Protein AF-0000000075965150 (afdb_homodimer)

pLDDT: mean 77.1, std 26.47, range [16.66, 97.44]

Structure (mmCIF, N/CA/C/O backbone):
data_AF-0000000075965150-model_v1
#
loop_
_entity.id
_entity.type
_entity.pdbx_description
1 polymer 'Transmembrane protein 120 homolog'
#
loop_
_atom_site.group_PDB
_atom_site.id
_atom_site.type_symbol
_atom_site.label_atom_id
_atom_site.label_alt_id
_atom_site.label_comp_id
_atom_site.label_asym_id
_atom_site.label_entity_id
_atom_site.label_seq_id
_atom_site.pdbx_PDB_ins_code
_atom_site.Cartn_x
_atom_site.Cartn_y
_atom_site.Cartn_z
_atom_site.occupancy
_atom_site.B_iso_or_equiv
_atom_site.auth_seq_id
_atom_site.auth_comp_id
_atom_site.auth_asym_id
_atom_site.auth_atom_id
_atom_site.pdbx_PDB_model_num
ATOM 1 N N . MET A 1 1 ? 31.203 26.734 -6.555 1 50.69 1 MET A N 1
ATOM 2 C CA . MET A 1 1 ? 32.438 27.453 -6.23 1 50.69 1 MET A CA 1
ATOM 3 C C . MET A 1 1 ? 33.375 26.578 -5.406 1 50.69 1 MET A C 1
ATOM 5 O O . MET A 1 1 ? 33 26.125 -4.316 1 50.69 1 MET A O 1
ATOM 9 N N . GLU A 1 2 ? 34.031 25.797 -6.109 1 61.62 2 GLU A N 1
ATOM 10 C CA . GLU A 1 2 ? 35.062 24.969 -5.465 1 61.62 2 GLU A CA 1
ATOM 11 C C . GLU A 1 2 ? 36.094 25.812 -4.73 1 61.62 2 GLU A C 1
ATOM 13 O O . GLU A 1 2 ? 36.5 26.859 -5.227 1 61.62 2 GLU A O 1
ATOM 18 N N . TYR A 1 3 ? 36.031 25.656 -3.469 1 64.06 3 TYR A N 1
ATOM 19 C CA . TYR A 1 3 ? 36.906 26.5 -2.662 1 64.06 3 TYR A CA 1
ATOM 20 C C . TYR A 1 3 ? 38.281 25.891 -2.5 1 64.06 3 TYR A C 1
ATOM 22 O O . TYR A 1 3 ? 38.438 24.672 -2.555 1 64.06 3 TYR A O 1
ATOM 30 N N . SER A 1 4 ? 39.312 26.781 -2.635 1 69 4 SER A N 1
ATOM 31 C CA . SER A 1 4 ? 40.719 26.312 -2.623 1 69 4 SER A CA 1
ATOM 32 C C . SER A 1 4 ? 41.344 26.5 -1.246 1 69 4 SER A C 1
ATOM 34 O O . SER A 1 4 ? 42.5 26.156 -1.045 1 69 4 SER A O 1
ATOM 36 N N . ASP A 1 5 ? 40.625 26.953 -0.204 1 82.06 5 ASP A N 1
ATOM 37 C CA . ASP A 1 5 ? 41.25 27.141 1.098 1 82.06 5 ASP A CA 1
ATOM 38 C C . ASP A 1 5 ? 40.312 26.75 2.23 1 82.06 5 ASP A C 1
ATOM 40 O O . ASP A 1 5 ? 39.094 26.797 2.074 1 82.06 5 ASP A O 1
ATOM 44 N N . VAL A 1 6 ? 40.812 26.328 3.35 1 85.56 6 VAL A N 1
ATOM 45 C CA . VAL A 1 6 ? 40.094 25.828 4.508 1 85.56 6 VAL A CA 1
ATOM 46 C C . VAL A 1 6 ? 39.312 26.969 5.152 1 85.56 6 VAL A C 1
ATOM 48 O O . VAL A 1 6 ? 38.219 26.766 5.688 1 85.56 6 VAL A O 1
ATOM 51 N N . ASP A 1 7 ? 39.875 28.172 5.012 1 87.56 7 ASP A N 1
ATOM 52 C CA . ASP A 1 7 ? 39.219 29.344 5.598 1 87.56 7 ASP A CA 1
ATOM 53 C C . ASP A 1 7 ? 37.875 29.625 4.906 1 87.56 7 ASP A C 1
ATOM 55 O O . ASP A 1 7 ? 36.875 29.922 5.562 1 87.56 7 ASP A O 1
ATOM 59 N N . THR A 1 8 ? 37.844 29.484 3.664 1 88.69 8 THR A N 1
ATOM 60 C CA . THR A 1 8 ? 36.625 29.703 2.904 1 88.69 8 THR A CA 1
ATOM 61 C C . THR A 1 8 ? 35.594 28.609 3.223 1 88.69 8 THR A C 1
ATOM 63 O O . THR A 1 8 ? 34.406 28.906 3.32 1 88.69 8 THR A O 1
ATOM 66 N N . CYS A 1 9 ? 36.031 27.438 3.451 1 89.75 9 CYS A N 1
ATOM 67 C CA . CYS A 1 9 ? 35.156 26.344 3.801 1 89.75 9 CYS A CA 1
ATOM 68 C C . CYS A 1 9 ? 34.5 26.562 5.172 1 89.75 9 CYS A C 1
ATOM 70 O O . CYS A 1 9 ? 33.312 26.312 5.359 1 89.75 9 CYS A O 1
ATOM 72 N N . GLU A 1 10 ? 35.344 27.047 6.07 1 91.12 10 GLU A N 1
ATOM 73 C CA . GLU A 1 10 ? 34.844 27.312 7.418 1 91.12 10 GLU A CA 1
ATOM 74 C C . GLU A 1 10 ? 33.844 28.453 7.43 1 91.12 10 GLU A C 1
ATOM 76 O O . GLU A 1 10 ? 32.875 28.453 8.203 1 91.12 10 GLU A O 1
ATOM 81 N N . LYS A 1 11 ? 34.094 29.406 6.602 1 91.69 11 LYS A N 1
ATOM 82 C CA . LYS A 1 11 ? 33.156 30.516 6.492 1 91.69 11 LYS A CA 1
ATOM 83 C C . LYS A 1 11 ? 31.828 30.047 5.895 1 91.69 11 LYS A C 1
ATOM 85 O O . LYS A 1 11 ? 30.75 30.422 6.375 1 91.69 11 LYS A O 1
ATOM 90 N N . ASP A 1 12 ? 31.906 29.266 4.879 1 92.31 12 ASP A N 1
ATOM 91 C CA . ASP A 1 12 ? 30.703 28.719 4.273 1 92.31 12 ASP A CA 1
ATOM 92 C C . ASP A 1 12 ? 29.938 27.844 5.27 1 92.31 12 ASP A C 1
ATOM 94 O O . ASP A 1 12 ? 28.703 27.859 5.293 1 92.31 12 ASP A O 1
ATOM 98 N N . TRP A 1 13 ? 30.703 27.125 6.043 1 93.69 13 TRP A N 1
ATOM 99 C CA . TRP A 1 13 ? 30.094 26.297 7.082 1 93.69 13 TRP A CA 1
ATOM 100 C C . TRP A 1 13 ? 29.344 27.156 8.094 1 93.69 13 TRP A C 1
ATOM 102 O O . TRP A 1 13 ? 28.234 26.812 8.508 1 93.69 13 TRP A O 1
ATOM 112 N N . ALA A 1 14 ? 29.938 28.234 8.469 1 93.75 14 ALA A N 1
ATOM 113 C CA . ALA A 1 14 ? 29.297 29.141 9.43 1 93.75 14 ALA A CA 1
ATOM 114 C C . ALA A 1 14 ? 28.016 29.734 8.852 1 93.75 14 ALA A C 1
ATOM 116 O O . ALA A 1 14 ? 27.016 29.844 9.547 1 93.75 14 ALA A O 1
ATOM 117 N N . ASP A 1 15 ? 28.062 30.094 7.574 1 94.31 15 ASP A N 1
ATOM 118 C CA . ASP A 1 15 ? 26.875 30.625 6.91 1 94.31 15 ASP A CA 1
ATOM 119 C C . ASP A 1 15 ? 25.766 29.562 6.836 1 94.31 15 ASP A C 1
ATOM 121 O O . ASP A 1 15 ? 24.594 29.859 7.066 1 94.31 15 ASP A O 1
ATOM 125 N N . LEU A 1 16 ? 26.141 28.391 6.508 1 95.25 16 LEU A N 1
ATOM 126 C CA . LEU A 1 16 ? 25.203 27.281 6.438 1 95.25 16 LEU A CA 1
ATOM 127 C C . LEU A 1 16 ? 24.594 27 7.809 1 95.25 16 LEU A C 1
ATOM 129 O O . LEU A 1 16 ? 23.453 26.562 7.906 1 95.25 16 LEU A O 1
ATOM 133 N N . GLY A 1 17 ? 25.375 27.234 8.828 1 95.56 17 GLY A N 1
ATOM 134 C CA . GLY A 1 17 ? 24.891 27.062 10.188 1 95.56 17 GLY A CA 1
ATOM 135 C C . GLY A 1 17 ? 23.75 28 10.539 1 95.56 17 GLY A C 1
ATOM 136 O O . GLY A 1 17 ? 22.797 27.594 11.227 1 95.56 17 GLY A O 1
ATOM 137 N N . VAL A 1 18 ? 23.875 29.188 10.055 1 95.69 18 VAL A N 1
ATOM 138 C CA . VAL A 1 18 ? 22.812 30.156 10.289 1 95.69 18 VAL A CA 1
ATOM 139 C C . VAL A 1 18 ? 21.531 29.703 9.594 1 95.69 18 VAL A C 1
ATOM 141 O O . VAL A 1 18 ? 20.453 29.75 10.18 1 95.69 18 VAL A O 1
ATOM 144 N N . GLU A 1 19 ? 21.688 29.266 8.406 1 95.75 19 GLU A N 1
ATOM 145 C CA . GLU A 1 19 ? 20.531 28.75 7.652 1 95.75 19 GLU A CA 1
ATOM 146 C C . GLU A 1 19 ? 19.938 27.516 8.328 1 95.75 19 GLU A C 1
ATOM 148 O O . GLU A 1 19 ? 18.719 27.328 8.312 1 95.75 19 GLU A O 1
ATOM 153 N N . PHE A 1 20 ? 20.781 26.766 8.914 1 96.88 20 PHE A N 1
ATOM 154 C CA . PHE A 1 20 ? 20.328 25.547 9.586 1 96.88 20 PHE A CA 1
ATOM 155 C C . PHE A 1 20 ? 19.469 25.891 10.797 1 96.88 20 PHE A C 1
ATOM 157 O O . PHE A 1 20 ? 18.469 25.219 11.062 1 96.88 20 PHE A O 1
ATOM 164 N N . LYS A 1 21 ? 19.875 26.875 11.516 1 96.5 21 LYS A N 1
ATOM 165 C CA . LYS A 1 21 ? 19.078 27.297 12.672 1 96.5 21 LYS A CA 1
ATOM 166 C C . LYS A 1 21 ? 17.688 27.75 12.242 1 96.5 21 LYS A C 1
ATOM 168 O O . LYS A 1 21 ? 16.703 27.5 12.938 1 96.5 21 LYS A O 1
ATOM 173 N N . ALA A 1 22 ? 17.641 28.375 11.125 1 96.44 22 ALA A N 1
ATOM 174 C CA . ALA A 1 22 ? 16.359 28.781 10.578 1 96.44 22 ALA A CA 1
ATOM 175 C C . ALA A 1 22 ? 15.523 27.562 10.18 1 96.44 22 ALA A C 1
ATOM 177 O O . ALA A 1 22 ? 14.312 27.531 10.398 1 96.44 22 ALA A O 1
ATOM 178 N N . LEU A 1 23 ? 16.156 26.625 9.586 1 96.88 23 LEU A N 1
ATOM 179 C CA . LEU A 1 23 ? 15.492 25.375 9.211 1 96.88 23 LEU A CA 1
ATOM 180 C C . LEU A 1 23 ? 15 24.641 10.445 1 96.88 23 LEU A C 1
ATOM 182 O O . LEU A 1 23 ? 13.891 24.078 10.438 1 96.88 23 LEU A O 1
ATOM 186 N N . GLU A 1 24 ? 15.781 24.625 11.453 1 96.31 24 GLU A N 1
ATOM 187 C CA . GLU A 1 24 ? 15.383 23.984 12.695 1 96.31 24 GLU A CA 1
ATOM 188 C C . GLU A 1 24 ? 14.125 24.625 13.281 1 96.31 24 GLU A C 1
ATOM 190 O O . GLU A 1 24 ? 13.227 23.938 13.75 1 96.31 24 GLU A O 1
ATOM 195 N N . ALA A 1 25 ? 14.133 25.906 13.242 1 97 25 ALA A N 1
ATOM 196 C CA . ALA A 1 25 ? 12.977 26.641 13.742 1 97 25 ALA A CA 1
ATOM 197 C C . ALA A 1 25 ? 11.742 26.359 12.891 1 97 25 ALA A C 1
ATOM 199 O O . ALA A 1 25 ? 10.641 26.156 13.43 1 97 25 ALA A O 1
ATOM 200 N N . LEU A 1 26 ? 11.938 26.312 11.648 1 96.88 26 LEU A N 1
ATOM 201 C CA . LEU A 1 26 ? 10.852 25.984 10.727 1 96.88 26 LEU A CA 1
ATOM 202 C C . LEU A 1 26 ? 10.328 24.578 10.969 1 96.88 26 LEU A C 1
ATOM 204 O O . LEU A 1 26 ? 9.109 24.359 10.977 1 96.88 26 LEU A O 1
ATOM 208 N N . ASN A 1 27 ? 11.195 23.672 11.156 1 96 27 ASN A N 1
ATOM 209 C CA . ASN A 1 27 ? 10.82 22.297 11.406 1 96 27 ASN A CA 1
ATOM 210 C C . ASN A 1 27 ? 10.047 22.156 12.711 1 96 27 ASN A C 1
ATOM 212 O O . ASN A 1 27 ? 9.102 21.359 12.797 1 96 27 ASN A O 1
ATOM 216 N N . LYS A 1 28 ? 10.469 22.875 13.703 1 96.19 28 LYS A N 1
ATOM 217 C CA . LYS A 1 28 ? 9.75 22.859 14.969 1 96.19 28 LYS A CA 1
ATOM 218 C C . LYS A 1 28 ? 8.328 23.375 14.797 1 96.19 28 LYS A C 1
ATOM 220 O O . LYS A 1 28 ? 7.379 22.812 15.352 1 96.19 28 LYS A O 1
ATOM 225 N N . GLU A 1 29 ? 8.242 24.422 14.078 1 97 29 GLU A N 1
ATOM 226 C CA . GLU A 1 29 ? 6.922 24.953 13.781 1 97 29 GLU A CA 1
ATOM 227 C C . GLU A 1 29 ? 6.07 23.953 13.016 1 97 29 GLU A C 1
ATOM 229 O O . GLU A 1 29 ? 4.891 23.766 13.312 1 97 29 GLU A O 1
ATOM 234 N N . TYR A 1 30 ? 6.672 23.359 12.062 1 96.56 30 TYR A N 1
ATOM 235 C CA . TYR A 1 30 ? 6.004 22.328 11.258 1 96.56 30 TYR A CA 1
ATOM 236 C C . TYR A 1 30 ? 5.496 21.203 12.141 1 96.56 30 TYR A C 1
ATOM 238 O O . TYR A 1 30 ? 4.328 20.812 12.047 1 96.56 30 TYR A O 1
ATOM 246 N N . ILE A 1 31 ? 6.289 20.703 13.047 1 94.75 31 ILE A N 1
ATOM 247 C CA . ILE A 1 31 ? 5.93 19.594 13.922 1 94.75 31 ILE A CA 1
ATOM 248 C C . ILE A 1 31 ? 4.781 20 14.836 1 94.75 31 ILE A C 1
ATOM 250 O O . ILE A 1 31 ? 3.863 19.219 15.086 1 94.75 31 ILE A O 1
ATOM 254 N N . ALA A 1 32 ? 4.82 21.188 15.289 1 95.75 32 ALA A N 1
ATOM 255 C CA . ALA A 1 32 ? 3.76 21.703 16.156 1 95.75 32 ALA A CA 1
ATOM 256 C C . ALA A 1 32 ? 2.432 21.781 15.406 1 95.75 32 ALA A C 1
ATOM 258 O O . ALA A 1 32 ? 1.387 21.406 15.938 1 95.75 32 ALA A O 1
ATOM 259 N N . LYS A 1 33 ? 2.504 22.25 14.195 1 96 33 LYS A N 1
ATOM 260 C CA . LYS A 1 33 ? 1.292 22.359 13.391 1 96 33 LYS A CA 1
ATOM 261 C C . LYS A 1 33 ? 0.75 20.969 13.031 1 96 33 LYS A C 1
ATOM 263 O O . LYS A 1 33 ? -0.464 20.781 12.945 1 96 33 LYS A O 1
ATOM 268 N N . LEU A 1 34 ? 1.657 20.125 12.797 1 94.31 34 LEU A N 1
ATOM 269 C CA . LEU A 1 34 ? 1.263 18.75 12.508 1 94.31 34 LEU A CA 1
ATOM 270 C C . LEU A 1 34 ? 0.499 18.141 13.688 1 94.31 34 LEU A C 1
ATOM 272 O O . LEU A 1 34 ? -0.515 17.469 13.492 1 94.31 34 LEU A O 1
ATOM 276 N N . GLU A 1 35 ? 0.942 18.359 14.852 1 94.31 35 GLU A N 1
ATOM 277 C CA . GLU A 1 35 ? 0.263 17.891 16.062 1 94.31 35 GLU A CA 1
ATOM 278 C C . GLU A 1 35 ? -1.115 18.531 16.203 1 94.31 35 GLU A C 1
ATOM 280 O O . GLU A 1 35 ? -2.08 17.844 16.578 1 94.31 35 GLU A O 1
ATOM 285 N N . GLU A 1 36 ? -1.181 19.75 15.867 1 95.75 36 GLU A N 1
ATOM 286 C CA . GLU A 1 36 ? -2.459 20.453 15.922 1 95.75 36 GLU A CA 1
ATOM 287 C C . GLU A 1 36 ? -3.461 19.844 14.938 1 95.75 36 GLU A C 1
ATOM 289 O O . GLU A 1 36 ? -4.637 19.688 15.266 1 95.75 36 GLU A O 1
ATOM 294 N N . VAL A 1 37 ? -2.979 19.578 13.789 1 95.69 37 VAL A N 1
ATOM 295 C CA . VAL A 1 37 ? -3.84 18.969 12.773 1 95.69 37 VAL A CA 1
ATOM 296 C C . VAL A 1 37 ? -4.344 17.609 13.266 1 95.69 37 VAL A C 1
ATOM 298 O O . VAL A 1 37 ? -5.508 17.266 13.062 1 95.69 37 VAL A O 1
ATOM 301 N N . GLY A 1 38 ? -3.48 16.875 13.914 1 94.25 38 GLY A N 1
ATOM 302 C CA . GLY A 1 38 ? -3.887 15.594 14.477 1 94.25 38 GLY A CA 1
ATOM 303 C C . GLY A 1 38 ? -4.988 15.719 15.508 1 94.25 38 GLY A C 1
ATOM 304 O O . GLY A 1 38 ? -5.934 14.922 15.516 1 94.25 38 GLY A O 1
ATOM 305 N N . GLU A 1 39 ? -4.902 16.688 16.297 1 95.81 39 GLU A N 1
ATOM 306 C CA . GLU A 1 39 ? -5.914 16.922 17.328 1 95.81 39 GLU A CA 1
ATOM 307 C C . GLU A 1 39 ? -7.242 17.344 16.703 1 95.81 39 GLU A C 1
ATOM 309 O O . GLU A 1 39 ? -8.305 16.875 17.109 1 95.81 39 GLU A O 1
ATOM 314 N N . LEU A 1 40 ? -7.141 18.219 15.75 1 96.62 40 LEU A N 1
ATOM 315 C CA . LEU A 1 40 ? -8.344 18.672 15.062 1 96.62 40 LEU A CA 1
ATOM 316 C C . LEU A 1 40 ? -9.008 17.516 14.32 1 96.62 40 LEU A C 1
ATOM 318 O O . LEU A 1 40 ? -10.234 17.406 14.312 1 96.62 40 LEU A O 1
ATOM 322 N N . GLN A 1 41 ? -8.211 16.703 13.727 1 94.81 41 GLN A N 1
ATOM 323 C CA . GLN A 1 41 ? -8.719 15.523 13.023 1 94.81 41 GLN A CA 1
ATOM 324 C C . GLN A 1 41 ? -9.5 14.617 13.961 1 94.81 41 GLN A C 1
ATOM 326 O O . GLN A 1 41 ? -10.586 14.148 13.617 1 94.81 41 GLN A O 1
ATOM 331 N N . ALA A 1 42 ? -8.953 14.352 15.086 1 95.12 42 ALA A N 1
ATOM 332 C CA . ALA A 1 42 ? -9.602 13.492 16.078 1 95.12 42 ALA A CA 1
ATOM 333 C C . ALA A 1 42 ? -10.922 14.094 16.547 1 95.12 42 ALA A C 1
ATOM 335 O O . ALA A 1 42 ? -11.914 13.383 16.688 1 95.12 42 ALA A O 1
ATOM 336 N N . LYS A 1 43 ? -10.906 15.328 16.766 1 96.69 43 LYS A N 1
ATOM 337 C CA . LYS A 1 43 ? -12.117 16.016 17.203 1 96.69 43 LYS A CA 1
ATOM 338 C C . LYS A 1 43 ? -13.188 15.992 16.125 1 96.69 43 LYS A C 1
ATOM 340 O O . LYS A 1 43 ? -14.367 15.75 16.406 1 96.69 43 LYS A O 1
ATOM 345 N N . CYS A 1 44 ? -12.789 16.25 14.906 1 96.81 44 CYS A N 1
ATOM 346 C CA . CYS A 1 44 ? -13.719 16.219 13.781 1 96.81 44 CYS A CA 1
ATOM 347 C C . CYS A 1 44 ? -14.336 14.836 13.617 1 96.81 44 CYS A C 1
ATOM 349 O O . CYS A 1 44 ? -15.539 14.703 13.406 1 96.81 44 CYS A O 1
ATOM 351 N N . LEU A 1 45 ? -13.477 13.836 13.734 1 95.56 45 LEU A N 1
ATOM 352 C CA . LEU A 1 45 ? -13.953 12.461 13.586 1 95.56 45 LEU A CA 1
ATOM 353 C C . LEU A 1 45 ? -14.953 12.109 14.688 1 95.56 45 LEU A C 1
ATOM 355 O O . LEU A 1 45 ? -15.969 11.477 14.422 1 95.56 45 LEU A O 1
ATOM 359 N N . LYS A 1 46 ? -14.68 12.5 15.859 1 95.88 46 LYS A N 1
ATOM 360 C CA . LYS A 1 46 ? -15.57 12.25 16.984 1 95.88 46 LYS A CA 1
ATOM 361 C C . LYS A 1 46 ? -16.938 12.914 16.766 1 95.88 46 LYS A C 1
ATOM 363 O O . LYS A 1 46 ? -17.969 12.281 16.953 1 95.88 46 LYS A O 1
ATOM 368 N N . ASP A 1 47 ? -16.906 14.148 16.359 1 96.5 47 ASP A N 1
ATOM 369 C CA . ASP A 1 47 ? -18.141 14.898 16.141 1 96.5 47 ASP A CA 1
ATOM 370 C C . ASP A 1 47 ? -18.906 14.336 14.953 1 96.5 47 ASP A C 1
ATOM 372 O O . ASP A 1 47 ? -20.141 14.305 14.961 1 96.5 47 ASP A O 1
ATOM 376 N N . LEU A 1 48 ? -18.219 13.93 13.93 1 97 48 LEU A N 1
ATOM 377 C CA . LEU A 1 48 ? -18.844 13.344 12.758 1 97 48 LEU A CA 1
ATOM 378 C C . LEU A 1 48 ? -19.594 12.062 13.125 1 97 48 LEU A C 1
ATOM 380 O O . LEU A 1 48 ? -20.734 11.859 12.719 1 97 48 LEU A O 1
ATOM 384 N N . ASN A 1 49 ? -18.938 11.234 13.938 1 95.69 49 ASN A N 1
ATOM 385 C CA . ASN A 1 49 ? -19.562 9.992 14.391 1 95.69 49 ASN A CA 1
ATOM 386 C C . ASN A 1 49 ? -20.781 10.281 15.273 1 95.69 49 ASN A C 1
ATOM 388 O O . ASN A 1 49 ? -21.797 9.586 15.18 1 95.69 49 ASN A O 1
ATOM 392 N N . HIS A 1 50 ? -20.641 11.266 16.062 1 96.06 50 HIS A N 1
ATOM 393 C CA . HIS A 1 50 ? -21.75 11.688 16.891 1 96.06 50 HIS A CA 1
ATOM 394 C C . HIS A 1 50 ? -22.938 12.148 16.047 1 96.06 50 HIS A C 1
ATOM 396 O O . HIS A 1 50 ? -24.078 11.781 16.312 1 96.06 50 HIS A O 1
ATOM 402 N N . GLN A 1 51 ? -22.703 12.938 15.016 1 96.56 51 GLN A N 1
ATOM 403 C CA . GLN A 1 51 ? -23.734 13.391 14.086 1 96.56 51 GLN A CA 1
ATOM 404 C C . GLN A 1 51 ? -24.422 12.219 13.414 1 96.56 51 GLN A C 1
ATOM 406 O O . GLN A 1 51 ? -25.656 12.172 13.344 1 96.56 51 GLN A O 1
ATOM 411 N N . ARG A 1 52 ? -23.656 11.281 12.984 1 95.31 52 ARG A N 1
ATOM 412 C CA . ARG A 1 52 ? -24.203 10.117 12.305 1 95.31 52 ARG A CA 1
ATOM 413 C C . ARG A 1 52 ? -25.062 9.289 13.242 1 95.31 52 ARG A C 1
ATOM 415 O O . ARG A 1 52 ? -26.141 8.805 12.859 1 95.31 52 ARG A O 1
ATOM 422 N N . TYR A 1 53 ? -24.562 9.117 14.438 1 95.44 53 TYR A N 1
ATOM 423 C CA . TYR A 1 53 ? -25.312 8.367 15.445 1 95.44 53 TYR A CA 1
ATOM 424 C C . TYR A 1 53 ? -26.641 9.023 15.742 1 95.44 53 TYR A C 1
ATOM 426 O O . TYR A 1 53 ? -27.688 8.367 15.734 1 95.44 53 TYR A O 1
ATOM 434 N N . ARG A 1 54 ? -26.641 10.289 15.961 1 94.75 54 ARG A N 1
ATOM 435 C CA . ARG A 1 54 ? -27.859 11.031 16.281 1 94.75 54 ARG A CA 1
ATOM 436 C C . ARG A 1 54 ? -28.828 11.016 15.102 1 94.75 54 ARG A C 1
ATOM 438 O O . ARG A 1 54 ? -30.047 10.93 15.297 1 94.75 54 ARG A O 1
ATOM 445 N N . LEU A 1 55 ? -28.312 11.133 13.898 1 94.75 55 LEU A N 1
ATOM 446 C CA . LEU A 1 55 ? -29.156 11.055 12.711 1 94.75 55 LEU A CA 1
ATOM 447 C C . LEU A 1 55 ? -29.875 9.711 12.641 1 94.75 55 LEU A C 1
ATOM 449 O O . LEU A 1 55 ? -31.062 9.656 12.32 1 94.75 55 LEU A O 1
ATOM 453 N N . SER A 1 56 ? -29.156 8.641 12.969 1 93.81 56 SER A N 1
ATOM 454 C CA . SER A 1 56 ? -29.75 7.305 12.938 1 93.81 56 SER A CA 1
ATOM 455 C C . SER A 1 56 ? -30.828 7.164 13.992 1 93.81 56 SER A C 1
ATOM 457 O O . SER A 1 56 ? -31.859 6.523 13.758 1 93.81 56 SER A O 1
ATOM 459 N N . VAL A 1 57 ? -30.656 7.754 15.125 1 92.25 57 VAL A N 1
ATOM 460 C CA . VAL A 1 57 ? -31.641 7.711 16.203 1 92.25 57 VAL A CA 1
ATOM 461 C C . VAL A 1 57 ? -32.906 8.445 15.781 1 92.25 57 VAL A C 1
ATOM 463 O O . VAL A 1 57 ? -34.031 7.938 15.984 1 92.25 57 VAL A O 1
ATOM 466 N N . ILE A 1 58 ? -32.812 9.617 15.203 1 91.94 58 ILE A N 1
ATOM 467 C CA . ILE A 1 58 ? -33.938 10.406 14.781 1 91.94 58 ILE A CA 1
ATOM 468 C C . ILE A 1 58 ? -34.688 9.68 13.656 1 91.94 58 ILE A C 1
ATOM 470 O O . ILE A 1 58 ? -35.906 9.656 13.633 1 91.94 58 ILE A O 1
ATOM 474 N N . LYS A 1 59 ? -33.938 9.156 12.719 1 90.81 59 LYS A N 1
ATOM 475 C CA . LYS A 1 59 ? -34.531 8.43 11.609 1 90.81 59 LYS A CA 1
ATOM 476 C C . LYS A 1 59 ? -35.344 7.227 12.109 1 90.81 59 LYS A C 1
ATOM 478 O O . LYS A 1 59 ? -36.438 6.965 11.625 1 90.81 59 LYS A O 1
ATOM 483 N N . ARG A 1 60 ? -34.812 6.516 13.07 1 90.31 60 ARG A N 1
ATOM 484 C CA . ARG A 1 60 ? -35.5 5.371 13.664 1 90.31 60 ARG A CA 1
ATOM 485 C C . ARG A 1 60 ? -36.75 5.812 14.383 1 90.31 60 ARG A C 1
ATOM 487 O O . ARG A 1 60 ? -37.781 5.137 14.312 1 90.31 60 ARG A O 1
ATOM 494 N N . SER A 1 61 ? -36.688 6.91 15.07 1 88.62 61 SER A N 1
ATOM 495 C CA . SER A 1 61 ? -37.844 7.449 15.789 1 88.62 61 SER A CA 1
ATOM 496 C C . SER A 1 61 ? -38.938 7.898 14.82 1 88.62 61 SER A C 1
ATOM 498 O O . SER A 1 61 ? -40.125 7.707 15.078 1 88.62 61 SER A O 1
ATOM 500 N N . LEU A 1 62 ? -38.531 8.492 13.734 1 87.81 62 LEU A N 1
ATOM 501 C CA . LEU A 1 62 ? -39.5 8.977 12.734 1 87.81 62 LEU A CA 1
ATOM 502 C C . LEU A 1 62 ? -40.25 7.816 12.109 1 87.81 62 LEU A C 1
ATOM 504 O O . LEU A 1 62 ? -41.438 7.961 11.773 1 87.81 62 LEU A O 1
ATOM 508 N N . LYS A 1 63 ? -39.625 6.652 11.938 1 85.69 63 LYS A N 1
ATOM 509 C CA . LYS A 1 63 ? -40.281 5.477 11.367 1 85.69 63 LYS A CA 1
ATOM 510 C C . LYS A 1 63 ? -41.375 4.938 12.297 1 85.69 63 LYS A C 1
ATOM 512 O O . LYS A 1 63 ? -42.312 4.289 11.844 1 85.69 63 LYS A O 1
ATOM 517 N N . ARG A 1 64 ? -41.25 5.25 13.508 1 83.75 64 ARG A N 1
ATOM 518 C CA . ARG A 1 64 ? -42.188 4.734 14.492 1 83.75 64 ARG A CA 1
ATOM 519 C C . ARG A 1 64 ? -43.375 5.703 14.688 1 83.75 64 ARG A C 1
ATOM 521 O O . ARG A 1 64 ? -44.375 5.355 15.312 1 83.75 64 ARG A O 1
ATO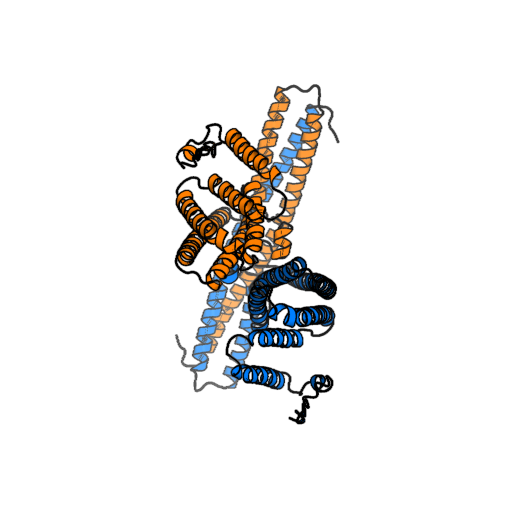M 528 N N . VAL A 1 65 ? -43.219 6.875 14.156 1 81.25 65 VAL A N 1
ATOM 529 C CA . VAL A 1 65 ? -44.281 7.867 14.32 1 81.25 65 VAL A CA 1
ATOM 530 C C . VAL A 1 65 ? -45.469 7.52 13.406 1 81.25 65 VAL A C 1
ATOM 532 O O . VAL A 1 65 ? -45.281 7.332 12.203 1 81.25 65 VAL A O 1
ATOM 535 N N . ARG A 1 66 ? -46.594 7.113 13.781 1 75.19 66 ARG A N 1
ATOM 536 C CA . ARG A 1 66 ? -47.75 6.629 13.031 1 75.19 66 ARG A CA 1
ATOM 537 C C . ARG A 1 66 ? -48.656 7.785 12.609 1 75.19 66 ARG A C 1
ATOM 539 O O . ARG A 1 66 ? -49.281 7.742 11.539 1 75.19 66 ARG A O 1
ATOM 546 N N . ASN A 1 67 ? -48.781 8.914 13.305 1 75.88 67 ASN A N 1
ATOM 547 C CA . ASN A 1 67 ? -49.781 9.938 13.016 1 75.88 67 ASN A CA 1
ATOM 548 C C . ASN A 1 67 ? -49.125 11.266 12.648 1 75.88 67 ASN A C 1
ATOM 550 O O . ASN A 1 67 ? -49.625 12.336 12.992 1 75.88 67 ASN A O 1
ATOM 554 N N . ALA A 1 68 ? -48.125 11.102 11.812 1 76.12 68 ALA A N 1
ATOM 555 C CA . ALA A 1 68 ? -47.438 12.344 11.477 1 76.12 68 ALA A CA 1
ATOM 556 C C . ALA A 1 68 ? -47.875 12.852 10.102 1 76.12 68 ALA A C 1
ATOM 558 O O . ALA A 1 68 ? -48.312 12.07 9.25 1 76.12 68 ALA A O 1
ATOM 559 N N . ASP A 1 69 ? -48.031 14.148 9.891 1 86 69 ASP A N 1
ATOM 560 C CA . ASP A 1 69 ? -48.25 14.781 8.602 1 86 69 ASP A CA 1
ATOM 561 C C . ASP A 1 69 ? -47.25 14.297 7.562 1 86 69 ASP A C 1
ATOM 563 O O . ASP A 1 69 ? -46.031 14.469 7.738 1 86 69 ASP A O 1
ATOM 567 N N . PRO A 1 70 ? -47.812 13.68 6.59 1 87.31 70 PRO A N 1
ATOM 568 C CA . PRO A 1 70 ? -46.906 13.125 5.578 1 87.31 70 PRO A CA 1
ATOM 569 C C . PRO A 1 70 ? -46 14.172 4.957 1 87.31 70 PRO A C 1
ATOM 571 O O . PRO A 1 70 ? -44.844 13.867 4.617 1 87.31 70 PRO A O 1
ATOM 574 N N . GLU A 1 71 ? -46.438 15.336 4.883 1 90.06 71 GLU A N 1
ATOM 575 C CA . GLU A 1 71 ? -45.656 16.406 4.285 1 90.06 71 GLU A CA 1
ATOM 576 C C . GLU A 1 71 ? -44.469 16.781 5.184 1 90.06 71 GLU A C 1
ATOM 578 O O . GLU A 1 71 ? -43.375 17.016 4.699 1 90.06 71 GLU A O 1
ATOM 583 N N . ARG A 1 72 ? -44.719 16.797 6.434 1 89.31 72 ARG A N 1
ATOM 584 C CA . ARG A 1 72 ? -43.688 17.125 7.395 1 89.31 72 ARG A CA 1
ATOM 585 C C . ARG A 1 72 ? -42.625 16.031 7.449 1 89.31 72 ARG A C 1
ATOM 587 O O . ARG A 1 72 ? -41.438 16.312 7.52 1 89.31 72 ARG A O 1
ATOM 594 N N . VAL A 1 73 ? -43.062 14.867 7.312 1 89.12 73 VAL A N 1
ATOM 595 C CA . VAL A 1 73 ? -42.156 13.727 7.336 1 89.12 73 VAL A CA 1
ATOM 596 C C . VAL A 1 73 ? -41.312 13.719 6.074 1 89.12 73 VAL A C 1
ATOM 598 O O . VAL A 1 73 ? -40.094 13.492 6.137 1 89.12 73 VAL A O 1
ATOM 601 N N . GLU A 1 74 ? -41.906 14.008 5.008 1 89.94 74 GLU A N 1
ATOM 602 C CA . GLU A 1 74 ? -41.188 14.039 3.734 1 89.94 74 GLU A CA 1
ATOM 603 C C . GLU A 1 74 ? -40.156 15.141 3.729 1 89.94 74 GLU A C 1
ATOM 605 O O . GLU A 1 74 ? -39.031 14.945 3.219 1 89.94 74 GLU A O 1
ATOM 610 N N . ASN A 1 75 ? -40.531 16.25 4.289 1 91.38 75 ASN A N 1
ATOM 611 C CA . ASN A 1 75 ? -39.562 17.344 4.359 1 91.38 75 ASN A CA 1
ATOM 612 C C . ASN A 1 75 ? -38.375 17 5.25 1 91.38 75 ASN A C 1
ATOM 614 O O . ASN A 1 75 ? -37.219 17.312 4.91 1 91.38 75 ASN A O 1
ATOM 618 N N . LEU A 1 76 ? -38.625 16.391 6.301 1 91.12 76 LEU A N 1
ATOM 619 C CA . LEU A 1 76 ? -37.562 15.977 7.211 1 91.12 76 LEU A CA 1
ATOM 620 C C . LEU A 1 76 ? -36.656 14.938 6.559 1 91.12 76 LEU A C 1
ATOM 622 O O . LEU A 1 76 ? -35.438 14.977 6.738 1 91.12 76 LEU A O 1
ATOM 626 N N . GLU A 1 77 ? -37.219 14.094 5.801 1 90.69 77 GLU A N 1
ATOM 627 C CA . GLU A 1 77 ? -36.438 13.078 5.094 1 90.69 77 GLU A CA 1
ATOM 628 C C . GLU A 1 77 ? -35.531 13.711 4.051 1 90.69 77 GLU A C 1
ATOM 630 O O . GLU A 1 77 ? -34.406 13.273 3.865 1 90.69 77 GLU A O 1
ATOM 635 N N . LYS A 1 78 ? -36 14.719 3.396 1 93.88 78 LYS A N 1
ATOM 636 C CA . LYS A 1 78 ? -35.156 15.445 2.436 1 93.88 78 LYS A CA 1
ATOM 637 C C . LYS A 1 78 ? -34 16.125 3.129 1 93.88 78 LYS A C 1
ATOM 639 O O . LYS A 1 78 ? -32.875 16.109 2.613 1 93.88 78 LYS A O 1
ATOM 644 N N . GLU A 1 79 ? -34.25 16.641 4.262 1 93.81 79 GLU A N 1
ATOM 645 C CA . GLU A 1 79 ? -33.188 17.281 5.027 1 93.81 79 GLU A CA 1
ATOM 646 C C . GLU A 1 79 ? -32.156 16.266 5.52 1 93.81 79 GLU A C 1
ATOM 648 O O . GLU A 1 79 ? -30.969 16.562 5.578 1 93.81 79 GLU A O 1
ATOM 653 N N . PHE A 1 80 ? -32.656 15.094 5.805 1 94.25 80 PHE A N 1
ATOM 654 C CA . PHE A 1 80 ? -31.766 14.016 6.211 1 94.25 80 PHE A CA 1
ATOM 655 C C . PHE A 1 80 ? -30.812 13.648 5.086 1 94.25 80 PHE A C 1
ATOM 657 O O . PHE A 1 80 ? -29.609 13.484 5.312 1 94.25 80 PHE A O 1
ATOM 664 N N . MET A 1 81 ? -31.359 13.641 3.945 1 94.69 81 MET A N 1
ATOM 665 C CA . MET A 1 81 ? -30.547 13.273 2.791 1 94.69 81 MET A CA 1
ATOM 666 C C . MET A 1 81 ? -29.5 14.344 2.506 1 94.69 81 MET A C 1
ATOM 668 O O . MET A 1 81 ? -28.344 14.016 2.182 1 94.69 81 MET A O 1
ATOM 672 N N . ARG A 1 82 ? -29.875 15.523 2.68 1 95.19 82 ARG A N 1
ATOM 673 C CA . ARG A 1 82 ? -28.938 16.625 2.48 1 95.19 82 ARG A CA 1
ATOM 674 C C . ARG A 1 82 ? -27.828 16.594 3.525 1 95.19 82 ARG A C 1
ATOM 676 O O . ARG A 1 82 ? -26.656 16.766 3.195 1 95.19 82 ARG A O 1
ATOM 683 N N . ARG A 1 83 ? -28.172 16.359 4.746 1 95.88 83 ARG A N 1
ATOM 684 C CA . ARG A 1 83 ? -27.203 16.297 5.832 1 95.88 83 ARG A CA 1
ATOM 685 C C . ARG A 1 83 ? -26.234 15.125 5.641 1 95.88 83 ARG A C 1
ATOM 687 O O . ARG A 1 83 ? -25.031 15.258 5.875 1 95.88 83 ARG A O 1
ATOM 694 N N . LYS A 1 84 ? -26.828 14.078 5.207 1 95.5 84 LYS A N 1
ATOM 695 C CA . LYS A 1 84 ? -26 12.906 4.949 1 95.5 84 LYS A CA 1
ATOM 696 C C . LYS A 1 84 ? -24.953 13.195 3.867 1 95.5 84 LYS A C 1
ATOM 698 O O . LYS A 1 84 ? -23.797 12.781 3.984 1 95.5 84 LYS A O 1
ATOM 703 N N . ALA A 1 85 ? -25.359 13.898 2.889 1 94.31 85 ALA A N 1
ATOM 704 C CA . ALA A 1 85 ? -24.453 14.266 1.807 1 94.31 85 ALA A CA 1
ATOM 705 C C . ALA A 1 85 ? -23.359 15.211 2.305 1 94.31 85 ALA A C 1
ATOM 707 O O . ALA A 1 85 ? -22.203 15.086 1.919 1 94.31 85 ALA A O 1
ATOM 708 N N . GLN A 1 86 ? -23.766 16.094 3.141 1 95.19 86 GLN A N 1
ATOM 709 C CA . GLN A 1 86 ? -22.812 17.047 3.697 1 95.19 86 GLN A CA 1
ATOM 710 C C . GLN A 1 86 ? -21.797 16.344 4.59 1 95.19 86 GLN A C 1
ATOM 712 O O . GLN A 1 86 ? -20.594 16.656 4.547 1 95.19 86 GLN A O 1
ATOM 717 N N . LEU A 1 87 ? -22.281 15.422 5.375 1 96 87 LEU A N 1
ATOM 718 C CA . LEU A 1 87 ? -21.406 14.656 6.246 1 96 87 LEU A CA 1
ATOM 719 C C . LEU A 1 87 ? -20.438 13.797 5.426 1 96 87 LEU A C 1
ATOM 721 O O . LEU A 1 87 ? -19.266 13.656 5.781 1 96 87 LEU A O 1
ATOM 725 N N . TYR A 1 88 ? -20.953 13.312 4.367 1 92.94 88 TYR A N 1
ATOM 726 C CA . TYR A 1 88 ? -20.125 12.508 3.479 1 92.94 88 TYR A CA 1
ATOM 727 C C . TYR A 1 88 ? -19 13.336 2.873 1 92.94 88 TYR A C 1
ATOM 729 O O . TYR A 1 88 ? -17.844 12.883 2.793 1 92.94 88 TYR A O 1
ATOM 737 N N . GLU A 1 89 ? -19.297 14.5 2.523 1 91 89 GLU A N 1
ATOM 738 C CA . GLU A 1 89 ? -18.281 15.398 1.957 1 91 89 GLU A CA 1
ATOM 739 C C . GLU A 1 89 ? -17.203 15.742 2.984 1 91 89 GLU A C 1
ATOM 741 O O . GLU A 1 89 ? -16.016 15.766 2.662 1 91 89 GLU A O 1
ATOM 746 N N . MET A 1 90 ? -17.609 15.945 4.188 1 93.19 90 MET A N 1
ATOM 747 C CA . MET A 1 90 ? -16.672 16.25 5.25 1 93.19 90 MET A CA 1
ATOM 748 C C . MET A 1 90 ? -15.766 15.055 5.539 1 93.19 90 MET A C 1
ATOM 750 O O . MET A 1 90 ? -14.578 15.219 5.824 1 93.19 90 MET A O 1
ATOM 754 N N . GLU A 1 91 ? -16.328 13.914 5.398 1 92.69 91 GLU A N 1
ATOM 755 C CA . GLU A 1 91 ? -15.602 12.68 5.676 1 92.69 91 GLU A CA 1
ATOM 756 C C . GLU A 1 91 ? -14.477 12.453 4.668 1 92.69 91 GLU A C 1
ATOM 758 O O . GLU A 1 91 ? -13.477 11.805 4.977 1 92.69 91 GLU A O 1
ATOM 763 N N . GLN A 1 92 ? -14.609 13.039 3.482 1 90.12 92 GLN A N 1
ATOM 764 C CA . GLN A 1 92 ? -13.625 12.844 2.426 1 90.12 92 GLN A CA 1
ATOM 765 C C . GLN A 1 92 ? -12.305 13.523 2.771 1 90.12 92 GLN A C 1
ATOM 767 O O . GLN A 1 92 ? -11.25 13.156 2.236 1 90.12 92 GLN A O 1
ATOM 772 N N . SER A 1 93 ? -12.367 14.492 3.664 1 91.12 93 SER A N 1
ATOM 773 C CA . SER A 1 93 ? -11.148 15.219 4.02 1 91.12 93 SER A CA 1
ATOM 774 C C . SER A 1 93 ? -10.5 14.641 5.273 1 91.12 93 SER A C 1
ATOM 776 O O . SER A 1 93 ? -9.508 15.172 5.77 1 91.12 93 SER A O 1
ATOM 778 N N . LEU A 1 94 ? -11.078 13.57 5.758 1 94.06 94 LEU A N 1
ATOM 779 C CA . LEU A 1 94 ? -10.555 12.93 6.957 1 94.06 94 LEU A CA 1
ATOM 780 C C . LEU A 1 94 ? -9.961 11.562 6.625 1 94.06 94 LEU A C 1
ATOM 782 O O . LEU A 1 94 ? -10.398 10.898 5.688 1 94.06 94 LEU A O 1
ATOM 786 N N . PRO A 1 95 ? -8.922 11.211 7.352 1 92.44 95 PRO A N 1
ATOM 787 C CA . PRO A 1 95 ? -8.328 9.898 7.113 1 92.44 95 PRO A CA 1
ATOM 788 C C . PRO A 1 95 ? -9.273 8.75 7.461 1 92.44 95 PRO A C 1
ATOM 790 O O . PRO A 1 95 ? -10.039 8.852 8.422 1 92.44 95 PRO A O 1
ATOM 793 N N . LYS A 1 96 ? -9.219 7.73 6.656 1 93 96 LYS A N 1
ATOM 794 C CA . LYS A 1 96 ? -10.016 6.523 6.867 1 93 96 LYS A CA 1
ATOM 795 C C . LYS A 1 96 ? -9.125 5.324 7.16 1 93 96 LYS A C 1
ATOM 797 O O . LYS A 1 96 ? -7.996 5.242 6.664 1 93 96 LYS A O 1
ATOM 802 N N . GLN A 1 97 ? -9.648 4.438 7.875 1 91.38 97 GLN A N 1
ATOM 803 C CA . GLN A 1 97 ? -8.891 3.229 8.203 1 91.38 97 GLN A CA 1
ATOM 804 C C . GLN A 1 97 ? -8.961 2.219 7.059 1 91.38 97 GLN A C 1
ATOM 806 O O . GLN A 1 97 ? -9.969 2.123 6.363 1 91.38 97 GLN A O 1
ATOM 811 N N . ASN A 1 98 ? -7.867 1.478 6.918 1 93.62 98 ASN A N 1
ATOM 812 C CA . ASN A 1 98 ? -7.816 0.427 5.906 1 93.62 98 ASN A CA 1
ATOM 813 C C . ASN A 1 98 ? -8.75 -0.731 6.254 1 93.62 98 ASN A C 1
ATOM 815 O O . ASN A 1 98 ? -8.953 -1.033 7.434 1 93.62 98 ASN A O 1
ATOM 819 N N . GLY A 1 99 ? -9.344 -1.362 5.234 1 93.06 99 GLY A N 1
ATOM 820 C CA . GLY A 1 99 ? -10.031 -2.625 5.453 1 93.06 99 GLY A CA 1
ATOM 821 C C . GLY A 1 99 ? -9.094 -3.764 5.801 1 93.06 99 GLY A C 1
ATOM 822 O O . GLY A 1 99 ? -7.871 -3.607 5.742 1 93.06 99 GLY A O 1
ATOM 823 N N . THR A 1 100 ? -9.68 -4.844 6.125 1 93.75 100 THR A N 1
ATOM 824 C CA . THR A 1 100 ? -8.906 -6.008 6.555 1 93.75 100 THR A CA 1
ATOM 825 C C . THR A 1 100 ? -7.953 -6.457 5.453 1 93.75 100 THR A C 1
ATOM 827 O O . THR A 1 100 ? -6.785 -6.754 5.715 1 93.75 100 THR A O 1
ATOM 830 N N . TYR A 1 101 ? -8.453 -6.52 4.219 1 95.69 101 TYR A N 1
ATOM 831 C CA . TYR A 1 101 ? -7.652 -6.953 3.082 1 95.69 101 TYR A CA 1
ATOM 832 C C . TYR A 1 101 ? -6.383 -6.117 2.953 1 95.69 101 TYR A C 1
ATOM 834 O O . TYR A 1 101 ? -5.277 -6.66 2.887 1 95.69 101 TYR A O 1
ATOM 842 N N . LEU A 1 102 ? -6.469 -4.793 3.027 1 96.19 102 LEU A N 1
ATOM 843 C CA . LEU A 1 102 ? -5.332 -3.889 2.895 1 96.19 102 LEU A CA 1
ATOM 844 C C . LEU A 1 102 ? -4.434 -3.955 4.125 1 96.19 102 LEU A C 1
ATOM 846 O O . LEU A 1 102 ? -3.211 -3.879 4.012 1 96.19 102 LEU A O 1
ATOM 850 N N . LYS A 1 103 ? -5.043 -4.164 5.246 1 96 103 LYS A N 1
ATOM 851 C CA . LYS A 1 103 ? -4.27 -4.234 6.48 1 96 103 LYS A CA 1
ATOM 852 C C . LYS A 1 103 ? -3.326 -5.438 6.473 1 96 103 LYS A C 1
ATOM 854 O O . LYS A 1 103 ? -2.203 -5.355 6.969 1 96 103 LYS A O 1
ATOM 859 N N . ILE A 1 104 ? -3.826 -6.422 5.934 1 94 104 ILE A N 1
ATOM 860 C CA . ILE A 1 104 ? -3.014 -7.633 5.887 1 94 104 ILE A CA 1
ATOM 861 C C . ILE A 1 104 ? -1.838 -7.426 4.934 1 94 104 ILE A C 1
ATOM 863 O O . ILE A 1 104 ? -0.71 -7.828 5.234 1 94 104 ILE A O 1
ATOM 867 N N . ILE A 1 105 ? -2.045 -6.789 3.855 1 95.88 105 ILE A N 1
ATOM 868 C CA . ILE A 1 105 ? -1.035 -6.664 2.811 1 95.88 105 ILE A CA 1
ATOM 869 C C . ILE A 1 105 ? -0.077 -5.527 3.148 1 95.88 105 ILE A C 1
ATOM 871 O O . ILE A 1 105 ? 1.138 -5.66 2.986 1 95.88 105 ILE A O 1
ATOM 875 N N . LEU A 1 106 ? -0.62 -4.395 3.715 1 96.62 106 LEU A N 1
ATOM 876 C CA . LEU A 1 106 ? 0.188 -3.188 3.867 1 96.62 106 LEU A CA 1
ATOM 877 C C . LEU A 1 106 ? 0.503 -2.926 5.336 1 96.62 106 LEU A C 1
ATOM 879 O O . LEU A 1 106 ? 1.365 -2.104 5.652 1 96.62 106 LEU A O 1
ATOM 883 N N . GLY A 1 107 ? -0.213 -3.574 6.215 1 94.25 107 GLY A N 1
ATOM 884 C CA . GLY A 1 107 ? -0.123 -3.184 7.613 1 94.25 107 GLY A CA 1
ATOM 885 C C . GLY A 1 107 ? -0.953 -1.957 7.941 1 94.25 107 GLY A C 1
ATOM 886 O O . GLY A 1 107 ? -1.854 -1.588 7.188 1 94.25 107 GLY A O 1
ATOM 887 N N . ASN A 1 108 ? -0.61 -1.375 9.086 1 91.62 108 ASN A N 1
ATOM 888 C CA . ASN A 1 108 ? -1.379 -0.229 9.562 1 91.62 108 ASN A CA 1
ATOM 889 C C . ASN A 1 108 ? -0.808 1.085 9.039 1 91.62 108 ASN A C 1
ATOM 891 O O . ASN A 1 108 ? -0.498 1.987 9.812 1 91.62 108 ASN A O 1
ATOM 895 N N . VAL A 1 109 ? -0.627 1.181 7.793 1 94.25 109 VAL A N 1
ATOM 896 C CA . VAL A 1 109 ? -0.21 2.43 7.164 1 94.25 109 VAL A CA 1
ATOM 897 C C . VAL A 1 109 ? -1.423 3.131 6.555 1 94.25 109 VAL A C 1
ATOM 899 O O . VAL A 1 109 ? -2.318 2.48 6.012 1 94.25 109 VAL A O 1
ATOM 902 N N . ASN A 1 110 ? -1.439 4.387 6.707 1 92.69 110 ASN A N 1
ATOM 903 C CA . ASN A 1 110 ? -2.568 5.156 6.195 1 92.69 110 ASN A CA 1
ATOM 904 C C . ASN A 1 110 ? -2.428 5.422 4.699 1 92.69 110 ASN A C 1
ATOM 906 O O . ASN A 1 110 ? -1.417 5.973 4.254 1 92.69 110 ASN A O 1
ATOM 910 N N . VAL A 1 111 ? -3.463 5.055 3.967 1 95.44 111 VAL A N 1
ATOM 911 C CA . VAL A 1 111 ? -3.4 5.246 2.521 1 95.44 111 VAL A CA 1
ATOM 912 C C . VAL A 1 111 ? -4.457 6.258 2.088 1 95.44 111 VAL A C 1
ATOM 914 O O . VAL A 1 111 ? -4.848 6.293 0.918 1 95.44 111 VAL A O 1
ATOM 917 N N . SER A 1 112 ? -4.918 7.105 3.014 1 95.06 112 SER A N 1
ATOM 918 C CA . SER A 1 112 ? -5.918 8.125 2.703 1 95.06 112 SER A CA 1
ATOM 919 C C . SER A 1 112 ? -5.305 9.273 1.907 1 95.06 112 SER A C 1
ATOM 921 O O . SER A 1 112 ? -4.199 9.727 2.213 1 95.06 112 SER A O 1
ATOM 923 N N . ILE A 1 113 ? -6.012 9.688 0.938 1 93.75 113 ILE A N 1
ATOM 924 C CA . ILE A 1 113 ? -5.676 10.859 0.143 1 93.75 113 ILE A CA 1
ATOM 925 C C . ILE A 1 113 ? -6.621 12.008 0.492 1 93.75 113 ILE A C 1
ATOM 927 O O . ILE A 1 113 ? -7.812 11.961 0.172 1 93.75 113 ILE A O 1
ATOM 931 N N . LEU A 1 114 ? -6.094 13.031 1.095 1 90.94 114 LEU A N 1
ATOM 932 C CA . LEU A 1 114 ? -6.938 14.039 1.722 1 90.94 114 LEU A CA 1
ATOM 933 C C . LEU A 1 114 ? -7.281 15.148 0.732 1 90.94 114 LEU A C 1
ATOM 935 O O . LEU A 1 114 ? -8.242 15.891 0.939 1 90.94 114 LEU A O 1
ATOM 939 N N . ASN A 1 115 ? -6.508 15.25 -0.317 1 88.62 115 ASN A N 1
ATOM 940 C CA . ASN A 1 115 ? -6.758 16.266 -1.336 1 88.62 115 ASN A CA 1
ATOM 941 C C . ASN A 1 115 ? -7.539 15.695 -2.516 1 88.62 115 ASN A C 1
ATOM 943 O O . ASN A 1 115 ? -7.191 14.633 -3.041 1 88.62 115 ASN A O 1
ATOM 947 N N . LYS A 1 116 ? -8.57 16.422 -2.9 1 87.5 116 LYS A N 1
ATOM 948 C CA . LYS A 1 116 ? -9.445 15.961 -3.979 1 87.5 116 LYS A CA 1
ATOM 949 C C . LYS A 1 116 ? -8.672 15.812 -5.285 1 87.5 116 LYS A C 1
ATOM 951 O O . LYS A 1 116 ? -8.875 14.852 -6.027 1 87.5 116 LYS A O 1
ATOM 956 N N . ASN A 1 117 ? -7.836 16.719 -5.582 1 89.75 117 ASN A N 1
ATOM 957 C CA . ASN A 1 117 ? -7.039 16.656 -6.805 1 89.75 117 ASN A CA 1
ATOM 958 C C . ASN A 1 117 ? -6.141 15.43 -6.824 1 89.75 117 ASN A C 1
ATOM 960 O O . ASN A 1 117 ? -5.973 14.797 -7.867 1 89.75 117 ASN A O 1
ATOM 964 N N . ASP A 1 118 ? -5.637 15.109 -5.691 1 92.75 118 ASP A N 1
ATOM 965 C CA . ASP A 1 118 ? -4.77 13.938 -5.609 1 92.75 118 ASP A CA 1
ATOM 966 C C . ASP A 1 118 ? -5.57 12.648 -5.762 1 92.75 118 ASP A C 1
ATOM 968 O O . ASP A 1 118 ? -5.059 11.648 -6.273 1 92.75 118 ASP A O 1
ATOM 972 N N . LYS A 1 119 ? -6.777 12.656 -5.332 1 93.56 119 LYS A N 1
ATOM 973 C CA . LYS A 1 119 ? -7.652 11.5 -5.539 1 93.56 119 LYS A CA 1
ATOM 974 C C . LYS A 1 119 ? -7.895 11.25 -7.023 1 93.56 119 LYS A C 1
ATOM 976 O O . LYS A 1 119 ? -7.836 10.109 -7.484 1 93.56 119 LYS A O 1
ATOM 981 N N . PHE A 1 120 ? -8.125 12.328 -7.75 1 92.56 120 PHE A N 1
ATOM 982 C CA . PHE A 1 120 ? -8.352 12.219 -9.188 1 92.56 120 PHE A CA 1
ATOM 983 C C . PHE A 1 120 ? -7.09 11.75 -9.898 1 92.56 120 PHE A C 1
ATOM 985 O O . PHE A 1 120 ? -7.156 10.93 -10.82 1 92.56 120 PHE A O 1
ATOM 992 N N . LYS A 1 121 ? -6 12.273 -9.469 1 94.81 121 LYS A N 1
ATOM 993 C CA . LYS A 1 121 ? -4.73 11.859 -10.055 1 94.81 121 LYS A CA 1
ATOM 994 C C . LYS A 1 121 ? -4.48 10.367 -9.82 1 94.81 121 LYS A C 1
ATOM 996 O O . LYS A 1 121 ? -3.99 9.664 -10.703 1 94.81 121 LYS A O 1
ATOM 1001 N N . TYR A 1 122 ? -4.805 9.93 -8.625 1 96.19 122 TYR A N 1
ATOM 1002 C CA . TYR A 1 122 ? -4.633 8.523 -8.305 1 96.19 122 TYR A CA 1
ATOM 1003 C C . TYR A 1 122 ? -5.504 7.645 -9.195 1 96.19 122 TYR A C 1
ATOM 1005 O O . TYR A 1 122 ? -5.055 6.602 -9.68 1 96.19 122 TYR A O 1
ATOM 1013 N N . LYS A 1 123 ? -6.746 8.016 -9.391 1 94.12 123 LYS A N 1
ATOM 1014 C CA . LYS A 1 123 ? -7.656 7.277 -10.266 1 94.12 123 LYS A CA 1
ATOM 1015 C C . LYS A 1 123 ? -7.137 7.25 -11.703 1 94.12 123 LYS A C 1
ATOM 1017 O O . LYS A 1 123 ? -7.211 6.219 -12.375 1 94.12 123 LYS A O 1
ATOM 1022 N N . ASP A 1 124 ? -6.594 8.344 -12.133 1 94.19 124 ASP A N 1
ATOM 1023 C CA . ASP A 1 124 ? -6.02 8.422 -13.477 1 94.19 124 ASP A CA 1
ATOM 1024 C C . ASP A 1 12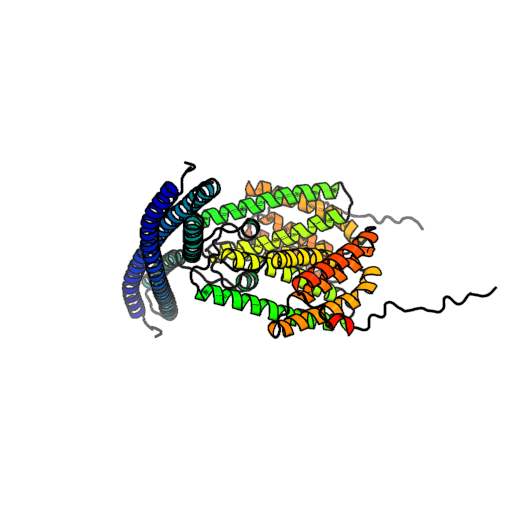4 ? -4.832 7.477 -13.617 1 94.19 124 ASP A C 1
ATOM 1026 O O . ASP A 1 124 ? -4.688 6.805 -14.641 1 94.19 124 ASP A O 1
ATOM 1030 N N . GLU A 1 125 ? -4.023 7.438 -12.648 1 95 125 GLU A N 1
ATOM 1031 C CA . GLU A 1 125 ? -2.883 6.523 -12.656 1 95 125 GLU A CA 1
ATOM 1032 C C . GLU A 1 125 ? -3.342 5.066 -12.695 1 95 125 GLU A C 1
ATOM 1034 O O . GLU A 1 125 ? -2.717 4.234 -13.359 1 95 125 GLU A O 1
ATOM 1039 N N . TYR A 1 126 ? -4.359 4.805 -11.969 1 95.12 126 TYR A N 1
ATOM 1040 C CA . TYR A 1 126 ? -4.953 3.473 -11.961 1 95.12 126 TYR A CA 1
ATOM 1041 C C . TYR A 1 126 ? -5.402 3.064 -13.359 1 95.12 126 TYR A C 1
ATOM 1043 O O . TYR A 1 126 ? -5.133 1.947 -13.805 1 95.12 126 TYR A O 1
ATOM 1051 N N . GLU A 1 127 ? -6.035 3.955 -14.078 1 92.31 127 GLU A N 1
ATOM 1052 C CA . GLU A 1 127 ? -6.5 3.668 -15.43 1 92.31 127 GLU A CA 1
ATOM 1053 C C . GLU A 1 127 ? -5.328 3.512 -16.391 1 92.31 127 GLU A C 1
ATOM 1055 O O . GLU A 1 127 ? -5.363 2.664 -17.297 1 92.31 127 GLU A O 1
ATOM 1060 N N . LYS A 1 128 ? -4.352 4.297 -16.219 1 92.19 128 LYS A N 1
ATOM 1061 C CA . LYS A 1 128 ? -3.156 4.172 -17.047 1 92.19 128 LYS A CA 1
ATOM 1062 C C . LYS A 1 128 ? -2.459 2.836 -16.797 1 92.19 128 LYS A C 1
ATOM 1064 O O . LYS A 1 128 ? -1.97 2.209 -17.75 1 92.19 128 LYS A O 1
ATOM 1069 N N . PHE A 1 129 ? -2.393 2.455 -15.594 1 94.31 129 PHE A N 1
ATOM 1070 C CA . PHE A 1 129 ? -1.826 1.163 -15.219 1 94.31 129 PHE A CA 1
ATOM 1071 C C . PHE A 1 129 ? -2.561 0.03 -15.93 1 94.31 129 PHE A C 1
ATOM 1073 O O . PHE A 1 129 ? -1.931 -0.862 -16.5 1 94.31 129 PHE A O 1
ATOM 1080 N N . LYS A 1 130 ? -3.865 0.082 -15.883 1 92.88 130 LYS A N 1
ATOM 1081 C CA . LYS A 1 130 ? -4.684 -0.924 -16.562 1 92.88 130 LYS A CA 1
ATOM 1082 C C . LYS A 1 130 ? -4.379 -0.967 -18.047 1 92.88 130 LYS A C 1
ATOM 1084 O O . LYS A 1 130 ? -4.262 -2.047 -18.641 1 92.88 130 LYS A O 1
ATOM 1089 N N . LEU A 1 131 ? -4.234 0.172 -18.656 1 90.88 131 LEU A N 1
ATOM 1090 C CA . LEU A 1 131 ? -3.98 0.265 -20.078 1 90.88 131 LEU A CA 1
ATOM 1091 C C . LEU A 1 131 ? -2.621 -0.334 -20.438 1 90.88 131 LEU A C 1
ATOM 1093 O O . LEU A 1 131 ? -2.514 -1.142 -21.359 1 90.88 131 LEU A O 1
ATOM 1097 N N . ILE A 1 132 ? -1.646 0.046 -19.734 1 94 132 ILE A N 1
ATOM 1098 C CA . ILE A 1 132 ? -0.292 -0.432 -19.984 1 94 132 ILE A CA 1
ATOM 1099 C C . ILE A 1 132 ? -0.256 -1.956 -19.891 1 94 132 ILE A C 1
ATOM 1101 O O . ILE A 1 132 ? 0.316 -2.627 -20.75 1 94 132 ILE A O 1
ATOM 1105 N N . LEU A 1 133 ? -0.857 -2.467 -18.859 1 93.88 133 LEU A N 1
ATOM 1106 C CA . LEU A 1 133 ? -0.819 -3.91 -18.656 1 93.88 133 LEU A CA 1
ATOM 1107 C C . LEU A 1 133 ? -1.67 -4.629 -19.703 1 93.88 133 LEU A C 1
ATOM 1109 O O . LEU A 1 133 ? -1.37 -5.762 -20.078 1 93.88 133 LEU A O 1
ATOM 1113 N N . SER A 1 134 ? -2.762 -3.938 -20.172 1 90.56 134 SER A N 1
ATOM 1114 C CA . SER A 1 134 ? -3.549 -4.504 -21.25 1 90.56 134 SER A CA 1
ATOM 1115 C C . SER A 1 134 ? -2.719 -4.637 -22.531 1 90.56 134 SER A C 1
ATOM 1117 O O . SER A 1 134 ? -2.797 -5.652 -23.219 1 90.56 134 SER A O 1
ATOM 1119 N N . VAL A 1 135 ? -1.901 -3.693 -22.812 1 93.12 135 VAL A N 1
ATOM 1120 C CA . VAL A 1 135 ? -1.048 -3.725 -23.984 1 93.12 135 VAL A CA 1
ATOM 1121 C C . VAL A 1 135 ? 0.005 -4.82 -23.844 1 93.12 135 VAL A C 1
ATOM 1123 O O . VAL A 1 135 ? 0.23 -5.605 -24.766 1 93.12 135 VAL A O 1
ATOM 1126 N N . ILE A 1 136 ? 0.603 -4.906 -22.688 1 95.31 136 ILE A N 1
ATOM 1127 C CA . ILE A 1 136 ? 1.602 -5.938 -22.438 1 95.31 136 ILE A CA 1
ATOM 1128 C C . ILE A 1 136 ? 0.958 -7.316 -22.547 1 95.31 136 ILE A C 1
ATOM 1130 O O . ILE A 1 136 ? 1.523 -8.227 -23.172 1 95.31 136 ILE A O 1
ATOM 1134 N N . GLY A 1 137 ? -0.21 -7.422 -21.922 1 94.19 137 GLY A N 1
ATOM 1135 C CA . GLY A 1 137 ? -0.937 -8.68 -22.016 1 94.19 137 GLY A CA 1
ATOM 1136 C C . GLY A 1 137 ? -1.284 -9.047 -23.453 1 94.19 137 GLY A C 1
ATOM 1137 O O . GLY A 1 137 ? -1.184 -10.211 -23.844 1 94.19 137 GLY A O 1
ATOM 1138 N N . PHE A 1 138 ? -1.65 -8.086 -24.234 1 92.81 138 PHE A N 1
ATOM 1139 C CA . PHE A 1 138 ? -1.965 -8.289 -25.656 1 92.81 138 PHE A CA 1
ATOM 1140 C C . PHE A 1 138 ? -0.755 -8.836 -26.406 1 92.81 138 PHE A C 1
ATOM 1142 O O . PHE A 1 138 ? -0.855 -9.844 -27.109 1 92.81 138 PHE A O 1
ATOM 1149 N N . VAL A 1 139 ? 0.353 -8.258 -26.234 1 95.88 139 VAL A N 1
ATOM 1150 C CA . VAL A 1 139 ? 1.574 -8.648 -26.922 1 95.88 139 VAL A CA 1
ATOM 1151 C C . VAL A 1 139 ? 1.978 -10.062 -26.531 1 95.88 139 VAL A C 1
ATOM 1153 O O . VAL A 1 139 ? 2.287 -10.891 -27.375 1 95.88 139 VAL A O 1
ATOM 1156 N N . LEU A 1 140 ? 1.874 -10.32 -25.266 1 96.25 140 LEU A N 1
ATOM 1157 C CA . LEU A 1 140 ? 2.271 -11.641 -24.781 1 96.25 140 LEU A CA 1
ATOM 1158 C C . LEU A 1 140 ? 1.304 -12.711 -25.266 1 96.25 140 LEU A C 1
ATOM 1160 O O . LEU A 1 140 ? 1.719 -13.828 -25.594 1 96.25 140 LEU A O 1
ATOM 1164 N N . ALA A 1 141 ? 0.052 -12.391 -25.297 1 94.56 141 ALA A N 1
ATOM 1165 C CA . ALA A 1 141 ? -0.936 -13.336 -25.812 1 94.56 141 ALA A CA 1
ATOM 1166 C C . ALA A 1 141 ? -0.693 -13.641 -27.281 1 94.56 141 ALA A C 1
ATOM 1168 O O . ALA A 1 141 ? -0.772 -14.789 -27.719 1 94.56 141 ALA A O 1
ATOM 1169 N N . VAL A 1 142 ? -0.343 -12.672 -28.062 1 94.94 142 VAL A N 1
ATOM 1170 C CA . VAL A 1 142 ? -0.068 -12.836 -29.484 1 94.94 142 VAL A CA 1
ATOM 1171 C C . VAL A 1 142 ? 1.194 -13.68 -29.672 1 94.94 142 VAL A C 1
ATOM 1173 O O . VAL A 1 142 ? 1.224 -14.586 -30.5 1 94.94 142 VAL A O 1
ATOM 1176 N N . ILE A 1 143 ? 2.234 -13.375 -28.906 1 96.81 143 ILE A N 1
ATOM 1177 C CA . ILE A 1 143 ? 3.469 -14.156 -28.984 1 96.81 143 ILE A CA 1
ATOM 1178 C C . ILE A 1 143 ? 3.174 -15.617 -28.672 1 96.81 143 ILE A C 1
ATOM 1180 O O . ILE A 1 143 ? 3.684 -16.516 -29.359 1 96.81 143 ILE A O 1
ATOM 1184 N N . ASN A 1 144 ? 2.285 -15.805 -27.703 1 96.25 144 ASN A N 1
ATOM 1185 C CA . ASN A 1 144 ? 1.955 -17.172 -27.297 1 96.25 144 ASN A CA 1
ATOM 1186 C C . ASN A 1 144 ? 1.123 -17.875 -28.375 1 96.25 144 ASN A C 1
ATOM 1188 O O . ASN A 1 144 ? 1.058 -19.109 -28.391 1 96.25 144 ASN A O 1
ATOM 1192 N N . LEU A 1 145 ? 0.444 -17.172 -29.25 1 94.25 145 LEU A N 1
ATOM 1193 C CA . LEU A 1 145 ? -0.305 -17.766 -30.344 1 94.25 145 LEU A CA 1
ATOM 1194 C C . LEU A 1 145 ? 0.634 -18.219 -31.469 1 94.25 145 LEU A C 1
ATOM 1196 O O . LEU A 1 145 ? 0.334 -19.172 -32.188 1 94.25 145 LEU A O 1
ATOM 1200 N N . VAL A 1 146 ? 1.798 -17.625 -31.469 1 95 146 VAL A N 1
ATOM 1201 C CA . VAL A 1 146 ? 2.744 -17.922 -32.562 1 95 146 VAL A CA 1
ATOM 1202 C C . VAL A 1 146 ? 3.791 -18.922 -32.062 1 95 146 VAL A C 1
ATOM 1204 O O . VAL A 1 146 ? 4.27 -19.75 -32.844 1 95 146 VAL A O 1
ATOM 1207 N N . VAL A 1 147 ? 4.188 -18.688 -30.828 1 92.19 147 VAL A N 1
ATOM 1208 C CA . VAL A 1 147 ? 5.242 -19.516 -30.266 1 92.19 147 VAL A CA 1
ATOM 1209 C C . VAL A 1 147 ? 4.648 -20.469 -29.234 1 92.19 147 VAL A C 1
ATOM 1211 O O . VAL A 1 147 ? 3.768 -20.094 -28.453 1 92.19 147 VAL A O 1
ATOM 1214 N N . ASN A 1 148 ? 5.078 -21.781 -29.359 1 89.88 148 ASN A N 1
ATOM 1215 C CA . ASN A 1 148 ? 4.609 -22.797 -28.406 1 89.88 148 ASN A CA 1
ATOM 1216 C C . ASN A 1 148 ? 5.707 -23.203 -27.422 1 89.88 148 ASN A C 1
ATOM 1218 O O . ASN A 1 148 ? 6.258 -24.297 -27.531 1 89.88 148 ASN A O 1
ATOM 1222 N N . VAL A 1 149 ? 5.996 -22.281 -26.547 1 92.25 149 VAL A N 1
ATOM 1223 C CA . VAL A 1 149 ? 6.973 -22.516 -25.484 1 92.25 149 VAL A CA 1
ATOM 1224 C C . VAL A 1 149 ? 6.297 -22.375 -24.125 1 92.25 149 VAL A C 1
ATOM 1226 O O . VAL A 1 149 ? 5.695 -21.328 -23.812 1 92.25 149 VAL A O 1
ATOM 1229 N N . ARG A 1 150 ? 6.434 -23.406 -23.359 1 91.38 150 ARG A N 1
ATOM 1230 C CA . ARG A 1 150 ? 5.727 -23.469 -22.094 1 91.38 150 ARG A CA 1
ATOM 1231 C C . ARG A 1 150 ? 6.16 -22.328 -21.172 1 91.38 150 ARG A C 1
ATOM 1233 O O . ARG A 1 150 ? 5.34 -21.75 -20.453 1 91.38 150 ARG A O 1
ATOM 1240 N N . ALA A 1 151 ? 7.387 -22.016 -21.188 1 91 151 ALA A N 1
ATOM 1241 C CA . ALA A 1 151 ? 7.898 -20.953 -20.328 1 91 151 ALA A CA 1
ATOM 1242 C C . ALA A 1 151 ? 7.227 -19.625 -20.625 1 91 151 ALA A C 1
ATOM 1244 O O . ALA A 1 151 ? 6.949 -18.844 -19.719 1 91 151 ALA A O 1
ATOM 1245 N N . LEU A 1 152 ? 7 -19.375 -21.828 1 94.31 152 LEU A N 1
ATOM 1246 C CA . LEU A 1 152 ? 6.34 -18.125 -22.219 1 94.31 152 LEU A CA 1
ATOM 1247 C C . LEU A 1 152 ? 4.883 -18.125 -21.766 1 94.31 152 LEU A C 1
ATOM 1249 O O . LEU A 1 152 ? 4.367 -17.078 -21.359 1 94.31 152 LEU A O 1
ATOM 1253 N N . GLU A 1 153 ? 4.242 -19.234 -21.844 1 94.44 153 GLU A N 1
ATOM 1254 C CA . GLU A 1 153 ? 2.869 -19.359 -21.359 1 94.44 153 GLU A CA 1
ATOM 1255 C C . GLU A 1 153 ? 2.781 -19.094 -19.859 1 94.44 153 GLU A C 1
ATOM 1257 O O . GLU A 1 153 ? 1.898 -18.359 -19.406 1 94.44 153 GLU A O 1
ATOM 1262 N N . LEU A 1 154 ? 3.725 -19.688 -19.203 1 94.75 154 LEU A N 1
ATOM 1263 C CA . LEU A 1 154 ? 3.742 -19.547 -17.75 1 94.75 154 LEU A CA 1
ATOM 1264 C C . LEU A 1 154 ? 4.039 -18.094 -17.359 1 94.75 154 LEU A C 1
ATOM 1266 O O . LEU A 1 154 ? 3.465 -17.578 -16.391 1 94.75 154 LEU A O 1
ATOM 1270 N N . ALA A 1 155 ? 4.887 -17.469 -18.109 1 94.62 155 ALA A N 1
ATOM 1271 C CA . ALA A 1 155 ? 5.184 -16.047 -17.859 1 94.62 155 ALA A CA 1
ATOM 1272 C C . ALA A 1 155 ? 3.932 -15.195 -18.016 1 94.62 155 ALA A C 1
ATOM 1274 O O . ALA A 1 155 ? 3.695 -14.281 -17.219 1 94.62 155 ALA A O 1
ATOM 1275 N N . PHE A 1 156 ? 3.207 -15.516 -19.016 1 95.88 156 PHE A N 1
ATOM 1276 C CA . PHE A 1 156 ? 1.97 -14.789 -19.25 1 95.88 156 PHE A CA 1
ATOM 1277 C C . PHE A 1 156 ? 0.976 -15.023 -18.109 1 95.88 156 PHE A C 1
ATOM 1279 O O . PHE A 1 156 ? 0.365 -14.078 -17.609 1 95.88 156 PHE A O 1
ATOM 1286 N N . MET A 1 157 ? 0.804 -16.234 -17.703 1 94.94 157 MET A N 1
ATOM 1287 C CA . MET A 1 157 ? -0.137 -16.547 -16.641 1 94.94 157 MET A CA 1
ATOM 1288 C C . MET A 1 157 ? 0.313 -15.93 -15.32 1 94.94 157 MET A C 1
ATOM 1290 O O . MET A 1 157 ? -0.514 -15.484 -14.523 1 94.94 157 MET A O 1
ATOM 1294 N N . PHE A 1 158 ? 1.611 -15.961 -15.117 1 95.25 158 PHE A N 1
ATOM 1295 C CA . PHE A 1 158 ? 2.135 -15.305 -13.93 1 95.25 158 PHE A CA 1
ATOM 1296 C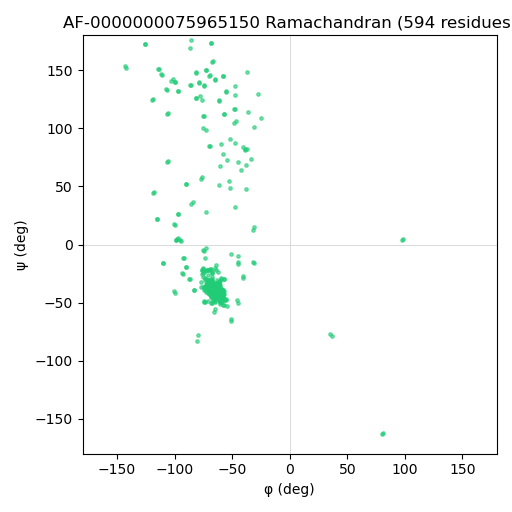 C . PHE A 1 158 ? 1.83 -13.812 -13.961 1 95.25 158 PHE A C 1
ATOM 1298 O O . PHE A 1 158 ? 1.473 -13.227 -12.938 1 95.25 158 PHE A O 1
ATOM 1305 N N . LEU A 1 159 ? 2.014 -13.203 -15.078 1 95.62 159 LEU A N 1
ATOM 1306 C CA . LEU A 1 159 ? 1.682 -11.797 -15.242 1 95.62 159 LEU A CA 1
ATOM 1307 C C . LEU A 1 159 ? 0.209 -11.547 -14.93 1 95.62 159 LEU A C 1
ATOM 1309 O O . LEU A 1 159 ? -0.136 -10.539 -14.305 1 95.62 159 LEU A O 1
ATOM 1313 N N . LEU A 1 160 ? -0.647 -12.43 -15.359 1 95.38 160 LEU A N 1
ATOM 1314 C CA . LEU A 1 160 ? -2.076 -12.281 -15.109 1 95.38 160 LEU A CA 1
ATOM 1315 C C . LEU A 1 160 ? -2.371 -12.32 -13.609 1 95.38 160 LEU A C 1
ATOM 1317 O O . LEU A 1 160 ? -3.148 -11.508 -13.102 1 95.38 160 LEU A O 1
ATOM 1321 N N . VAL A 1 161 ? -1.745 -13.242 -12.922 1 95.81 161 VAL A N 1
ATOM 1322 C CA . VAL A 1 161 ? -1.932 -13.32 -11.484 1 95.81 161 VAL A CA 1
ATOM 1323 C C . VAL A 1 161 ? -1.47 -12.016 -10.828 1 95.81 161 VAL A C 1
ATOM 1325 O O . VAL A 1 161 ? -2.189 -11.438 -10.016 1 95.81 161 VAL A O 1
ATOM 1328 N N . TRP A 1 162 ? -0.278 -11.609 -11.203 1 96 162 TRP A N 1
ATOM 1329 C CA . TRP A 1 162 ? 0.289 -10.398 -10.625 1 96 162 TRP A CA 1
ATOM 1330 C C . TRP A 1 162 ? -0.589 -9.188 -10.93 1 96 162 TRP A C 1
ATOM 1332 O O . TRP A 1 162 ? -0.798 -8.328 -10.07 1 96 162 TRP A O 1
ATOM 1342 N N . TYR A 1 163 ? -1.062 -9.133 -12.148 1 96.06 163 TYR A N 1
ATOM 1343 C CA . TYR A 1 163 ? -1.904 -8.023 -12.594 1 96.06 163 TYR A CA 1
ATOM 1344 C C . TYR A 1 163 ? -3.168 -7.93 -11.742 1 96.06 163 TYR A C 1
ATOM 1346 O O . TYR A 1 163 ? -3.482 -6.867 -11.211 1 96.06 163 TYR A O 1
ATOM 1354 N N . TYR A 1 164 ? -3.848 -8.984 -11.555 1 95.75 164 TYR A N 1
ATOM 1355 C CA . TYR A 1 164 ? -5.117 -8.945 -10.836 1 95.75 164 TYR A CA 1
ATOM 1356 C C . TYR A 1 164 ? -4.895 -8.711 -9.344 1 95.75 164 TYR A C 1
ATOM 1358 O O . TYR A 1 164 ? -5.707 -8.062 -8.688 1 95.75 164 TYR A O 1
ATOM 1366 N N . CYS A 1 165 ? -3.811 -9.242 -8.828 1 96.06 165 CYS A N 1
ATOM 1367 C CA . CYS A 1 165 ? -3.482 -8.922 -7.441 1 96.06 165 CYS A CA 1
ATOM 1368 C C . CYS A 1 165 ? -3.268 -7.426 -7.266 1 96.06 165 CYS A C 1
ATOM 1370 O O . CYS A 1 165 ? -3.809 -6.824 -6.336 1 96.06 165 CYS A O 1
ATOM 1372 N N . THR A 1 166 ? -2.51 -6.836 -8.156 1 96.88 166 THR A N 1
ATOM 1373 C CA . THR A 1 166 ? -2.232 -5.406 -8.078 1 96.88 166 THR A CA 1
ATOM 1374 C C . THR A 1 166 ? -3.51 -4.598 -8.281 1 96.88 166 THR A C 1
ATOM 1376 O O . THR A 1 166 ? -3.738 -3.602 -7.59 1 96.88 166 THR A O 1
ATOM 1379 N N . LEU A 1 167 ? -4.328 -5.086 -9.156 1 96.38 167 LEU A N 1
ATOM 1380 C CA . LEU A 1 167 ? -5.594 -4.41 -9.422 1 96.38 167 LEU A CA 1
ATOM 1381 C C . LEU A 1 167 ? -6.469 -4.391 -8.172 1 96.38 167 LEU A C 1
ATOM 1383 O O . LEU A 1 167 ? -7.016 -3.346 -7.809 1 96.38 167 LEU A O 1
ATOM 1387 N N . THR A 1 168 ? -6.598 -5.465 -7.508 1 96.69 168 THR A N 1
ATOM 1388 C CA . THR A 1 168 ? -7.465 -5.547 -6.336 1 96.69 168 THR A CA 1
ATOM 1389 C C . THR A 1 168 ? -6.914 -4.695 -5.195 1 96.69 168 THR A C 1
ATOM 1391 O O . THR A 1 168 ? -7.68 -4.121 -4.418 1 96.69 168 THR A O 1
ATOM 1394 N N . ILE A 1 169 ? -5.598 -4.562 -5.117 1 97.44 169 ILE A N 1
ATOM 1395 C CA . ILE A 1 169 ? -4.988 -3.703 -4.109 1 97.44 169 ILE A CA 1
ATOM 1396 C C . ILE A 1 169 ? -5.32 -2.242 -4.406 1 97.44 169 ILE A C 1
ATOM 1398 O O . ILE A 1 169 ? -5.812 -1.521 -3.535 1 97.44 169 ILE A O 1
ATOM 1402 N N . ARG A 1 170 ? -5.094 -1.825 -5.633 1 97.12 170 ARG A N 1
ATOM 1403 C CA . ARG A 1 170 ? -5.336 -0.436 -6.008 1 97.12 170 ARG A CA 1
ATOM 1404 C C . ARG A 1 170 ? -6.82 -0.096 -5.914 1 97.12 170 ARG A C 1
ATOM 1406 O O . ARG A 1 170 ? -7.184 1.019 -5.535 1 97.12 170 ARG A O 1
ATOM 1413 N N . GLU A 1 171 ? -7.66 -1.082 -6.227 1 96.81 171 GLU A N 1
ATOM 1414 C CA . GLU A 1 171 ? -9.102 -0.872 -6.098 1 96.81 171 GLU A CA 1
ATOM 1415 C C . GLU A 1 171 ? -9.508 -0.706 -4.637 1 96.81 171 GLU A C 1
ATOM 1417 O O . GLU A 1 171 ? -10.414 0.068 -4.324 1 96.81 171 GLU A O 1
ATOM 1422 N N . SER A 1 172 ? -8.859 -1.445 -3.799 1 97.12 172 SER A N 1
ATOM 1423 C CA . SER A 1 172 ? -9.148 -1.315 -2.375 1 97.12 172 SER A CA 1
ATOM 1424 C C . SER A 1 172 ? -8.719 0.047 -1.845 1 97.12 172 SER A C 1
ATOM 1426 O O . SER A 1 172 ? -9.383 0.623 -0.98 1 97.12 172 SER A O 1
ATOM 1428 N N . ILE A 1 173 ? -7.633 0.592 -2.387 1 97.38 173 ILE A N 1
ATOM 1429 C CA . ILE A 1 173 ? -7.191 1.932 -2.016 1 97.38 173 ILE A CA 1
ATOM 1430 C C . ILE A 1 173 ? -8.188 2.967 -2.537 1 97.38 173 ILE A C 1
ATOM 1432 O O . ILE A 1 173 ? -8.531 3.916 -1.831 1 97.38 173 ILE A O 1
ATOM 1436 N N . LEU A 1 174 ? -8.633 2.756 -3.758 1 96.5 174 LEU A N 1
ATOM 1437 C CA . LEU A 1 174 ? -9.625 3.654 -4.328 1 96.5 174 LEU A CA 1
ATOM 1438 C C . LEU A 1 174 ? -10.891 3.674 -3.477 1 96.5 174 LEU A C 1
ATOM 1440 O O . LEU A 1 174 ? -11.445 4.742 -3.205 1 96.5 174 LEU A O 1
ATOM 1444 N N . LYS A 1 175 ? -11.227 2.523 -2.984 1 95.44 175 LYS A N 1
ATOM 1445 C CA . LYS A 1 175 ? -12.438 2.416 -2.174 1 95.44 175 LYS A CA 1
ATOM 1446 C C . LYS A 1 175 ? -12.281 3.154 -0.848 1 95.44 175 LYS A C 1
ATOM 1448 O O . LYS A 1 175 ? -13.188 3.861 -0.412 1 95.44 175 LYS A O 1
ATOM 1453 N N . VAL A 1 176 ? -11.156 3.004 -0.239 1 94.62 176 VAL A N 1
ATOM 1454 C CA . VAL A 1 176 ? -10.867 3.707 1.007 1 94.62 176 VAL A CA 1
ATOM 1455 C C . VAL A 1 176 ? -10.938 5.215 0.779 1 94.62 176 VAL A C 1
ATOM 1457 O O . VAL A 1 176 ? -11.336 5.965 1.673 1 94.62 176 VAL A O 1
ATOM 1460 N N . ASN A 1 177 ? -10.648 5.672 -0.411 1 94.69 177 ASN A N 1
ATOM 1461 C CA . ASN A 1 177 ? -10.586 7.102 -0.709 1 94.69 177 ASN A CA 1
ATOM 1462 C C . ASN A 1 177 ? -11.859 7.586 -1.396 1 94.69 177 ASN A C 1
ATOM 1464 O O . ASN A 1 177 ? -11.844 8.602 -2.096 1 94.69 177 ASN A O 1
ATOM 1468 N N . GLY A 1 178 ? -12.977 6.789 -1.301 1 90.62 178 GLY A N 1
ATOM 1469 C CA . GLY A 1 178 ? -14.297 7.289 -1.619 1 90.62 178 GLY A CA 1
ATOM 1470 C C . GLY A 1 178 ? -14.75 6.938 -3.025 1 90.62 178 GLY A C 1
ATOM 1471 O O . GLY A 1 178 ? -15.781 7.43 -3.494 1 90.62 178 GLY A O 1
ATOM 1472 N N . SER A 1 179 ? -13.93 6.176 -3.691 1 92.06 179 SER A N 1
ATOM 1473 C CA . SER A 1 179 ? -14.352 5.762 -5.023 1 92.06 179 SER A CA 1
ATOM 1474 C C . SER A 1 179 ? -15.68 5.012 -4.977 1 92.06 179 SER A C 1
ATOM 1476 O O . SER A 1 179 ? -15.938 4.254 -4.039 1 92.06 179 SER A O 1
ATOM 1478 N N . ARG A 1 180 ? -16.438 5.211 -5.969 1 90 180 ARG A N 1
ATOM 1479 C CA . ARG A 1 180 ? -17.75 4.57 -6.035 1 90 180 ARG A CA 1
ATOM 1480 C C . ARG A 1 180 ? -17.688 3.299 -6.879 1 90 180 ARG A C 1
ATOM 1482 O O . ARG A 1 180 ? -18.688 2.906 -7.484 1 90 180 ARG A O 1
ATOM 1489 N N . ILE A 1 181 ? -16.562 2.678 -6.965 1 90.69 181 ILE A N 1
ATOM 1490 C CA . ILE A 1 181 ? -16.406 1.418 -7.684 1 90.69 181 ILE A CA 1
ATOM 1491 C C . ILE A 1 181 ? -17.391 0.39 -7.141 1 90.69 181 ILE A C 1
ATOM 1493 O O . ILE A 1 181 ? -17.516 0.216 -5.926 1 90.69 181 ILE A O 1
ATOM 1497 N N . LYS A 1 182 ? -18.078 -0.252 -7.977 1 88.38 182 LYS A N 1
ATOM 1498 C CA . LYS A 1 182 ? -19.141 -1.176 -7.582 1 88.38 182 LYS A CA 1
ATOM 1499 C C . LYS A 1 182 ? -18.562 -2.457 -6.988 1 88.38 182 LYS A C 1
ATOM 1501 O O . LYS A 1 182 ? -17.5 -2.916 -7.406 1 88.38 182 LYS A O 1
ATOM 1506 N N . GLY A 1 183 ? -19.297 -3.041 -6.102 1 88.56 183 GLY A N 1
ATOM 1507 C CA . GLY A 1 183 ? -18.859 -4.25 -5.422 1 88.56 183 GLY A CA 1
ATOM 1508 C C . GLY A 1 183 ? -18.656 -5.422 -6.363 1 88.56 183 GLY A C 1
ATOM 1509 O O . GLY A 1 183 ? -17.703 -6.191 -6.211 1 88.56 183 GLY A O 1
ATOM 1510 N N . TRP A 1 184 ? -19.547 -5.516 -7.332 1 88.38 184 TRP A N 1
ATOM 1511 C CA . TRP A 1 184 ? -19.438 -6.637 -8.258 1 88.38 184 TRP A CA 1
ATOM 1512 C C . TRP A 1 184 ? -18.172 -6.531 -9.102 1 88.38 184 TRP A C 1
ATOM 1514 O O . TRP A 1 184 ? -17.578 -7.547 -9.461 1 88.38 184 TRP A O 1
ATOM 1524 N N . TRP A 1 185 ? -17.766 -5.348 -9.422 1 90.88 185 TRP A N 1
ATOM 1525 C CA . TRP A 1 185 ? -16.547 -5.125 -10.195 1 90.88 185 TRP A CA 1
ATOM 1526 C C . TRP A 1 185 ? -15.32 -5.574 -9.414 1 90.88 185 TRP A C 1
ATOM 1528 O O . TRP A 1 185 ? -14.469 -6.285 -9.945 1 90.88 185 TRP A O 1
ATOM 1538 N N . ARG A 1 186 ? -15.289 -5.23 -8.195 1 93.25 186 ARG A N 1
ATOM 1539 C CA . ARG A 1 186 ? -14.188 -5.637 -7.328 1 93.25 186 ARG A CA 1
ATOM 1540 C C . ARG A 1 186 ? -14.18 -7.148 -7.129 1 93.25 186 ARG A C 1
ATOM 1542 O O . ARG A 1 186 ? -13.125 -7.781 -7.18 1 93.25 186 ARG A O 1
ATOM 1549 N N . LEU A 1 187 ? -15.305 -7.68 -6.918 1 92.5 187 LEU A N 1
ATOM 1550 C CA . LEU A 1 187 ? -15.422 -9.125 -6.727 1 92.5 187 LEU A CA 1
ATOM 1551 C C . LEU A 1 187 ? -14.93 -9.875 -7.957 1 92.5 187 LEU A C 1
ATOM 1553 O O . LEU A 1 187 ? -14.234 -10.891 -7.832 1 92.5 187 LEU A O 1
ATOM 1557 N N . HIS A 1 188 ? -15.312 -9.32 -9.086 1 89.81 188 HIS A N 1
ATOM 1558 C CA . HIS A 1 188 ? -14.867 -9.93 -10.328 1 89.81 188 HIS A CA 1
ATOM 1559 C C . HIS A 1 188 ? -13.344 -10.008 -10.398 1 89.81 188 HIS A C 1
ATOM 1561 O O . HIS A 1 188 ? -12.789 -11.016 -10.828 1 89.81 188 HIS A O 1
ATOM 1567 N N . HIS A 1 189 ? -12.719 -9.016 -10.016 1 94 189 HIS A N 1
ATOM 1568 C CA . HIS A 1 189 ? -11.258 -8.992 -10.078 1 94 189 HIS A CA 1
ATOM 1569 C C . HIS A 1 189 ? -10.656 -9.93 -9.031 1 94 189 HIS A C 1
ATOM 1571 O O . HIS A 1 189 ? -9.617 -10.547 -9.273 1 94 189 HIS A O 1
ATOM 1577 N N . PHE A 1 190 ? -11.32 -10.102 -7.93 1 94.25 190 PHE A N 1
ATOM 1578 C CA . PHE A 1 190 ? -10.867 -11.078 -6.945 1 94.25 190 PHE A CA 1
ATOM 1579 C C . PHE A 1 190 ? -11 -12.492 -7.488 1 94.25 190 PHE A C 1
ATOM 1581 O O . PHE A 1 190 ? -10.086 -13.312 -7.34 1 94.25 190 PHE A O 1
ATOM 1588 N N . ILE A 1 191 ? -12.062 -12.734 -8.117 1 92.88 191 ILE A N 1
ATOM 1589 C CA . ILE A 1 191 ? -12.289 -14.047 -8.711 1 92.88 191 ILE A CA 1
ATOM 1590 C C . ILE A 1 191 ? -11.289 -14.297 -9.828 1 92.88 191 ILE A C 1
ATOM 1592 O O . ILE A 1 191 ? -10.734 -15.391 -9.945 1 92.88 191 ILE A O 1
ATOM 1596 N N . SER A 1 192 ? -11.062 -13.234 -10.625 1 92.12 192 SER A N 1
ATOM 1597 C CA . SER A 1 192 ? -10.094 -13.344 -11.711 1 92.12 192 SER A CA 1
ATOM 1598 C C . SER A 1 192 ? -8.703 -13.656 -11.18 1 92.12 192 SER A C 1
ATOM 1600 O O . SER A 1 192 ? -7.934 -14.367 -11.82 1 92.12 192 SER A O 1
ATOM 1602 N N . THR A 1 193 ? -8.375 -13.133 -10.023 1 94.06 193 THR A N 1
ATOM 1603 C CA . THR A 1 193 ? -7.098 -13.438 -9.398 1 94.06 193 THR A CA 1
ATOM 1604 C C . THR A 1 193 ? -6.977 -14.93 -9.102 1 94.06 193 THR A C 1
ATOM 1606 O O . THR A 1 193 ? -5.98 -15.562 -9.461 1 94.06 193 THR A O 1
ATOM 1609 N N . VAL A 1 194 ? -7.996 -15.523 -8.547 1 91.62 194 VAL A N 1
ATOM 1610 C CA . VAL A 1 194 ? -8.008 -16.938 -8.188 1 91.62 194 VAL A CA 1
ATOM 1611 C C . VAL A 1 194 ? -7.93 -17.781 -9.453 1 91.62 194 VAL A C 1
ATOM 1613 O O . VAL A 1 194 ? -7.145 -18.734 -9.523 1 91.62 194 VAL A O 1
ATOM 1616 N N . LEU A 1 195 ? -8.703 -17.391 -10.438 1 91.75 195 LEU A N 1
ATOM 1617 C CA . LEU A 1 195 ? -8.727 -18.141 -11.695 1 91.75 195 LEU A CA 1
ATOM 1618 C C . LEU A 1 195 ? -7.367 -18.094 -12.383 1 91.75 195 LEU A C 1
ATOM 1620 O O . LEU A 1 195 ? -6.914 -19.094 -12.938 1 91.75 195 LEU A O 1
ATOM 1624 N N . ALA A 1 196 ? -6.793 -16.938 -12.344 1 94.12 196 ALA A N 1
ATOM 1625 C CA . ALA A 1 196 ? -5.453 -16.828 -12.906 1 94.12 196 ALA A CA 1
ATOM 1626 C C . ALA A 1 196 ? -4.473 -17.75 -12.188 1 94.12 196 ALA A C 1
ATOM 1628 O O . ALA A 1 196 ? -3.611 -18.359 -12.82 1 94.12 196 ALA A O 1
ATOM 1629 N N . GLY A 1 197 ? -4.621 -17.812 -10.875 1 93 197 GLY A N 1
ATOM 1630 C CA . GLY A 1 197 ? -3.801 -18.734 -10.102 1 93 197 GLY A CA 1
ATOM 1631 C C . GLY A 1 197 ? -4.008 -20.188 -10.492 1 93 197 GLY A C 1
ATOM 1632 O O . GLY A 1 197 ? -3.045 -20.938 -10.633 1 93 197 GLY A O 1
ATOM 1633 N N . VAL A 1 198 ? -5.207 -20.547 -10.719 1 91.25 198 VAL A N 1
ATOM 1634 C CA . VAL A 1 198 ? -5.543 -21.906 -11.117 1 91.25 198 VAL A CA 1
ATOM 1635 C C . VAL A 1 198 ? -4.957 -22.203 -12.5 1 91.25 198 VAL A C 1
ATOM 1637 O O . VAL A 1 198 ? -4.406 -23.281 -12.727 1 91.25 198 VAL A O 1
ATOM 1640 N N . LEU A 1 199 ? -5.078 -21.219 -13.375 1 91.38 199 LEU A N 1
ATOM 1641 C CA . LEU A 1 199 ? -4.508 -21.375 -14.703 1 91.38 199 LEU A CA 1
ATOM 1642 C C . LEU A 1 199 ? -2.992 -21.547 -14.633 1 91.38 199 LEU A C 1
ATOM 1644 O O . LEU A 1 199 ? -2.41 -22.328 -15.391 1 91.38 199 LEU A O 1
ATOM 1648 N N . LEU A 1 200 ? -2.414 -20.828 -13.742 1 93.75 200 LEU A N 1
ATOM 1649 C CA . LEU A 1 200 ? -0.961 -20.844 -13.594 1 93.75 200 LEU A CA 1
ATOM 1650 C C . LEU A 1 200 ? -0.479 -22.234 -13.18 1 93.75 200 LEU A C 1
ATOM 1652 O O . LEU A 1 200 ? 0.552 -22.703 -13.664 1 93.75 200 LEU A O 1
ATOM 1656 N N . ILE A 1 201 ? -1.226 -22.906 -12.383 1 91.81 201 ILE A N 1
ATOM 1657 C CA . ILE A 1 201 ? -0.751 -24.172 -11.859 1 91.81 201 ILE A CA 1
ATOM 1658 C C . ILE A 1 201 ? -1.323 -25.328 -12.688 1 91.81 201 ILE A C 1
ATOM 1660 O O . ILE A 1 201 ? -1.132 -26.5 -12.359 1 91.81 201 ILE A O 1
ATOM 1664 N N . TRP A 1 202 ? -2.045 -25.062 -13.758 1 89.44 202 TRP A N 1
ATOM 1665 C CA . TRP A 1 202 ? -2.561 -26.078 -14.664 1 89.44 202 TRP A CA 1
ATOM 1666 C C . TRP A 1 202 ? -1.422 -26.859 -15.297 1 89.44 202 TRP A C 1
ATOM 1668 O O . TRP A 1 202 ? -0.515 -26.281 -15.898 1 89.44 202 TRP A O 1
ATOM 1678 N N . PRO A 1 203 ? -1.437 -28.172 -15.148 1 86.19 203 PRO A N 1
ATOM 1679 C CA . PRO A 1 203 ? -0.334 -28.984 -15.664 1 86.19 203 PRO A CA 1
ATOM 1680 C C . PRO A 1 203 ? -0.275 -28.984 -17.188 1 86.19 203 PRO A C 1
ATOM 1682 O O . PRO A 1 203 ? -1.253 -28.625 -17.859 1 86.19 203 PRO A O 1
ATOM 1685 N N . ASN A 1 204 ? 1.005 -29.297 -17.625 1 85.06 204 ASN A N 1
ATOM 1686 C CA . ASN A 1 204 ? 1.201 -29.484 -19.062 1 85.06 204 ASN A CA 1
ATOM 1687 C C . ASN A 1 204 ? 0.521 -30.75 -19.562 1 85.06 204 ASN A C 1
ATOM 1689 O O . ASN A 1 204 ? 1.158 -31.797 -19.672 1 85.06 204 ASN A O 1
ATOM 1693 N N . SER A 1 205 ? -0.671 -30.688 -19.859 1 84.31 205 SER A N 1
ATOM 1694 C CA . SER A 1 205 ? -1.483 -31.844 -20.25 1 84.31 205 SER A CA 1
ATOM 1695 C C . SER A 1 205 ? -2.172 -31.609 -21.594 1 84.31 205 SER A C 1
ATOM 1697 O O . SER A 1 205 ? -2.072 -30.516 -22.172 1 84.31 205 SER A O 1
ATOM 1699 N N . GLU A 1 206 ? -2.754 -32.688 -21.984 1 83.31 206 GLU A N 1
ATOM 1700 C CA . GLU A 1 206 ? -3.5 -32.594 -23.234 1 83.31 206 GLU A CA 1
ATOM 1701 C C . GLU A 1 206 ? -4.676 -31.641 -23.109 1 83.31 206 GLU A C 1
ATOM 1703 O O . GLU A 1 206 ? -4.98 -30.891 -24.031 1 83.31 206 GLU A O 1
ATOM 1708 N N . ALA A 1 207 ? -5.25 -31.625 -21.984 1 82.75 207 ALA A N 1
ATOM 1709 C CA . ALA A 1 207 ? -6.379 -30.734 -21.734 1 82.75 207 ALA A CA 1
ATOM 1710 C C . ALA A 1 207 ? -5.969 -29.266 -21.875 1 82.75 207 ALA A C 1
ATOM 1712 O O . ALA A 1 207 ? -6.703 -28.469 -22.453 1 82.75 207 ALA A O 1
ATOM 1713 N N . TRP A 1 208 ? -4.824 -28.922 -21.406 1 87.38 208 TRP A N 1
ATOM 1714 C CA . TRP A 1 208 ? -4.324 -27.562 -21.516 1 87.38 208 TRP A CA 1
ATOM 1715 C C . TRP A 1 208 ? -4.152 -27.156 -22.969 1 87.38 208 TRP A C 1
ATOM 1717 O O . TRP A 1 208 ? -4.582 -26.062 -23.375 1 87.38 208 TRP A O 1
ATOM 1727 N N . TYR A 1 209 ? -3.617 -28.016 -23.719 1 85.81 209 TYR A N 1
ATOM 1728 C CA . TYR A 1 209 ? -3.289 -27.625 -25.078 1 85.81 209 TYR A CA 1
ATOM 1729 C C . TYR A 1 209 ? -4.543 -27.562 -25.953 1 85.81 209 TYR A C 1
ATOM 1731 O O . TYR A 1 209 ? -4.562 -26.891 -26.984 1 85.81 209 TYR A O 1
ATOM 1739 N N . GLU A 1 210 ? -5.574 -28.25 -25.469 1 85.06 210 GLU A N 1
ATOM 1740 C CA . GLU A 1 210 ? -6.859 -28.078 -26.125 1 85.06 210 GLU A CA 1
ATOM 1741 C C . GLU A 1 210 ? -7.465 -26.719 -25.797 1 85.06 210 GLU A C 1
ATOM 1743 O O . GLU A 1 210 ? -8.141 -26.109 -26.625 1 85.06 210 GLU A O 1
ATOM 1748 N N . PHE A 1 211 ? -7.168 -26.234 -24.672 1 87.75 211 PHE A N 1
ATOM 1749 C CA . PHE A 1 211 ? -7.742 -25 -24.141 1 87.75 211 PHE A CA 1
ATOM 1750 C C . PHE A 1 211 ? -6.863 -23.797 -24.484 1 87.75 211 PHE A C 1
ATOM 1752 O O . PHE A 1 211 ? -7.363 -22.688 -24.672 1 87.75 211 PHE A O 1
ATOM 1759 N N . ARG A 1 212 ? -5.676 -23.969 -24.688 1 89.62 212 ARG A N 1
ATOM 1760 C CA . ARG A 1 212 ? -4.621 -22.969 -24.766 1 89.62 212 ARG A CA 1
ATOM 1761 C C . ARG A 1 212 ? -4.918 -21.938 -25.844 1 89.62 212 ARG A C 1
ATOM 1763 O O . ARG A 1 212 ? -4.852 -20.734 -25.609 1 89.62 212 ARG A O 1
ATOM 1770 N N . THR A 1 213 ? -5.188 -22.438 -27 1 88.38 213 THR A N 1
ATOM 1771 C CA . THR A 1 213 ? -5.387 -21.531 -28.141 1 88.38 213 THR A CA 1
ATOM 1772 C C . THR A 1 213 ? -6.594 -20.641 -27.906 1 88.38 213 THR A C 1
ATOM 1774 O O . THR A 1 213 ? -6.527 -19.422 -28.156 1 88.38 213 THR A O 1
ATOM 1777 N N . GLN A 1 214 ? -7.641 -21.25 -27.406 1 85.88 214 GLN A N 1
ATOM 1778 C CA . GLN A 1 214 ? -8.836 -20.469 -27.109 1 85.88 214 GLN A CA 1
ATOM 1779 C C . GLN A 1 214 ? -8.547 -19.422 -26.031 1 85.88 214 GLN A C 1
ATOM 1781 O O . GLN A 1 214 ? -9.008 -18.281 -26.125 1 85.88 214 GLN A O 1
ATOM 1786 N N . PHE A 1 215 ? -7.852 -19.797 -25.062 1 90.44 215 PHE A N 1
ATOM 1787 C CA . PHE A 1 215 ? -7.508 -18.906 -23.953 1 90.44 215 PHE A CA 1
ATOM 1788 C C . PHE A 1 215 ? -6.688 -17.719 -24.438 1 90.44 215 PHE A C 1
ATOM 1790 O O . PHE A 1 215 ? -6.949 -16.578 -24.062 1 90.44 215 PHE A O 1
ATOM 1797 N N . MET A 1 216 ? -5.746 -17.953 -25.344 1 90.38 216 MET A N 1
ATOM 1798 C CA . MET A 1 216 ? -4.906 -16.875 -25.859 1 90.38 216 MET A CA 1
ATOM 1799 C C . MET A 1 216 ? -5.719 -15.906 -26.703 1 90.38 216 MET A C 1
ATOM 1801 O O . MET A 1 216 ? -5.57 -14.688 -26.594 1 90.38 216 MET A O 1
ATOM 1805 N N . TRP A 1 217 ? -6.574 -16.484 -27.516 1 87.44 217 TRP A N 1
ATOM 1806 C CA . TRP A 1 217 ? -7.422 -15.625 -28.344 1 87.44 217 TRP A CA 1
ATOM 1807 C C . TRP A 1 217 ? -8.352 -14.781 -27.469 1 87.44 217 TRP A C 1
ATOM 1809 O O . TRP A 1 217 ? -8.633 -13.625 -27.797 1 87.44 217 TRP A O 1
ATOM 1819 N N . PHE A 1 218 ? -8.836 -15.406 -26.453 1 86.94 218 PHE A N 1
ATOM 1820 C CA . PHE A 1 218 ? -9.68 -14.695 -25.516 1 86.94 218 PHE A CA 1
ATOM 1821 C C . PHE A 1 218 ? -8.945 -13.5 -24.922 1 86.94 218 PHE A C 1
ATOM 1823 O O . PHE A 1 218 ? -9.5 -12.406 -24.812 1 86.94 218 PHE A O 1
ATOM 1830 N N . ASN A 1 219 ? -7.742 -13.672 -24.531 1 90.25 219 ASN A N 1
ATOM 1831 C CA . ASN A 1 219 ? -6.961 -12.602 -23.922 1 90.25 219 ASN A CA 1
ATOM 1832 C C . ASN A 1 219 ? -6.621 -11.516 -24.938 1 90.25 219 ASN A C 1
ATOM 1834 O O . ASN A 1 219 ? -6.555 -10.336 -24.578 1 90.25 219 ASN A O 1
ATOM 1838 N N . VAL A 1 220 ? -6.43 -11.898 -26.156 1 88.38 220 VAL A N 1
ATOM 1839 C CA . VAL A 1 220 ? -6.238 -10.906 -27.203 1 88.38 220 VAL A CA 1
ATOM 1840 C C . VAL A 1 220 ? -7.496 -10.055 -27.344 1 88.38 220 VAL A C 1
ATOM 1842 O O . VAL A 1 220 ? -7.418 -8.828 -27.422 1 88.38 220 VAL A O 1
ATOM 1845 N N . TYR A 1 221 ? -8.578 -10.727 -27.266 1 82.44 221 TYR A N 1
ATOM 1846 C CA . TYR A 1 221 ? -9.859 -10.047 -27.422 1 82.44 221 TYR A CA 1
ATOM 1847 C C . TYR A 1 221 ? -10.102 -9.078 -26.266 1 82.44 221 TYR A C 1
ATOM 1849 O O . TYR A 1 221 ? -10.453 -7.918 -26.484 1 82.44 221 TYR A O 1
ATOM 1857 N N . ILE A 1 222 ? -9.922 -9.508 -25.031 1 84 222 ILE A N 1
ATOM 1858 C CA . ILE A 1 222 ? -10.195 -8.703 -23.844 1 84 222 ILE A CA 1
ATOM 1859 C C . ILE A 1 222 ? -9.25 -7.504 -23.797 1 84 222 ILE A C 1
ATOM 1861 O O . ILE A 1 222 ? -9.648 -6.402 -23.422 1 84 222 ILE A O 1
ATOM 1865 N N . SER A 1 223 ? -8.023 -7.703 -24.172 1 83.94 223 SER A N 1
ATOM 1866 C CA . SER A 1 223 ? -7.062 -6.605 -24.203 1 83.94 223 SER A CA 1
ATOM 1867 C C . SER A 1 223 ? -7.484 -5.527 -25.188 1 83.94 223 SER A C 1
ATOM 1869 O O . SER A 1 223 ? -7.305 -4.336 -24.938 1 83.94 223 SER A O 1
ATOM 1871 N N . ASN A 1 224 ? -8.031 -5.898 -26.219 1 77.44 224 ASN A N 1
ATOM 1872 C CA . ASN A 1 224 ? -8.477 -4.953 -27.234 1 77.44 224 ASN A CA 1
ATOM 1873 C C . ASN A 1 224 ? -9.727 -4.191 -26.781 1 77.44 224 ASN A C 1
ATOM 1875 O O . ASN A 1 224 ? -9.859 -2.998 -27.062 1 77.44 224 ASN A O 1
ATOM 1879 N N . THR A 1 225 ? -10.57 -4.953 -26.094 1 69.81 225 THR A N 1
ATOM 1880 C CA . THR A 1 225 ? -11.773 -4.297 -25.594 1 69.81 225 THR A CA 1
ATOM 1881 C C . THR A 1 225 ? -11.43 -3.252 -24.547 1 69.81 225 THR A C 1
ATOM 1883 O O . THR A 1 225 ? -12.039 -2.18 -24.5 1 69.81 225 THR A O 1
ATOM 1886 N N . LYS A 1 226 ? -10.5 -3.562 -23.734 1 67.88 226 LYS A N 1
ATOM 1887 C CA . LYS A 1 226 ? -10.047 -2.6 -22.734 1 67.88 226 LYS A CA 1
ATOM 1888 C C . LYS A 1 226 ? -9.422 -1.375 -23.391 1 67.88 226 LYS A C 1
ATOM 1890 O O . LYS A 1 226 ? -9.609 -0.248 -22.922 1 67.88 226 LYS A O 1
ATOM 1895 N N . LEU A 1 227 ? -8.766 -1.672 -24.438 1 60.28 227 LEU A N 1
ATOM 1896 C CA . LEU A 1 227 ? -8.148 -0.59 -25.188 1 60.28 227 LEU A CA 1
ATOM 1897 C C . LEU A 1 227 ? -9.211 0.292 -25.844 1 60.28 227 LEU A C 1
ATOM 1899 O O . LEU A 1 227 ? -9.062 1.516 -25.891 1 60.28 227 LEU A O 1
ATOM 1903 N N . GLN A 1 228 ? -10.219 -0.494 -26.297 1 48.97 228 GLN A N 1
ATOM 1904 C CA . GLN A 1 228 ? -11.312 0.249 -26.922 1 48.97 228 GLN A CA 1
ATOM 1905 C C . GLN A 1 228 ? -12.164 0.956 -25.875 1 48.97 228 GLN A C 1
ATOM 1907 O O . GLN A 1 228 ? -12.609 2.086 -26.078 1 48.97 228 GLN A O 1
ATOM 1912 N N . LEU A 1 229 ? -12.484 0.042 -24.859 1 44.66 229 LEU A N 1
ATOM 1913 C CA . LEU A 1 229 ? -13.289 0.633 -23.797 1 44.66 229 LEU A CA 1
ATOM 1914 C C . LEU A 1 229 ? -12.586 1.843 -23.188 1 44.66 229 LEU A C 1
ATOM 1916 O O . LEU A 1 229 ? -13.242 2.775 -22.719 1 44.66 229 LEU A O 1
ATOM 1920 N N . PHE A 1 230 ? -11.289 1.613 -22.781 1 45.03 230 PHE A N 1
ATOM 1921 C CA . PHE A 1 230 ? -10.664 2.895 -22.469 1 45.03 230 PHE A CA 1
ATOM 1922 C C . PHE A 1 230 ? -11.07 3.953 -23.5 1 45.03 230 PHE A C 1
ATOM 1924 O O . PHE A 1 230 ? -11.125 5.141 -23.172 1 45.03 230 PHE A O 1
ATOM 1931 N N . LEU A 1 231 ? -11.375 3.459 -24.703 1 35.78 231 LEU A N 1
ATOM 1932 C CA . LEU A 1 231 ? -12.148 4.355 -25.547 1 35.78 231 LEU A CA 1
ATOM 1933 C C . LEU A 1 231 ? -13.625 4.312 -25.172 1 35.78 231 LEU A C 1
ATOM 1935 O O . LEU A 1 231 ? -14.25 5.355 -24.969 1 35.78 231 LEU A O 1
ATOM 1939 N N . ILE A 1 232 ? -14.602 3.24 -25.688 1 31.53 232 ILE A N 1
ATOM 1940 C CA . ILE A 1 232 ? -16.016 3.17 -25.375 1 31.53 232 ILE A CA 1
ATOM 1941 C C . ILE A 1 232 ? -16.219 2.416 -24.062 1 31.53 232 ILE A C 1
ATOM 1943 O O . ILE A 1 232 ? -15.344 1.672 -23.625 1 31.53 232 ILE A O 1
ATOM 1947 N N . PHE A 1 233 ? -17.547 2.219 -23.391 1 32 233 PHE A N 1
ATOM 1948 C CA . PHE A 1 233 ? -18.078 1.634 -22.156 1 32 233 PHE A CA 1
ATOM 1949 C C . PHE A 1 233 ? -17.75 0.149 -22.078 1 32 233 PHE A C 1
ATOM 1951 O O . PHE A 1 233 ? -18.312 -0.661 -22.812 1 32 233 PHE A O 1
ATOM 1958 N N . SER A 1 234 ? -16.594 -0.429 -21.938 1 32.09 234 SER A N 1
ATOM 1959 C CA . SER A 1 234 ? -15.844 -1.683 -22.016 1 32.09 234 SER A CA 1
ATOM 1960 C C . SER A 1 234 ? -16.344 -2.693 -21 1 32.09 234 SER A C 1
ATOM 1962 O O . SER A 1 234 ? -15.836 -3.814 -20.922 1 32.09 234 SER A O 1
ATOM 1964 N N . LEU A 1 235 ? -17.078 -2.447 -19.938 1 35.09 235 LEU A N 1
ATOM 1965 C CA . LEU A 1 235 ? -17.141 -3.207 -18.688 1 35.09 235 LEU A CA 1
ATOM 1966 C C . LEU A 1 235 ? -17.844 -4.543 -18.906 1 35.09 235 LEU A C 1
ATOM 1968 O O . LEU A 1 235 ? -17.391 -5.574 -18.406 1 35.09 235 LEU A O 1
ATOM 1972 N N . PHE A 1 236 ? -19.016 -4.594 -19.547 1 34.72 236 PHE A N 1
ATOM 1973 C CA . PHE A 1 236 ? -19.922 -5.723 -19.438 1 34.72 236 PHE A CA 1
ATOM 1974 C C . PHE A 1 236 ? -19.391 -6.926 -20.203 1 34.72 236 PHE A C 1
ATOM 1976 O O . PHE A 1 236 ? -19.547 -8.07 -19.75 1 34.72 236 PHE A O 1
ATOM 1983 N N . THR A 1 237 ? -18.766 -6.719 -21.297 1 33.84 237 THR A N 1
ATOM 1984 C CA . THR A 1 237 ? -18.438 -7.836 -22.172 1 33.84 237 THR A CA 1
ATOM 1985 C C . THR A 1 237 ? -17.266 -8.641 -21.609 1 33.84 237 THR A C 1
ATOM 1987 O O . THR A 1 237 ? -17.219 -9.867 -21.766 1 33.84 237 THR A O 1
ATOM 1990 N N . ALA A 1 238 ? -16.484 -8.039 -20.922 1 37.38 238 ALA A N 1
ATOM 1991 C CA . ALA A 1 238 ? -15.289 -8.734 -20.453 1 37.38 238 ALA A CA 1
ATOM 1992 C C . ALA A 1 238 ? -15.641 -9.781 -19.406 1 37.38 238 ALA A C 1
ATOM 1994 O O . ALA A 1 238 ? -15.055 -10.867 -19.375 1 37.38 238 ALA A O 1
ATOM 1995 N N . VAL A 1 239 ? -16.672 -9.492 -18.625 1 38.72 239 VAL A N 1
ATOM 1996 C CA . VAL A 1 239 ? -17.016 -10.367 -17.516 1 38.72 239 VAL A CA 1
ATOM 1997 C C . VAL A 1 239 ? -17.625 -11.664 -18.031 1 38.72 239 VAL A C 1
ATOM 1999 O O . VAL A 1 239 ? -17.281 -12.75 -17.562 1 38.72 239 VAL A O 1
ATOM 2002 N N . THR A 1 240 ? -18.406 -11.555 -19.016 1 37.78 240 THR A N 1
ATOM 2003 C CA . THR A 1 240 ? -19.125 -12.734 -19.5 1 37.78 240 THR A CA 1
ATOM 2004 C C . THR A 1 240 ? -18.172 -13.703 -20.188 1 37.78 240 THR A C 1
ATOM 2006 O O . THR A 1 240 ? -18.312 -14.922 -20.047 1 37.78 240 THR A O 1
ATOM 2009 N N . VAL A 1 241 ? -17.297 -13.117 -20.828 1 39.03 241 VAL A N 1
ATOM 2010 C CA . VAL A 1 241 ? -16.422 -13.984 -21.609 1 39.03 241 VAL A CA 1
ATOM 2011 C C . VAL A 1 241 ? -15.438 -14.688 -20.672 1 39.03 241 VAL A C 1
ATOM 2013 O O . VAL A 1 241 ? -15.172 -15.883 -20.844 1 39.03 241 VAL A O 1
ATOM 2016 N N . GLN A 1 242 ? -15.023 -14.023 -19.719 1 36.97 242 GLN A N 1
ATOM 2017 C CA . GLN A 1 242 ? -14.062 -14.633 -18.812 1 36.97 242 GLN A CA 1
ATOM 2018 C C . GLN A 1 242 ? -14.695 -15.797 -18.047 1 36.97 242 GLN A C 1
ATOM 2020 O O . GLN A 1 242 ? -14.078 -16.859 -17.906 1 36.97 242 GLN A O 1
ATOM 2025 N N . PHE A 1 243 ? -15.852 -15.594 -17.625 1 39.62 243 PHE A N 1
ATOM 2026 C CA . PHE A 1 243 ? -16.531 -16.656 -16.891 1 39.62 243 PHE A CA 1
ATOM 2027 C C . PHE A 1 243 ? -16.844 -17.828 -17.797 1 39.62 243 PHE A C 1
ATOM 2029 O O . PHE A 1 243 ? -16.781 -18.984 -17.375 1 39.62 243 PHE A O 1
ATOM 2036 N N . SER A 1 244 ? -17.172 -17.516 -18.984 1 35.88 244 SER A N 1
ATOM 2037 C CA . SER A 1 244 ? -17.5 -18.609 -19.906 1 35.88 244 SER A CA 1
ATOM 2038 C C . SER A 1 244 ? -16.281 -19.469 -20.188 1 35.88 244 SER A C 1
ATOM 2040 O O . SER A 1 244 ? -16.406 -20.688 -20.328 1 35.88 244 SER A O 1
ATOM 2042 N N . VAL A 1 245 ? -15.266 -18.828 -20.312 1 37.5 245 VAL A N 1
ATOM 2043 C CA . VAL A 1 245 ? -14.047 -19.578 -20.594 1 37.5 245 VAL A CA 1
ATOM 2044 C C . VAL A 1 245 ? -13.648 -20.391 -19.359 1 37.5 245 VAL A C 1
ATOM 2046 O O . VAL A 1 245 ? -13.25 -21.562 -19.484 1 37.5 245 VAL A O 1
ATOM 2049 N N . ILE A 1 246 ? -13.812 -19.75 -18.281 1 36.75 246 ILE A N 1
ATOM 2050 C CA . ILE A 1 246 ? -13.492 -20.484 -17.062 1 36.75 246 ILE A CA 1
ATOM 2051 C C . ILE A 1 246 ? -14.438 -21.672 -16.906 1 36.75 246 ILE A C 1
ATOM 2053 O O . ILE A 1 246 ? -14.023 -22.766 -16.516 1 36.75 246 ILE A O 1
ATOM 2057 N N . LEU A 1 247 ? -15.625 -21.469 -17.25 1 35.22 247 LEU A N 1
ATOM 2058 C CA . LEU A 1 247 ? -16.609 -22.531 -17.125 1 35.22 247 LEU A CA 1
ATOM 2059 C C . LEU A 1 247 ? -16.297 -23.688 -18.078 1 35.22 247 LEU A C 1
ATOM 2061 O O . LEU A 1 247 ? -16.609 -24.844 -17.797 1 35.22 247 LEU A O 1
ATOM 2065 N N . LYS A 1 248 ? -15.805 -23.391 -19.203 1 35.03 248 LYS A N 1
ATOM 2066 C CA . LYS A 1 248 ? -15.469 -24.5 -20.109 1 35.03 248 LYS A CA 1
ATOM 2067 C C . LYS A 1 248 ? -14.305 -25.328 -19.562 1 35.03 248 LYS A C 1
ATOM 2069 O O . LYS A 1 248 ? -14.164 -26.5 -19.906 1 35.03 248 LYS A O 1
ATOM 2074 N N . VAL A 1 249 ? -13.5 -24.641 -18.922 1 32.47 249 VAL A N 1
ATOM 2075 C CA . VAL A 1 249 ? -12.375 -25.406 -18.391 1 32.47 249 VAL A CA 1
ATOM 2076 C C . VAL A 1 249 ? -12.836 -26.234 -17.203 1 32.47 249 VAL A C 1
ATOM 2078 O O . VAL A 1 249 ? -12.172 -27.203 -16.812 1 32.47 249 VAL A O 1
ATOM 2081 N N . ILE A 1 250 ? -13.914 -25.781 -16.578 1 31.5 250 ILE A N 1
ATOM 2082 C CA . ILE A 1 250 ? -14.383 -26.562 -15.438 1 31.5 250 ILE A CA 1
ATOM 2083 C C . ILE A 1 250 ? -15.023 -27.859 -15.922 1 31.5 250 ILE A C 1
ATOM 2085 O O . ILE A 1 250 ? -15.609 -28.609 -15.133 1 31.5 250 ILE A O 1
ATOM 2089 N N . PRO A 1 251 ? -15.164 -28.156 -17.234 1 28.88 251 PRO A N 1
ATOM 2090 C CA . PRO A 1 251 ? -15.836 -29.438 -17.438 1 28.88 251 PRO A CA 1
ATOM 2091 C C . PRO A 1 251 ? -15.305 -30.531 -16.516 1 28.88 251 PRO A C 1
ATOM 2093 O O . PRO A 1 251 ? -16.031 -31.469 -16.188 1 28.88 251 PRO A O 1
ATOM 2096 N N . CYS A 1 252 ? -13.969 -30.734 -16.453 1 30.2 252 CYS A N 1
ATOM 2097 C CA . CYS A 1 252 ? -13.531 -32.031 -15.969 1 30.2 252 CYS A CA 1
ATOM 2098 C C . CYS A 1 252 ? -13.938 -32.25 -14.516 1 30.2 252 CYS A C 1
ATOM 2100 O O . CYS A 1 252 ? -13.648 -33.281 -13.93 1 30.2 252 CYS A O 1
ATOM 2102 N N . ILE A 1 253 ? -14.234 -31.188 -13.633 1 28.48 253 ILE A N 1
ATOM 2103 C CA . ILE A 1 253 ? -14.883 -31.734 -12.445 1 28.48 253 ILE A CA 1
ATOM 2104 C C . ILE A 1 253 ? -16.344 -32.031 -12.75 1 28.48 253 ILE A C 1
ATOM 2106 O O . ILE A 1 253 ? -16.938 -31.453 -13.656 1 28.48 253 ILE A O 1
ATOM 2110 N N . GLY A 1 254 ? -17.125 -33.125 -12.375 1 25.95 254 GLY A N 1
ATOM 2111 C CA . GLY A 1 254 ? -18.484 -33.656 -12.477 1 25.95 254 GLY A CA 1
ATOM 2112 C C . GLY A 1 254 ? -19.547 -32.562 -12.516 1 25.95 254 GLY A C 1
ATOM 2113 O O . GLY A 1 254 ? -20.734 -32.844 -12.477 1 25.95 254 GLY A O 1
ATOM 2114 N N . PHE A 1 255 ? -19.406 -31.266 -12.195 1 28.38 255 PHE A N 1
ATOM 2115 C CA . PHE A 1 255 ? -20.547 -30.359 -12.062 1 28.38 255 PHE A CA 1
ATOM 2116 C C . PHE A 1 255 ? -21.062 -29.953 -13.43 1 28.38 255 PHE A C 1
ATOM 2118 O O . PHE A 1 255 ? -20.594 -28.984 -14.023 1 28.38 255 PHE A O 1
ATOM 2125 N N . CYS A 1 256 ? -21.469 -30.781 -14.398 1 27.84 256 CYS A N 1
ATOM 2126 C CA . CYS A 1 256 ? -22.062 -30.609 -15.719 1 27.84 256 CYS A CA 1
ATOM 2127 C C . CYS A 1 256 ? -23.281 -29.688 -15.656 1 27.84 256 CYS A C 1
ATOM 2129 O O . CYS A 1 256 ? -23.438 -28.812 -16.5 1 27.84 256 CYS A O 1
ATOM 2131 N N . GLU A 1 257 ? -24.469 -30.078 -14.898 1 30.73 257 GLU A N 1
ATOM 2132 C CA . GLU A 1 257 ? -25.828 -29.562 -15.078 1 30.73 257 GLU A CA 1
ATOM 2133 C C . GLU A 1 257 ? -25.938 -28.109 -14.672 1 30.73 257 GLU A C 1
ATOM 2135 O O . GLU A 1 257 ? -26.766 -27.375 -15.188 1 30.73 257 GLU A O 1
ATOM 2140 N N . SER A 1 258 ? -25.266 -27.672 -13.656 1 29.09 258 SER A N 1
ATOM 2141 C CA . SER A 1 258 ? -25.562 -26.391 -13.047 1 29.09 258 SER A CA 1
ATOM 2142 C C . SER A 1 258 ? -25.078 -25.234 -13.914 1 29.09 258 SER A C 1
ATOM 2144 O O . SER A 1 258 ? -25.312 -24.062 -13.594 1 29.09 258 SER A O 1
ATOM 2146 N N . PHE A 1 259 ? -24.406 -25.5 -14.969 1 32.12 259 PHE A N 1
ATOM 2147 C CA . PHE A 1 259 ? -23.828 -24.438 -15.773 1 32.12 259 PHE A CA 1
ATOM 2148 C C . PHE A 1 259 ? -24.906 -23.766 -16.625 1 32.12 259 PHE A C 1
ATOM 2150 O O . PHE A 1 259 ? -24.859 -22.547 -16.844 1 32.12 259 PHE A O 1
ATOM 2157 N N . THR A 1 260 ? -25.828 -24.516 -17.094 1 32.38 260 THR A N 1
ATOM 2158 C CA . THR A 1 260 ? -26.875 -23.906 -17.906 1 32.38 260 THR A CA 1
ATOM 2159 C C . THR A 1 260 ? -27.641 -22.859 -17.094 1 32.38 260 THR A C 1
ATOM 2161 O O . THR A 1 260 ? -28.047 -21.828 -17.641 1 32.38 260 THR A O 1
ATOM 2164 N N . TYR A 1 261 ? -27.703 -23.141 -15.836 1 32.03 261 TYR A N 1
ATOM 2165 C CA . TYR A 1 261 ? -28.5 -22.234 -15.016 1 32.03 261 TYR A CA 1
ATOM 2166 C C . TYR A 1 261 ? -27.75 -20.906 -14.797 1 32.03 261 TYR A C 1
ATOM 2168 O O . TYR A 1 261 ? -28.359 -19.844 -14.898 1 32.03 261 TYR A O 1
ATOM 2176 N N . ILE A 1 262 ? -26.531 -21.062 -14.672 1 34.25 262 ILE A N 1
ATOM 2177 C CA . ILE A 1 262 ? -25.797 -19.828 -14.398 1 34.25 262 ILE A CA 1
ATOM 2178 C C . ILE A 1 262 ? -25.75 -18.969 -15.656 1 34.25 262 ILE A C 1
ATOM 2180 O O . ILE A 1 262 ? -25.922 -17.75 -15.586 1 34.25 262 ILE A O 1
ATOM 2184 N N . GLN A 1 263 ? -25.656 -19.578 -16.828 1 32.72 263 GLN A N 1
ATOM 2185 C CA . GLN A 1 263 ? -25.75 -18.844 -18.078 1 32.72 263 GLN A CA 1
ATOM 2186 C C . GLN A 1 263 ? -27.094 -18.125 -18.203 1 32.72 263 GLN A C 1
ATOM 2188 O O . GLN A 1 263 ? -27.156 -16.953 -18.594 1 32.72 263 GLN A O 1
ATOM 2193 N N . ASP A 1 264 ? -28.078 -18.875 -17.828 1 38.5 264 ASP A N 1
ATOM 2194 C CA . ASP A 1 264 ? -29.422 -18.281 -17.922 1 38.5 264 ASP A CA 1
ATOM 2195 C C . ASP A 1 264 ? -29.578 -17.141 -16.938 1 38.5 264 ASP A C 1
ATOM 2197 O O . ASP A 1 264 ? -30.188 -16.109 -17.25 1 38.5 264 ASP A O 1
ATOM 2201 N N . CYS A 1 265 ? -28.922 -17.312 -15.859 1 34.94 265 CYS A N 1
ATOM 2202 C CA . CYS A 1 265 ? -29.078 -16.266 -14.852 1 34.94 265 CYS A CA 1
ATOM 2203 C C . CYS A 1 265 ? -28.344 -15 -15.273 1 34.94 265 CYS A C 1
ATOM 2205 O O . CYS A 1 265 ? -28.859 -13.891 -15.117 1 34.94 265 CYS A O 1
ATOM 2207 N N . ILE A 1 266 ? -27.234 -15.203 -15.789 1 38.59 266 ILE A N 1
ATOM 2208 C CA . ILE A 1 266 ? -26.469 -14.031 -16.203 1 38.59 266 ILE A CA 1
ATOM 2209 C C . ILE A 1 266 ? -27.156 -13.352 -17.375 1 38.59 266 ILE A C 1
ATOM 2211 O O . ILE A 1 266 ? -27.297 -12.125 -17.406 1 38.59 266 ILE A O 1
ATOM 2215 N N . ILE A 1 267 ? -27.594 -14.195 -18.297 1 38.62 267 ILE A N 1
ATOM 2216 C CA . ILE A 1 267 ? -28.328 -13.648 -19.438 1 38.62 267 ILE A CA 1
ATOM 2217 C C . ILE A 1 267 ? -29.594 -12.953 -18.938 1 38.62 267 ILE A C 1
ATOM 2219 O O . ILE A 1 267 ? -29.922 -11.859 -19.391 1 38.62 267 ILE A O 1
ATOM 2223 N N . ASN A 1 268 ? -30.234 -13.695 -18.031 1 38.78 268 ASN A N 1
ATOM 2224 C CA . ASN A 1 268 ? -31.469 -13.102 -17.516 1 38.78 268 ASN A CA 1
ATOM 2225 C C . ASN A 1 268 ? -31.188 -11.812 -16.75 1 38.78 268 ASN A C 1
ATOM 2227 O O . ASN A 1 268 ? -31.938 -10.836 -16.875 1 38.78 268 ASN A O 1
ATOM 2231 N N . TYR A 1 269 ? -30.188 -11.93 -15.961 1 34.62 269 TYR A N 1
ATOM 2232 C CA . TYR A 1 269 ? -29.906 -10.742 -15.164 1 34.62 269 TYR A CA 1
ATOM 2233 C C . TYR A 1 269 ? -29.453 -9.594 -16.047 1 34.62 269 TYR A C 1
ATOM 2235 O O . TYR A 1 269 ? -29.859 -8.445 -15.859 1 34.62 269 TYR A O 1
ATOM 2243 N N . THR A 1 270 ? -28.609 -9.891 -16.969 1 36.66 270 THR A N 1
ATOM 2244 C CA . THR A 1 270 ? -28.188 -8.852 -17.906 1 36.66 270 THR A CA 1
ATOM 2245 C C . THR A 1 270 ? -29.359 -8.359 -18.734 1 36.66 270 THR A C 1
ATOM 2247 O O . THR A 1 270 ? -29.438 -7.168 -19.062 1 36.66 270 THR A O 1
ATOM 2250 N N . SER A 1 271 ? -30.172 -9.258 -19.156 1 36.47 271 SER A N 1
ATOM 2251 C CA . SER A 1 271 ? -31.359 -8.844 -19.891 1 36.47 271 SER A CA 1
ATOM 2252 C C . SER A 1 271 ? -32.25 -7.957 -19.031 1 36.47 271 SER A C 1
ATOM 2254 O O . SER A 1 271 ? -32.875 -7.016 -19.531 1 36.47 271 SER A O 1
ATOM 2256 N N . LYS A 1 272 ? -32.469 -8.367 -17.844 1 40.09 272 LYS A N 1
ATOM 2257 C CA . LYS A 1 272 ? -33.312 -7.535 -16.984 1 40.09 272 LYS A CA 1
ATOM 2258 C C . LYS A 1 272 ? -32.688 -6.156 -16.781 1 40.09 272 LYS A C 1
ATOM 2260 O O . LYS A 1 272 ? -33.406 -5.156 -16.688 1 40.09 272 LYS A O 1
ATOM 2265 N N . MET A 1 273 ? -31.438 -6.227 -16.469 1 32.53 273 MET A N 1
ATOM 2266 C CA . MET A 1 273 ? -30.781 -4.945 -16.219 1 32.53 273 MET A CA 1
ATOM 2267 C C . MET A 1 273 ? -30.734 -4.102 -17.484 1 32.53 273 MET A C 1
ATOM 2269 O O . MET A 1 273 ? -30.891 -2.879 -17.422 1 32.53 273 MET A O 1
ATOM 2273 N N . PHE A 1 274 ? -30.172 -4.641 -18.562 1 39.28 274 PHE A N 1
ATOM 2274 C CA . PHE A 1 274 ? -30.031 -3.801 -19.75 1 39.28 274 PHE A CA 1
ATOM 2275 C C . PHE A 1 274 ? -31.297 -3.844 -20.594 1 39.28 274 PHE A C 1
ATOM 2277 O O . PHE A 1 274 ? -31.344 -3.234 -21.672 1 39.28 274 PHE A O 1
ATOM 2284 N N . GLY A 1 275 ? -32.5 -3.938 -20.062 1 34.03 275 GLY A N 1
ATOM 2285 C CA . GLY A 1 275 ? -33.781 -3.951 -20.719 1 34.03 275 GLY A CA 1
ATOM 2286 C C . GLY A 1 275 ? -33.781 -4.699 -22.047 1 34.03 275 GLY A C 1
ATOM 2287 O O . GLY A 1 275 ? -34.75 -5.398 -22.375 1 34.03 275 GLY A O 1
ATOM 2288 N N . LYS A 1 276 ? -33.188 -3.975 -23.312 1 34.16 276 LYS A N 1
ATOM 2289 C CA . LYS A 1 276 ? -33.375 -4.508 -24.656 1 34.16 276 LYS A CA 1
ATOM 2290 C C . LYS A 1 276 ? -32.406 -5.676 -24.906 1 34.16 276 LYS A C 1
ATOM 2292 O O . LYS A 1 276 ? -31.328 -5.738 -24.328 1 34.16 276 LYS A O 1
ATOM 2297 N N . LYS A 1 277 ? -32.844 -6.863 -25.359 1 33.5 277 LYS A N 1
ATOM 2298 C CA . LYS A 1 277 ? -32.094 -8.039 -25.812 1 33.5 277 LYS A CA 1
ATOM 2299 C C . LYS A 1 277 ? -30.891 -7.637 -26.656 1 33.5 277 LYS A C 1
ATOM 2301 O O . LYS A 1 277 ? -31.031 -6.977 -27.688 1 33.5 277 LYS A O 1
ATOM 2306 N N . PRO A 1 278 ? -29.672 -7.27 -26.156 1 30.06 278 PRO A N 1
ATOM 2307 C CA . PRO A 1 278 ? -28.656 -6.797 -27.094 1 30.06 278 PRO A CA 1
ATOM 2308 C C . PRO A 1 278 ? -28.484 -7.715 -28.312 1 30.06 278 PRO A C 1
ATOM 2310 O O . PRO A 1 278 ? -28.469 -8.938 -28.156 1 30.06 278 PRO A O 1
ATOM 2313 N N . LEU A 1 279 ? -28.953 -7.445 -29.547 1 29.53 279 LEU A N 1
ATOM 2314 C CA . LEU A 1 279 ? -29 -8.047 -30.875 1 29.53 279 LEU A CA 1
ATOM 2315 C C . LEU A 1 279 ? -27.641 -8.625 -31.25 1 29.53 279 LEU A C 1
ATOM 2317 O O . LEU A 1 279 ? -27.5 -9.273 -32.281 1 29.53 279 LEU A O 1
ATOM 2321 N N . PHE A 1 280 ? -26.547 -8.258 -30.516 1 28.06 280 PHE A N 1
ATOM 2322 C CA . PHE A 1 280 ? -25.266 -8.633 -31.125 1 28.06 280 PHE A CA 1
ATOM 2323 C C . PHE A 1 280 ? -25.047 -10.133 -31.062 1 28.06 280 PHE A C 1
ATOM 2325 O O . PHE A 1 280 ? -24.188 -10.68 -31.75 1 28.06 280 PHE A O 1
ATOM 2332 N N . MET A 1 281 ? -25.656 -10.859 -30.203 1 27.73 281 MET A N 1
ATOM 2333 C CA . MET A 1 281 ? -25.375 -12.297 -30.219 1 27.73 281 MET A CA 1
ATOM 2334 C C . MET A 1 281 ? -25.906 -12.945 -31.484 1 27.73 281 MET A C 1
ATOM 2336 O O . MET A 1 281 ? -25.531 -14.07 -31.812 1 27.73 281 MET A O 1
ATOM 2340 N N . SER A 1 282 ? -26.938 -12.398 -32.062 1 28.2 282 SER A N 1
ATOM 2341 C CA . SER A 1 282 ? -27.484 -13.078 -33.219 1 28.2 282 SER A CA 1
ATOM 2342 C C . SER A 1 282 ? -26.469 -13.102 -34.375 1 28.2 282 SER A C 1
ATOM 2344 O O . SER A 1 282 ? -26.516 -13.992 -35.219 1 28.2 282 SER A O 1
ATOM 2346 N N . GLU A 1 283 ? -25.656 -12.102 -34.531 1 29.75 283 GLU A N 1
ATOM 2347 C CA . GLU A 1 283 ? -24.875 -12.156 -35.781 1 29.75 283 GLU A CA 1
ATOM 2348 C C . GLU A 1 283 ? -23.75 -13.188 -35.656 1 29.75 283 GLU A C 1
ATOM 2350 O O . GLU A 1 283 ? -23.109 -13.508 -36.688 1 29.75 283 GLU A O 1
ATOM 2355 N N . LEU A 1 284 ? -23.234 -13.516 -34.406 1 25.78 284 LEU A N 1
ATOM 2356 C CA . LEU A 1 284 ? -22.281 -14.609 -34.5 1 25.78 284 LEU A CA 1
ATOM 2357 C C . LEU A 1 284 ? -23 -15.938 -34.781 1 25.78 284 LEU A C 1
ATOM 2359 O O . LEU A 1 284 ? -24.062 -16.188 -34.219 1 25.78 284 LEU A O 1
ATOM 2363 N N . GLY A 1 285 ? -23.109 -16.484 -36.031 1 25.44 285 GLY A N 1
ATOM 2364 C CA . GLY A 1 285 ? -23.609 -17.656 -36.719 1 25.44 285 GLY A CA 1
ATOM 2365 C C . GLY A 1 285 ? -23.531 -18.922 -35.875 1 25.44 285 GLY A C 1
ATOM 2366 O O . GLY A 1 285 ? -23.516 -20.031 -36.406 1 25.44 285 GLY A O 1
ATOM 2367 N N . TYR A 1 286 ? -23.281 -18.797 -34.625 1 25.05 286 TYR A N 1
ATOM 2368 C CA . TYR A 1 286 ? -23.203 -20.125 -34.031 1 25.05 286 TYR A CA 1
ATOM 2369 C C . TYR A 1 286 ? -24.5 -20.891 -34.25 1 25.05 286 TYR A C 1
ATOM 2371 O O . TYR A 1 286 ? -25.578 -20.453 -33.812 1 25.05 286 TYR A O 1
ATOM 2379 N N . ASN A 1 287 ? -24.641 -21.438 -35.594 1 24.11 287 ASN A N 1
ATOM 2380 C CA . ASN A 1 287 ? -25.641 -22.453 -35.938 1 24.11 287 ASN A CA 1
ATOM 2381 C C . ASN A 1 287 ? -25.656 -23.609 -34.938 1 24.11 287 ASN A C 1
ATOM 2383 O O . ASN A 1 287 ? -24.609 -24.219 -34.688 1 24.11 287 ASN A O 1
ATOM 2387 N N . THR A 1 288 ? -26.297 -23.578 -33.969 1 24.58 288 THR A N 1
ATOM 2388 C CA . THR A 1 288 ? -26.594 -24.688 -33.094 1 24.58 288 THR A CA 1
ATOM 2389 C C . THR A 1 288 ? -27 -25.922 -33.875 1 24.58 288 THR A C 1
ATOM 2391 O O . THR A 1 288 ? -27.359 -26.953 -33.312 1 24.58 288 THR A O 1
ATOM 2394 N N . ASP A 1 289 ? -27.25 -25.797 -35.281 1 24.92 289 ASP A N 1
ATOM 2395 C CA . ASP A 1 289 ? -27.797 -26.984 -35.938 1 24.92 289 ASP A CA 1
ATOM 2396 C C . ASP A 1 289 ? -26.719 -28.062 -36.062 1 24.92 289 ASP A C 1
ATOM 2398 O O . ASP A 1 289 ? -26.156 -28.25 -37.125 1 24.92 289 ASP A O 1
ATOM 2402 N N . CYS A 1 290 ? -25.703 -28.203 -35.25 1 22.2 290 CYS A N 1
ATOM 2403 C CA . CYS A 1 290 ? -24.922 -29.406 -35.531 1 22.2 290 CYS A CA 1
ATOM 2404 C C . CYS A 1 290 ? -25.797 -30.641 -35.562 1 22.2 290 CYS A C 1
ATOM 2406 O O . CYS A 1 290 ? -26.172 -31.188 -34.531 1 22.2 290 CYS A O 1
ATOM 2408 N N . ASN A 1 291 ? -26.844 -30.641 -36.375 1 22.22 291 ASN A N 1
ATOM 2409 C CA . ASN A 1 291 ? -27.422 -31.938 -36.75 1 22.22 291 ASN A CA 1
ATOM 2410 C C . ASN A 1 291 ? -26.359 -32.875 -37.281 1 22.22 291 ASN A C 1
ATOM 2412 O O . ASN A 1 291 ? -25.875 -32.719 -38.406 1 22.22 291 ASN A O 1
ATOM 2416 N N . TYR A 1 292 ? -25.156 -33.094 -36.625 1 21.19 292 TYR A N 1
ATOM 2417 C CA . TYR A 1 292 ? -24.453 -34.312 -37.031 1 21.19 292 TYR A CA 1
ATOM 2418 C C . TYR A 1 292 ? -25.406 -35.438 -37.312 1 21.19 292 TYR A C 1
ATOM 2420 O O . TYR A 1 292 ? -26.219 -35.812 -36.438 1 21.19 292 TYR A O 1
ATOM 2428 N N . SER A 1 293 ? -25.984 -35.469 -38.5 1 22.14 293 SER A N 1
ATOM 2429 C CA . SER A 1 293 ? -26.531 -36.688 -39.062 1 22.14 293 SER A CA 1
ATOM 2430 C C . SER A 1 293 ? -25.562 -37.844 -38.875 1 22.14 293 SER A C 1
ATOM 2432 O O . SER A 1 293 ? -24.438 -37.812 -39.375 1 22.14 293 SER A O 1
ATOM 2434 N N . ILE A 1 294 ? -25.312 -38.406 -37.719 1 20.33 294 ILE A N 1
ATOM 2435 C CA . ILE A 1 294 ? -24.844 -39.75 -37.5 1 20.33 294 ILE A CA 1
ATOM 2436 C C . ILE A 1 294 ? -25.516 -40.688 -38.5 1 20.33 294 ILE A C 1
ATOM 2438 O O . ILE A 1 294 ? -26.688 -41.031 -38.344 1 20.33 294 ILE A O 1
ATOM 2442 N N . LYS A 1 295 ? -25.516 -40.281 -39.812 1 23.27 295 LYS A N 1
ATOM 2443 C CA . LYS A 1 295 ? -25.734 -41.281 -40.844 1 23.27 295 LYS A CA 1
ATOM 2444 C C . LYS A 1 295 ? -24.859 -42.5 -40.594 1 23.27 295 LYS A C 1
ATOM 2446 O O . LYS A 1 295 ? -23.719 -42.375 -40.125 1 23.27 295 LYS A O 1
ATOM 2451 N N . SER A 1 296 ? -25.5 -43.719 -40.594 1 19.61 296 SER A N 1
ATOM 2452 C CA . SER A 1 296 ? -25.203 -45.125 -40.469 1 19.61 296 SER A CA 1
ATOM 2453 C C . SER A 1 296 ? -23.953 -45.531 -41.25 1 19.61 296 SER A C 1
ATOM 2455 O O . SER A 1 296 ? -23.875 -45.281 -42.469 1 19.61 296 SER A O 1
ATOM 2457 N N . MET A 1 297 ? -22.672 -45.031 -40.938 1 19.11 297 MET A N 1
ATOM 2458 C CA . MET A 1 297 ? -21.766 -45.938 -41.656 1 19.11 297 MET A CA 1
ATOM 2459 C C . MET A 1 297 ? -22.297 -47.375 -41.656 1 19.11 297 MET A C 1
ATOM 2461 O O . MET A 1 297 ? -22.859 -47.812 -40.656 1 19.11 297 MET A O 1
ATOM 2465 N N . PRO A 1 298 ? -22.672 -47.938 -42.875 1 23.05 298 PRO A N 1
ATOM 2466 C CA . PRO A 1 298 ? -23.031 -49.344 -42.938 1 23.05 298 PRO A CA 1
ATOM 2467 C C . PRO A 1 298 ? -22.188 -50.219 -42.031 1 23.05 298 PRO A C 1
ATOM 2469 O O . PRO A 1 298 ? -21.078 -49.844 -41.656 1 23.05 298 PRO A O 1
ATOM 2472 N N . LEU A 1 299 ? -22.766 -51.375 -41.469 1 19.47 299 LEU A N 1
ATOM 2473 C CA . LEU A 1 299 ? -22.016 -52.531 -41.062 1 19.47 299 LEU A CA 1
ATOM 2474 C C . LEU A 1 299 ? -20.953 -52.906 -42.094 1 19.47 299 LEU A C 1
ATOM 2476 O O . LEU A 1 299 ? -21.234 -52.938 -43.312 1 19.47 299 LEU A O 1
ATOM 2480 N N . MET B 1 1 ? -33.594 7.398 23.062 1 51.06 1 MET B N 1
ATOM 2481 C CA . MET B 1 1 ? -34.906 7.953 23.344 1 51.06 1 MET B CA 1
ATOM 2482 C C . MET B 1 1 ? -35.781 7.938 22.094 1 51.06 1 MET B C 1
ATOM 2484 O O . MET B 1 1 ? -35.438 8.547 21.094 1 51.06 1 MET B O 1
ATOM 2488 N N . GLU B 1 2 ? -36.312 6.828 21.891 1 61.72 2 GLU B N 1
ATOM 2489 C CA . GLU B 1 2 ? -37.281 6.695 20.797 1 61.72 2 GLU B CA 1
ATOM 2490 C C . GLU B 1 2 ? -38.438 7.672 20.953 1 61.72 2 GLU B C 1
ATOM 2492 O O . GLU B 1 2 ? -38.906 7.898 22.062 1 61.72 2 GLU B O 1
ATOM 2497 N N . TYR B 1 3 ? -38.438 8.555 20.047 1 64.12 3 TYR B N 1
ATOM 2498 C CA . TYR B 1 3 ? -39.438 9.602 20.156 1 64.12 3 TYR B CA 1
ATOM 2499 C C . TYR B 1 3 ? -40.75 9.172 19.5 1 64.12 3 TYR B C 1
ATOM 2501 O O . TYR B 1 3 ? -40.75 8.352 18.578 1 64.12 3 TYR B O 1
ATOM 2509 N N . SER B 1 4 ? -41.875 9.492 20.219 1 68.94 4 SER B N 1
ATOM 2510 C CA . SER B 1 4 ? -43.188 9.039 19.781 1 68.94 4 SER B CA 1
ATOM 2511 C C . SER B 1 4 ? -43.938 10.133 19.016 1 68.94 4 SER B C 1
ATOM 2513 O O . SER B 1 4 ? -45.062 9.93 18.547 1 68.94 4 SER B O 1
ATOM 2515 N N . ASP B 1 5 ? -43.344 11.328 18.75 1 81.94 5 ASP B N 1
ATOM 2516 C CA . ASP B 1 5 ? -44.094 12.359 18.016 1 81.94 5 ASP B CA 1
ATOM 2517 C C . ASP B 1 5 ? -43.156 13.125 17.078 1 81.94 5 ASP B C 1
ATOM 2519 O O . ASP B 1 5 ? -41.938 13.195 17.297 1 81.94 5 ASP B O 1
ATOM 2523 N N . VAL B 1 6 ? -43.688 13.672 16.016 1 85.69 6 VAL B N 1
ATOM 2524 C CA . VAL B 1 6 ? -42.969 14.367 14.953 1 85.69 6 VAL B CA 1
ATOM 2525 C C . VAL B 1 6 ? -42.375 15.664 15.484 1 85.69 6 VAL B C 1
ATOM 2527 O O . VAL B 1 6 ? -41.281 16.094 15.055 1 85.69 6 VAL B O 1
ATOM 2530 N N . ASP B 1 7 ? -43.062 16.234 16.484 1 87.56 7 ASP B N 1
ATOM 2531 C CA . ASP B 1 7 ? -42.594 17.484 17.062 1 87.56 7 ASP B CA 1
ATOM 2532 C C . ASP B 1 7 ? -41.281 17.281 17.797 1 87.56 7 ASP B C 1
ATOM 2534 O O . ASP B 1 7 ? -40.344 18.109 17.672 1 87.56 7 ASP B O 1
ATOM 2538 N N . THR B 1 8 ? -41.156 16.234 18.469 1 88.81 8 THR B N 1
ATOM 2539 C CA . THR B 1 8 ? -39.938 15.922 19.188 1 88.81 8 THR B CA 1
ATOM 2540 C C . THR B 1 8 ? -38.781 15.633 18.219 1 88.81 8 THR B C 1
ATOM 2542 O O . THR B 1 8 ? -37.656 16.031 18.453 1 88.81 8 THR B O 1
ATOM 2545 N N . CYS B 1 9 ? -39.094 15.031 17.125 1 89.81 9 CYS B N 1
ATOM 2546 C CA . CYS B 1 9 ? -38.094 14.742 16.094 1 89.81 9 CYS B CA 1
ATOM 2547 C C . CYS B 1 9 ? -37.594 16.016 15.445 1 89.81 9 CYS B C 1
ATOM 2549 O O . CYS B 1 9 ? -36.375 16.156 15.203 1 89.81 9 CYS B O 1
ATOM 2551 N N . GLU B 1 10 ? -38.5 16.922 15.211 1 91.12 10 GLU B N 1
ATOM 2552 C CA . GLU B 1 10 ? -38.125 18.188 14.602 1 91.12 10 GLU B CA 1
ATO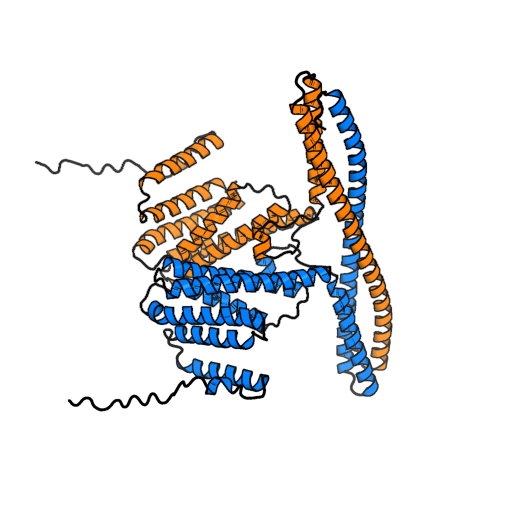M 2553 C C . GLU B 1 10 ? -37.281 19.031 15.547 1 91.12 10 GLU B C 1
ATOM 2555 O O . GLU B 1 10 ? -36.375 19.75 15.109 1 91.12 10 GLU B O 1
ATOM 2560 N N . LYS B 1 11 ? -37.625 18.938 16.797 1 91.81 11 LYS B N 1
ATOM 2561 C CA . LYS B 1 11 ? -36.812 19.656 17.781 1 91.81 11 LYS B CA 1
ATOM 2562 C C . LYS B 1 11 ? -35.406 19.062 17.875 1 91.81 11 LYS B C 1
ATOM 2564 O O . LYS B 1 11 ? -34.406 19.797 17.938 1 91.81 11 LYS B O 1
ATOM 2569 N N . ASP B 1 12 ? -35.344 17.781 17.891 1 92.38 12 ASP B N 1
ATOM 2570 C CA . ASP B 1 12 ? -34.031 17.125 17.922 1 92.38 12 ASP B CA 1
ATOM 2571 C C . ASP B 1 12 ? -33.219 17.453 16.672 1 92.38 12 ASP B C 1
ATOM 2573 O O . ASP B 1 12 ? -32 17.641 16.734 1 92.38 12 ASP B O 1
ATOM 2577 N N . TRP B 1 13 ? -33.906 17.531 15.578 1 93.75 13 TRP B N 1
ATOM 2578 C CA . TRP B 1 13 ? -33.281 17.891 14.32 1 93.75 13 TRP B CA 1
ATOM 2579 C C . TRP B 1 13 ? -32.719 19.312 14.398 1 93.75 13 TRP B C 1
ATOM 2581 O O . TRP B 1 13 ? -31.578 19.562 13.945 1 93.75 13 TRP B O 1
ATOM 2591 N N . ALA B 1 14 ? -33.438 20.188 14.969 1 93.81 14 ALA B N 1
ATOM 2592 C CA . ALA B 1 14 ? -33 21.562 15.109 1 93.81 14 ALA B CA 1
ATOM 2593 C C . ALA B 1 14 ? -31.766 21.641 16.016 1 93.81 14 ALA B C 1
ATOM 2595 O O . ALA B 1 14 ? -30.812 22.375 15.719 1 93.81 14 ALA B O 1
ATOM 2596 N N . ASP B 1 15 ? -31.781 20.875 17.094 1 94.38 15 ASP B N 1
ATOM 2597 C CA . ASP B 1 15 ? -30.625 20.828 17.984 1 94.38 15 ASP B CA 1
ATOM 2598 C C . ASP B 1 15 ? -29.406 20.266 17.266 1 94.38 15 ASP B C 1
ATOM 2600 O O . ASP B 1 15 ? -28.281 20.781 17.422 1 94.38 15 ASP B O 1
ATOM 2604 N N . LEU B 1 16 ? -29.609 19.234 16.547 1 95.31 16 LEU B N 1
ATOM 2605 C CA . LEU B 1 16 ? -28.531 18.625 15.773 1 95.31 16 LEU B CA 1
ATOM 2606 C C . LEU B 1 16 ? -27.984 19.594 14.734 1 95.31 16 LEU B C 1
ATOM 2608 O O . LEU B 1 16 ? -26.797 19.547 14.406 1 95.31 16 LEU B O 1
ATOM 2612 N N . GLY B 1 17 ? -28.828 20.422 14.227 1 95.69 17 GLY B N 1
ATOM 2613 C CA . GLY B 1 17 ? -28.406 21.438 13.273 1 95.69 17 GLY B CA 1
ATOM 2614 C C . GLY B 1 17 ? -27.422 22.438 13.852 1 95.69 17 GLY B C 1
ATOM 2615 O O . GLY B 1 17 ? -26.484 22.844 13.172 1 95.69 17 GLY B O 1
ATOM 2616 N N . VAL B 1 18 ? -27.672 22.781 15.078 1 95.81 18 VAL B N 1
ATOM 2617 C CA . VAL B 1 18 ? -26.75 23.688 15.75 1 95.81 18 VAL B CA 1
ATOM 2618 C C . VAL B 1 18 ? -25.391 23.031 15.914 1 95.81 18 VAL B C 1
ATOM 2620 O O . VAL B 1 18 ? -24.359 23.656 15.648 1 95.81 18 VAL B O 1
ATOM 2623 N N . GLU B 1 19 ? -25.406 21.812 16.297 1 95.94 19 GLU B N 1
ATOM 2624 C CA . GLU B 1 19 ? -24.156 21.062 16.438 1 95.94 19 GLU B CA 1
ATOM 2625 C C . GLU B 1 19 ? -23.453 20.906 15.102 1 95.94 19 GLU B C 1
ATOM 2627 O O . GLU B 1 19 ? -22.234 20.938 15.031 1 95.94 19 GLU B O 1
ATOM 2632 N N . PHE B 1 20 ? -24.234 20.781 14.102 1 96.94 20 PHE B N 1
ATOM 2633 C CA . PHE B 1 20 ? -23.688 20.625 12.766 1 96.94 20 PHE B CA 1
ATOM 2634 C C . PHE B 1 20 ? -22.953 21.875 12.32 1 96.94 20 PHE B C 1
ATOM 2636 O O . PHE B 1 20 ? -21.891 21.797 11.695 1 96.94 20 PHE B O 1
ATOM 2643 N N . LYS B 1 21 ? -23.5 23 12.609 1 96.56 21 LYS B N 1
ATOM 2644 C CA . LYS B 1 21 ? -22.844 24.25 12.266 1 96.56 21 LYS B CA 1
ATOM 2645 C C . LYS B 1 21 ? -21.5 24.375 12.969 1 96.56 21 LYS B C 1
ATOM 2647 O O . LYS B 1 21 ? -20.531 24.891 12.398 1 96.56 21 LYS B O 1
ATOM 2652 N N . ALA B 1 22 ? -21.453 23.891 14.156 1 96.5 22 ALA B N 1
ATOM 2653 C CA . ALA B 1 22 ? -20.188 23.875 14.891 1 96.5 22 ALA B CA 1
ATOM 2654 C C . ALA B 1 22 ? -19.188 22.922 14.25 1 96.5 22 ALA B C 1
ATOM 2656 O O . ALA B 1 22 ? -18 23.234 14.164 1 96.5 22 ALA B O 1
ATOM 2657 N N . LEU B 1 23 ? -19.672 21.797 13.828 1 97 23 LEU B N 1
ATOM 2658 C CA . LEU B 1 23 ? -18.844 20.828 13.141 1 97 23 LEU B CA 1
ATOM 2659 C C . LEU B 1 23 ? -18.328 21.391 11.82 1 97 23 LEU B C 1
ATOM 2661 O O . LEU B 1 23 ? -17.156 21.188 11.469 1 97 23 LEU B O 1
ATOM 2665 N N . GLU B 1 24 ? -19.156 22.062 11.141 1 96.38 24 GLU B N 1
ATOM 2666 C CA . GLU B 1 24 ? -18.766 22.688 9.883 1 96.38 24 GLU B CA 1
ATOM 2667 C C . GLU B 1 24 ? -17.641 23.688 10.102 1 96.38 24 GLU B C 1
ATOM 2669 O O . GLU B 1 24 ? -16.688 23.734 9.32 1 96.38 24 GLU B O 1
ATOM 2674 N N . ALA B 1 25 ? -17.797 24.453 11.117 1 97.06 25 ALA B N 1
ATOM 2675 C CA . ALA B 1 25 ? -16.766 25.438 11.445 1 97.06 25 ALA B CA 1
ATOM 2676 C C . ALA B 1 25 ? -15.453 24.75 11.828 1 97.06 25 ALA B C 1
ATOM 2678 O O . ALA B 1 25 ? -14.375 25.188 11.406 1 97.06 25 ALA B O 1
ATOM 2679 N N . LEU B 1 26 ? -15.578 23.734 12.547 1 96.94 26 LEU B N 1
ATOM 2680 C CA . LEU B 1 26 ? -14.414 22.953 12.945 1 96.94 26 LEU B CA 1
ATOM 2681 C C . LEU B 1 26 ? -13.727 22.344 11.734 1 96.94 26 LEU B C 1
ATOM 2683 O O . LEU B 1 26 ? -12.5 22.359 11.633 1 96.94 26 LEU B O 1
ATOM 2687 N N . ASN B 1 27 ? -14.484 21.812 10.859 1 96.06 27 ASN B N 1
ATOM 2688 C CA . ASN B 1 27 ? -13.953 21.203 9.648 1 96.06 27 ASN B CA 1
ATOM 2689 C C . ASN B 1 27 ? -13.25 22.234 8.766 1 96.06 27 ASN B C 1
ATOM 2691 O O . ASN B 1 27 ? -12.219 21.938 8.164 1 96.06 27 ASN B O 1
ATOM 2695 N N . LYS B 1 28 ? -13.82 23.391 8.688 1 96.25 28 LYS B N 1
ATOM 2696 C CA . LYS B 1 28 ? -13.18 24.469 7.926 1 96.25 28 LYS B CA 1
ATOM 2697 C C . LYS B 1 28 ? -11.82 24.828 8.523 1 96.25 28 LYS B C 1
ATOM 2699 O O . LYS B 1 28 ? -10.852 25.031 7.797 1 96.25 28 LYS B O 1
ATOM 2704 N N . GLU B 1 29 ? -11.82 24.922 9.797 1 96.94 29 GLU B N 1
ATOM 2705 C CA . GLU B 1 29 ? -10.562 25.188 10.484 1 96.94 29 GLU B CA 1
ATOM 2706 C C . GLU B 1 29 ? -9.547 24.078 10.227 1 96.94 29 GLU B C 1
ATOM 2708 O O . GLU B 1 29 ? -8.375 24.344 9.977 1 96.94 29 GLU B O 1
ATOM 2713 N N . TYR B 1 30 ? -10.016 22.891 10.32 1 96.62 30 TYR B N 1
ATOM 2714 C CA . TYR B 1 30 ? -9.18 21.719 10.062 1 96.62 30 TYR B CA 1
ATOM 2715 C C . TYR B 1 30 ? -8.586 21.781 8.664 1 96.62 30 TYR B C 1
ATOM 2717 O O . TYR B 1 30 ? -7.375 21.609 8.492 1 96.62 30 TYR B O 1
ATOM 2725 N N . ILE B 1 31 ? -9.367 22.078 7.66 1 94.81 31 ILE B N 1
ATOM 2726 C CA . ILE B 1 31 ? -8.922 22.125 6.27 1 94.81 31 ILE B CA 1
ATOM 2727 C C . ILE B 1 31 ? -7.887 23.234 6.094 1 94.81 31 ILE B C 1
ATOM 2729 O O . ILE B 1 31 ? -6.895 23.062 5.383 1 94.81 31 ILE B O 1
ATOM 2733 N N . ALA B 1 32 ? -8.109 24.312 6.727 1 95.75 32 ALA B N 1
ATOM 2734 C CA . ALA B 1 32 ? -7.172 25.438 6.648 1 95.75 32 ALA B CA 1
ATOM 2735 C C . ALA B 1 32 ? -5.824 25.062 7.262 1 95.75 32 ALA B C 1
ATOM 2737 O O . ALA B 1 32 ? -4.773 25.391 6.703 1 95.75 32 ALA B O 1
ATOM 2738 N N . LYS B 1 33 ? -5.879 24.391 8.391 1 96 33 LYS B N 1
ATOM 2739 C CA . LYS B 1 33 ? -4.645 23.984 9.047 1 96 33 LYS B CA 1
ATOM 2740 C C . LYS B 1 33 ? -3.912 22.922 8.227 1 96 33 LYS B C 1
ATOM 2742 O O . LYS B 1 33 ? -2.68 22.891 8.203 1 96 33 LYS B O 1
ATOM 2747 N N . LEU B 1 34 ? -4.688 22.109 7.645 1 94.31 34 LEU B N 1
ATOM 2748 C CA . LEU B 1 34 ? -4.105 21.094 6.773 1 94.31 34 LEU B CA 1
ATOM 2749 C C . LEU B 1 34 ? -3.344 21.734 5.617 1 94.31 34 LEU B C 1
ATOM 2751 O O . LEU B 1 34 ? -2.24 21.297 5.277 1 94.31 34 LEU B O 1
ATOM 2755 N N . GLU B 1 35 ? -3.887 22.719 5.035 1 94.31 35 GLU B N 1
ATOM 2756 C CA . GLU B 1 35 ? -3.229 23.453 3.953 1 94.31 35 GLU B CA 1
ATOM 2757 C C . GLU B 1 35 ? -1.953 24.125 4.445 1 94.31 35 GLU B C 1
ATOM 2759 O O . GLU B 1 35 ? -0.936 24.125 3.748 1 94.31 35 GLU B O 1
ATOM 2764 N N . GLU B 1 36 ? -2.021 24.625 5.613 1 95.81 36 GLU B N 1
ATOM 2765 C CA . GLU B 1 36 ? -0.849 25.266 6.207 1 95.81 36 GLU B CA 1
ATOM 2766 C C . GLU B 1 36 ? 0.279 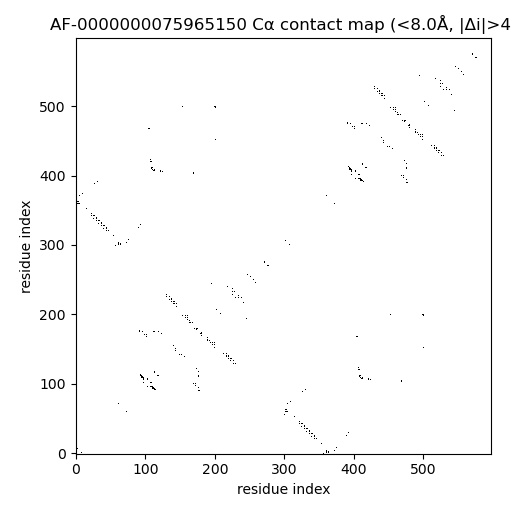24.266 6.414 1 95.81 36 GLU B C 1
ATOM 2768 O O . GLU B 1 36 ? 1.445 24.562 6.16 1 95.81 36 GLU B O 1
ATOM 2773 N N . VAL B 1 37 ? -0.089 23.125 6.891 1 95.69 37 VAL B N 1
ATOM 2774 C CA . VAL B 1 37 ? 0.9 22.078 7.109 1 95.69 37 VAL B CA 1
ATOM 2775 C C . VAL B 1 37 ? 1.539 21.688 5.777 1 95.69 37 VAL B C 1
ATOM 2777 O O . VAL B 1 37 ? 2.75 21.469 5.707 1 95.69 37 VAL B O 1
ATOM 2780 N N . GLY B 1 38 ? 0.737 21.625 4.742 1 94.19 38 GLY B N 1
ATOM 2781 C CA . GLY B 1 38 ? 1.267 21.328 3.42 1 94.19 38 GLY B CA 1
ATOM 2782 C C . GLY B 1 38 ? 2.279 22.344 2.938 1 94.19 38 GLY B C 1
ATOM 2783 O O . GLY B 1 38 ? 3.311 21.984 2.369 1 94.19 38 GLY B O 1
ATOM 2784 N N . GLU B 1 39 ? 2.02 23.547 3.188 1 95.81 39 GLU B N 1
ATOM 2785 C CA . GLU B 1 39 ? 2.93 24.609 2.791 1 95.81 39 GLU B CA 1
ATOM 2786 C C . GLU B 1 39 ? 4.23 24.562 3.588 1 95.81 39 GLU B C 1
ATOM 2788 O O . GLU B 1 39 ? 5.316 24.719 3.025 1 95.81 39 GLU B O 1
ATOM 2793 N N . LEU B 1 40 ? 4.082 24.344 4.855 1 96.69 40 LEU B N 1
ATOM 2794 C CA . LEU B 1 40 ? 5.262 24.25 5.711 1 96.69 40 LEU B CA 1
ATOM 2795 C C . LEU B 1 40 ? 6.109 23.031 5.316 1 96.69 40 LEU B C 1
ATOM 2797 O O . LEU B 1 40 ? 7.34 23.109 5.312 1 96.69 40 LEU B O 1
ATOM 2801 N N . GLN B 1 41 ? 5.457 21.984 5.016 1 94.75 41 GLN B N 1
ATOM 2802 C CA . GLN B 1 41 ? 6.145 20.781 4.574 1 94.75 41 GLN B CA 1
ATOM 2803 C C . GLN B 1 41 ? 6.977 21.047 3.322 1 94.75 41 GLN B C 1
ATOM 2805 O O . GLN B 1 41 ? 8.133 20.625 3.238 1 94.75 41 GLN B O 1
ATOM 2810 N N . ALA B 1 42 ? 6.398 21.672 2.379 1 95.12 42 ALA B N 1
ATOM 2811 C CA . ALA B 1 42 ? 7.086 22 1.129 1 95.12 42 ALA B CA 1
ATOM 2812 C C . ALA B 1 42 ? 8.289 22.906 1.379 1 95.12 42 ALA B C 1
ATOM 2814 O O . ALA B 1 42 ? 9.359 22.703 0.799 1 95.12 42 ALA B O 1
ATOM 2815 N N . LYS B 1 43 ? 8.109 23.828 2.203 1 96.69 43 LYS B N 1
ATOM 2816 C CA . LYS B 1 43 ? 9.195 24.75 2.541 1 96.69 43 LYS B CA 1
ATOM 2817 C C . LYS B 1 43 ? 10.328 24.031 3.262 1 96.69 43 LYS B C 1
ATOM 2819 O O . LYS B 1 43 ? 11.5 24.25 2.961 1 96.69 43 LYS B O 1
ATOM 2824 N N . CYS B 1 44 ? 9.969 23.172 4.191 1 96.75 44 CYS B N 1
ATOM 2825 C CA . CYS B 1 44 ? 10.969 22.406 4.93 1 96.75 44 CYS B CA 1
ATOM 2826 C C . CYS B 1 44 ? 11.758 21.5 3.992 1 96.75 44 CYS B C 1
ATOM 2828 O O . CYS B 1 44 ? 12.984 21.406 4.098 1 96.75 44 CYS B O 1
ATOM 2830 N N . LEU B 1 45 ? 11.031 20.875 3.084 1 95.5 45 LEU B N 1
ATOM 2831 C CA . LEU B 1 45 ? 11.68 19.984 2.133 1 95.5 45 LEU B CA 1
ATOM 2832 C C . LEU B 1 45 ? 12.641 20.75 1.234 1 95.5 45 LEU B C 1
ATOM 2834 O O . LEU B 1 45 ? 13.75 20.281 0.964 1 95.5 45 LEU B O 1
ATOM 2838 N N . LYS B 1 46 ? 12.258 21.859 0.789 1 95.88 46 LYS B N 1
ATOM 2839 C CA . LYS B 1 46 ? 13.109 22.703 -0.05 1 95.88 46 LYS B CA 1
ATOM 2840 C C . LYS B 1 46 ? 14.383 23.094 0.685 1 95.88 46 LYS B C 1
ATOM 2842 O O . LYS B 1 46 ? 15.477 22.984 0.137 1 95.88 46 LYS B O 1
ATOM 2847 N N . ASP B 1 47 ? 14.227 23.531 1.906 1 96.5 47 ASP B N 1
ATOM 2848 C CA . ASP B 1 47 ? 15.367 23.984 2.701 1 96.5 47 ASP B CA 1
ATOM 2849 C C . ASP B 1 47 ? 16.281 22.797 3.049 1 96.5 47 ASP B C 1
ATOM 2851 O O . ASP B 1 47 ? 17.5 22.953 3.092 1 96.5 47 ASP B O 1
ATOM 2855 N N . LEU B 1 48 ? 15.688 21.672 3.326 1 96.94 48 LEU B N 1
ATOM 2856 C CA . LEU B 1 48 ? 16.453 20.484 3.633 1 96.94 48 LEU B CA 1
ATOM 2857 C C . LEU B 1 48 ? 17.328 20.078 2.447 1 96.94 48 LEU B C 1
ATOM 2859 O O . LEU B 1 48 ? 18.516 19.781 2.615 1 96.94 48 LEU B O 1
ATOM 2863 N N . ASN B 1 49 ? 16.75 20.125 1.254 1 95.62 49 ASN B N 1
ATOM 2864 C CA . ASN B 1 49 ? 17.5 19.797 0.046 1 95.62 49 ASN B CA 1
ATOM 2865 C C . ASN B 1 49 ? 18.609 20.812 -0.214 1 95.62 49 ASN B C 1
ATOM 2867 O O . ASN B 1 49 ? 19.703 20.438 -0.635 1 95.62 49 ASN B O 1
ATOM 2871 N N . HIS B 1 50 ? 18.297 22.016 0.058 1 96 50 HIS B N 1
ATOM 2872 C CA . HIS B 1 50 ? 19.297 23.062 -0.073 1 96 50 HIS B CA 1
ATOM 2873 C C . HIS B 1 50 ? 20.469 22.828 0.888 1 96 50 HIS B C 1
ATOM 2875 O O . HIS B 1 50 ? 21.625 22.953 0.502 1 96 50 HIS B O 1
ATOM 2881 N N . GLN B 1 51 ? 20.203 22.453 2.133 1 96.5 51 GLN B N 1
ATOM 2882 C CA . GLN B 1 51 ? 21.219 22.141 3.127 1 96.5 51 GLN B CA 1
ATOM 2883 C C . GLN B 1 51 ? 22.094 20.984 2.668 1 96.5 51 GLN B C 1
ATOM 2885 O O . GLN B 1 51 ? 23.328 21.062 2.756 1 96.5 51 GLN B O 1
ATOM 2890 N N . ARG B 1 52 ? 21.469 19.984 2.16 1 95.25 52 ARG B N 1
ATOM 2891 C CA . ARG B 1 52 ? 22.203 18.812 1.709 1 95.25 52 ARG B CA 1
ATOM 2892 C C . ARG B 1 52 ? 23.094 19.141 0.526 1 95.25 52 ARG B C 1
ATOM 2894 O O . ARG B 1 52 ? 24.234 18.672 0.458 1 95.25 52 ARG B O 1
ATOM 2901 N N . TYR B 1 53 ? 22.547 19.906 -0.376 1 95.31 53 TYR B N 1
ATOM 2902 C CA . TYR B 1 53 ? 23.312 20.328 -1.545 1 95.31 53 TYR B CA 1
ATOM 2903 C C . TYR B 1 53 ? 24.547 21.141 -1.134 1 95.31 53 TYR B C 1
ATOM 2905 O O . TYR B 1 53 ? 25.656 20.859 -1.583 1 95.31 53 TYR B O 1
ATOM 2913 N N . ARG B 1 54 ? 24.375 22.078 -0.287 1 94.69 54 ARG B N 1
ATOM 2914 C CA . ARG B 1 54 ? 25.469 22.922 0.166 1 94.69 54 ARG B CA 1
ATOM 2915 C C . ARG B 1 54 ? 26.516 22.125 0.945 1 94.69 54 ARG B C 1
ATOM 2917 O O . ARG B 1 54 ? 27.703 22.375 0.831 1 94.69 54 ARG B O 1
ATOM 2924 N N . LEU B 1 55 ? 26.062 21.188 1.761 1 94.69 55 LEU B N 1
ATOM 2925 C CA . LEU B 1 55 ? 26.969 20.328 2.494 1 94.69 55 LEU B CA 1
ATOM 2926 C C . LEU B 1 55 ? 27.859 19.531 1.534 1 94.69 55 LEU B C 1
ATOM 2928 O O . LEU B 1 55 ? 29.062 19.406 1.765 1 94.69 55 LEU B O 1
ATOM 2932 N N . SER B 1 56 ? 27.25 19.047 0.45 1 93.81 56 SER B N 1
ATOM 2933 C CA . SER B 1 56 ? 28 18.281 -0.536 1 93.81 56 SER B CA 1
ATOM 2934 C C . SER B 1 56 ? 29.031 19.156 -1.239 1 93.81 56 SER B C 1
ATOM 2936 O O . SER B 1 56 ? 30.141 18.703 -1.524 1 93.81 56 SER B O 1
ATOM 2938 N N . VAL B 1 57 ? 28.719 20.375 -1.493 1 92.19 57 VAL B N 1
ATOM 2939 C CA . VAL B 1 57 ? 29.625 21.312 -2.143 1 92.19 57 VAL B CA 1
ATOM 2940 C C . VAL B 1 57 ? 30.828 21.594 -1.233 1 92.19 57 VAL B C 1
ATOM 2942 O O . VAL B 1 57 ? 31.969 21.562 -1.684 1 92.19 57 VAL B O 1
ATOM 2945 N N . ILE B 1 58 ? 30.609 21.844 0.033 1 91.94 58 ILE B N 1
ATOM 2946 C CA . ILE B 1 58 ? 31.672 22.141 0.985 1 91.94 58 ILE B CA 1
ATOM 2947 C C . ILE B 1 58 ? 32.562 20.922 1.164 1 91.94 58 ILE B C 1
ATOM 2949 O O . ILE B 1 58 ? 33.781 21.047 1.236 1 91.94 58 ILE B O 1
ATOM 2953 N N . LYS B 1 59 ? 31.938 19.766 1.289 1 90.81 59 LYS B N 1
ATOM 2954 C CA . LYS B 1 59 ? 32.688 18.531 1.458 1 90.81 59 LYS B CA 1
ATOM 2955 C C . LYS B 1 59 ? 33.625 18.281 0.26 1 90.81 59 LYS B C 1
ATOM 2957 O O . LYS B 1 59 ? 34.781 17.891 0.425 1 90.81 59 LYS B O 1
ATOM 2962 N N . ARG B 1 60 ? 33.094 18.531 -0.924 1 90.31 60 ARG B N 1
ATOM 2963 C CA . ARG B 1 60 ? 33.906 18.375 -2.139 1 90.31 60 ARG B CA 1
ATOM 2964 C C . ARG B 1 60 ? 35.062 19.359 -2.172 1 90.31 60 ARG B C 1
ATOM 2966 O O . ARG B 1 60 ? 36.156 19.016 -2.586 1 90.31 60 ARG B O 1
ATOM 2973 N N . SER B 1 61 ? 34.812 20.562 -1.744 1 88.5 61 SER B N 1
ATOM 2974 C CA . SER B 1 61 ? 35.812 21.594 -1.704 1 88.5 61 SER B CA 1
ATOM 2975 C C . SER B 1 61 ? 36.906 21.25 -0.684 1 88.5 61 SER B C 1
ATOM 2977 O O . SER B 1 61 ? 38.094 21.484 -0.926 1 88.5 61 SER B O 1
ATOM 2979 N N . LEU B 1 62 ? 36.531 20.719 0.432 1 87.69 62 LEU B N 1
ATOM 2980 C CA . LEU B 1 62 ? 37.469 20.359 1.492 1 87.69 62 LEU B CA 1
ATOM 2981 C C . LEU B 1 62 ? 38.406 19.25 1.03 1 87.69 62 LEU B C 1
ATOM 2983 O O . LEU B 1 62 ? 39.562 19.234 1.423 1 87.69 62 LEU B O 1
ATOM 2987 N N . LYS B 1 63 ? 37.938 18.328 0.188 1 85.69 63 LYS B N 1
ATOM 2988 C CA . LYS B 1 63 ? 38.781 17.25 -0.328 1 85.69 63 LYS B CA 1
ATOM 2989 C C . LYS B 1 63 ? 39.844 17.766 -1.268 1 85.69 63 LYS B C 1
ATOM 2991 O O . LYS B 1 63 ? 40.906 17.141 -1.434 1 85.69 63 LYS B O 1
ATOM 2996 N N . ARG B 1 64 ? 39.625 18.891 -1.78 1 83.69 64 ARG B N 1
ATOM 2997 C CA . ARG B 1 64 ? 40.562 19.453 -2.738 1 83.69 64 ARG B CA 1
ATOM 2998 C C . ARG B 1 64 ? 41.594 20.344 -2.039 1 83.69 64 ARG B C 1
ATOM 3000 O O . ARG B 1 64 ? 42.594 20.75 -2.641 1 83.69 64 ARG B O 1
ATOM 3007 N N . VAL B 1 65 ? 41.344 20.641 -0.806 1 81.19 65 VAL B N 1
ATOM 3008 C CA . VAL B 1 65 ? 42.25 21.516 -0.068 1 81.19 65 VAL B CA 1
ATOM 3009 C C . VAL B 1 65 ? 43.5 20.734 0.303 1 81.19 65 VAL B C 1
ATOM 3011 O O . VAL B 1 65 ? 43.438 19.656 0.902 1 81.19 65 VAL B O 1
ATOM 3014 N N . ARG B 1 66 ? 44.656 20.922 -0.184 1 75.06 66 ARG B N 1
ATOM 3015 C CA . ARG B 1 66 ? 45.906 20.188 -0.015 1 75.06 66 ARG B CA 1
ATOM 3016 C C . ARG B 1 66 ? 46.688 20.688 1.201 1 75.06 66 ARG B C 1
ATOM 3018 O O . ARG B 1 66 ? 47.375 19.906 1.881 1 75.06 66 ARG B O 1
ATOM 3025 N N . ASN B 1 67 ? 46.625 21.938 1.633 1 75.81 67 ASN B N 1
ATOM 3026 C CA . ASN B 1 67 ? 47.5 22.469 2.666 1 75.81 67 ASN B CA 1
ATOM 3027 C C . ASN B 1 67 ? 46.719 22.922 3.893 1 75.81 67 ASN B C 1
ATOM 3029 O O . ASN B 1 67 ? 47.094 23.906 4.535 1 75.81 67 ASN B O 1
ATOM 3033 N N . ALA B 1 68 ? 45.812 22.031 4.234 1 75.94 68 ALA B N 1
ATOM 3034 C CA . ALA B 1 68 ? 45 22.453 5.375 1 75.94 68 ALA B CA 1
ATOM 3035 C C . ALA B 1 68 ? 45.438 21.734 6.652 1 75.94 68 ALA B C 1
ATOM 3037 O O . ALA B 1 68 ? 46.031 20.656 6.594 1 75.94 68 ALA B O 1
ATOM 3038 N N . ASP B 1 69 ? 45.469 22.391 7.793 1 86 69 ASP B N 1
ATOM 3039 C CA . ASP B 1 69 ? 45.688 21.812 9.109 1 86 69 ASP B CA 1
ATOM 3040 C C . ASP B 1 69 ? 44.812 20.578 9.32 1 86 69 ASP B C 1
ATOM 3042 O O . ASP B 1 69 ? 43.594 20.672 9.281 1 86 69 ASP B O 1
ATOM 3046 N N . PRO B 1 70 ? 45.5 19.5 9.484 1 87.19 70 PRO B N 1
ATOM 3047 C CA . PRO B 1 70 ? 44.719 18.266 9.625 1 87.19 70 PRO B CA 1
ATOM 3048 C C . PRO B 1 70 ? 43.719 18.312 10.773 1 87.19 70 PRO B C 1
ATOM 3050 O O . PRO B 1 70 ? 42.656 17.719 10.68 1 87.19 70 PRO B O 1
ATOM 3053 N N . GLU B 1 71 ? 44.031 19.031 11.75 1 90 71 GLU B N 1
ATOM 3054 C CA . GLU B 1 71 ? 43.156 19.125 12.906 1 90 71 GLU B CA 1
ATOM 3055 C C . GLU B 1 71 ? 41.875 19.906 12.562 1 90 71 GLU B C 1
ATOM 3057 O O . GLU B 1 71 ? 40.781 19.531 12.984 1 90 71 GLU B O 1
ATOM 3062 N N . ARG B 1 72 ? 42.062 20.922 11.82 1 89.38 72 ARG B N 1
ATOM 3063 C CA . ARG B 1 72 ? 40.906 21.75 11.414 1 89.38 72 ARG B CA 1
ATOM 3064 C C . ARG B 1 72 ? 40 20.984 10.461 1 89.38 72 ARG B C 1
ATOM 3066 O O . ARG B 1 72 ? 38.781 21.062 10.562 1 89.38 72 ARG B O 1
ATOM 3073 N N . VAL B 1 73 ? 40.594 20.203 9.68 1 89.06 73 VAL B N 1
ATOM 3074 C CA . VAL B 1 73 ? 39.844 19.406 8.719 1 89.06 73 VAL B CA 1
ATOM 3075 C C . VAL B 1 73 ? 39.062 18.312 9.445 1 89.06 73 VAL B C 1
ATOM 3077 O O . VAL B 1 73 ? 37.906 18.062 9.156 1 89.06 73 VAL B O 1
ATOM 3080 N N . GLU B 1 74 ? 39.688 17.734 10.375 1 89.81 74 GLU B N 1
ATOM 3081 C CA . GLU B 1 74 ? 39.062 16.672 11.156 1 89.81 74 GLU B CA 1
ATOM 3082 C C . GLU B 1 74 ? 37.875 17.219 11.945 1 89.81 74 GLU B C 1
ATOM 3084 O O . GLU B 1 74 ? 36.844 16.562 12.047 1 89.81 74 GLU B O 1
ATOM 3089 N N . ASN B 1 75 ? 38.062 18.391 12.477 1 91.38 75 ASN B N 1
ATOM 3090 C CA . ASN B 1 75 ? 36.969 19 13.227 1 91.38 75 ASN B CA 1
ATOM 3091 C C . ASN B 1 75 ? 35.781 19.328 12.328 1 91.38 75 ASN B C 1
ATOM 3093 O O . ASN B 1 75 ? 34.656 19.125 12.711 1 91.38 75 ASN B O 1
ATOM 3097 N N . LEU B 1 76 ? 36.062 19.797 11.211 1 91.12 76 LEU B N 1
ATOM 3098 C CA . LEU B 1 76 ? 35 20.125 10.258 1 91.12 76 LEU B CA 1
ATOM 3099 C C . LEU B 1 76 ? 34.281 18.875 9.805 1 91.12 76 LEU B C 1
ATOM 3101 O O . LEU B 1 76 ? 33.062 18.875 9.641 1 91.12 76 LEU B O 1
ATOM 3105 N N . GLU B 1 77 ? 35 17.828 9.648 1 90.62 77 GLU B N 1
ATOM 3106 C CA . GLU B 1 77 ? 34.406 16.562 9.25 1 90.62 77 GLU B CA 1
ATOM 3107 C C . GLU B 1 77 ? 33.469 16.031 10.336 1 90.62 77 GLU B C 1
ATOM 3109 O O . GLU B 1 77 ? 32.406 15.469 10.039 1 90.62 77 GLU B O 1
ATOM 3114 N N . LYS B 1 78 ? 33.844 16.188 11.562 1 93.81 78 LYS B N 1
ATOM 3115 C CA . LYS B 1 78 ? 33 15.781 12.672 1 93.81 78 LYS B CA 1
ATOM 3116 C C . LYS B 1 78 ? 31.703 16.594 12.703 1 93.81 78 LYS B C 1
ATOM 3118 O O . LYS B 1 78 ? 30.625 16.047 12.945 1 93.81 78 LYS B O 1
ATOM 3123 N N . GLU B 1 79 ? 31.828 17.828 12.414 1 93.81 79 GLU B N 1
ATOM 3124 C CA . GLU B 1 79 ? 30.641 18.688 12.383 1 93.81 79 GLU B CA 1
ATOM 3125 C C . GLU B 1 79 ? 29.734 18.312 11.219 1 93.81 79 GLU B C 1
ATOM 3127 O O . GLU B 1 79 ? 28.5 18.391 11.344 1 93.81 79 GLU B O 1
ATOM 3132 N N . PHE B 1 80 ? 30.359 17.875 10.148 1 94.19 80 PHE B N 1
ATOM 3133 C CA . PHE B 1 80 ? 29.578 17.406 9.008 1 94.19 80 PHE B CA 1
ATOM 3134 C C . PHE B 1 80 ? 28.75 16.188 9.367 1 94.19 80 PHE B C 1
ATOM 3136 O O . PHE B 1 80 ? 27.562 16.125 9.031 1 94.19 80 PHE B O 1
ATOM 3143 N N . MET B 1 81 ? 29.359 15.375 10.109 1 94.62 81 MET B N 1
ATOM 3144 C CA . MET B 1 81 ? 28.672 14.148 10.492 1 94.62 81 MET B CA 1
ATOM 3145 C C . MET B 1 81 ? 27.516 14.445 11.445 1 94.62 81 MET B C 1
ATOM 3147 O O . MET B 1 81 ? 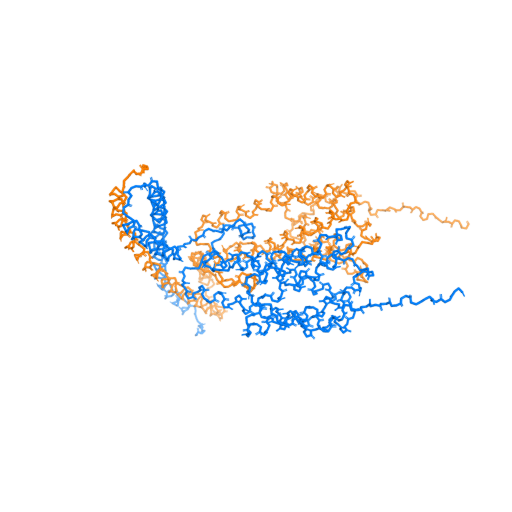26.438 13.852 11.328 1 94.62 81 MET B O 1
ATOM 3151 N N . ARG B 1 82 ? 27.734 15.352 12.273 1 95.06 82 ARG B N 1
ATOM 3152 C CA . ARG B 1 82 ? 26.688 15.758 13.203 1 95.06 82 ARG B CA 1
ATOM 3153 C C . ARG B 1 82 ? 25.531 16.406 12.461 1 95.06 82 ARG B C 1
ATOM 3155 O O . ARG B 1 82 ? 24.359 16.109 12.727 1 95.06 82 ARG B O 1
ATOM 3162 N N . ARG B 1 83 ? 25.812 17.266 11.531 1 95.81 83 ARG B N 1
ATOM 3163 C CA . ARG B 1 83 ? 24.781 17.953 10.75 1 95.81 83 ARG B CA 1
ATOM 3164 C C . ARG B 1 83 ? 24 16.969 9.898 1 95.81 83 ARG B C 1
ATOM 3166 O O . ARG B 1 83 ? 22.766 17.078 9.789 1 95.81 83 ARG B O 1
ATOM 3173 N N . LYS B 1 84 ? 24.734 16.062 9.391 1 95.44 84 LYS B N 1
ATOM 3174 C CA . LYS B 1 84 ? 24.078 15.031 8.586 1 95.44 84 LYS B CA 1
ATOM 3175 C C . LYS B 1 84 ? 23.078 14.234 9.43 1 95.44 84 LYS B C 1
ATOM 3177 O O . LYS B 1 84 ? 21.969 13.93 8.969 1 95.44 84 LYS B O 1
ATOM 3182 N N . ALA B 1 85 ? 23.453 13.953 10.617 1 94.19 85 ALA B N 1
ATOM 3183 C CA . ALA B 1 85 ? 22.578 13.219 11.523 1 94.19 85 ALA B CA 1
ATOM 3184 C C . ALA B 1 85 ? 21.344 14.047 11.883 1 94.19 85 ALA B C 1
ATOM 3186 O O . ALA B 1 85 ? 20.234 13.523 11.953 1 94.19 85 ALA B O 1
ATOM 3187 N N . GLN B 1 86 ? 21.578 15.305 12.07 1 95.06 86 GLN B N 1
ATOM 3188 C CA . GLN B 1 86 ? 20.484 16.203 12.406 1 95.06 86 GLN B CA 1
ATOM 3189 C C . GLN B 1 86 ? 19.5 16.328 11.242 1 95.06 86 GLN B C 1
ATOM 3191 O O . GLN B 1 86 ? 18.297 16.344 11.438 1 95.06 86 GLN B O 1
ATOM 3196 N N . LEU B 1 87 ? 20.062 16.438 10.062 1 95.94 87 LEU B N 1
ATOM 3197 C CA . LEU B 1 87 ? 19.234 16.531 8.867 1 95.94 87 LEU 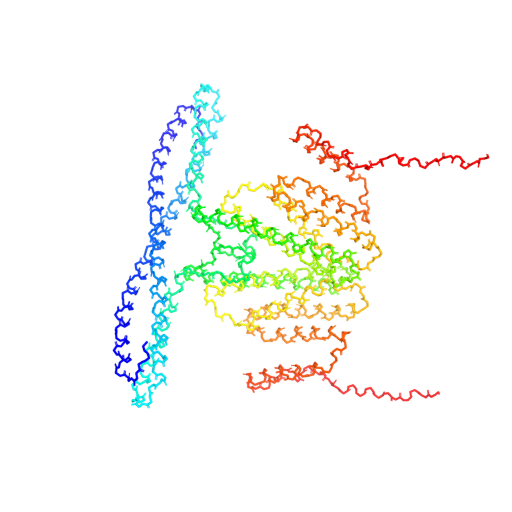B CA 1
ATOM 3198 C C . LEU B 1 87 ? 18.438 15.25 8.656 1 95.94 87 LEU B C 1
ATOM 3200 O O . LEU B 1 87 ? 17.281 15.297 8.25 1 95.94 87 LEU B O 1
ATOM 3204 N N . TYR B 1 88 ? 19.062 14.195 8.977 1 92.88 88 TYR B N 1
ATOM 3205 C CA . TYR B 1 88 ? 18.391 12.906 8.852 1 92.88 88 TYR B CA 1
ATOM 3206 C C . TYR B 1 88 ? 17.219 12.805 9.805 1 92.88 88 TYR B C 1
ATOM 3208 O O . TYR B 1 88 ? 16.141 12.32 9.438 1 92.88 88 TYR B O 1
ATOM 3216 N N . GLU B 1 89 ? 17.391 13.281 10.953 1 90.94 89 GLU B N 1
ATOM 3217 C CA . GLU B 1 89 ? 16.312 13.266 11.938 1 90.94 89 GLU B CA 1
ATOM 3218 C C . GLU B 1 89 ? 15.148 14.141 11.5 1 90.94 89 GLU B C 1
ATOM 3220 O O . GLU B 1 89 ? 13.992 13.75 11.641 1 90.94 89 GLU B O 1
ATOM 3225 N N . MET B 1 90 ? 15.438 15.25 10.938 1 93 90 MET B N 1
ATOM 3226 C CA . MET B 1 90 ? 14.398 16.156 10.453 1 93 90 MET B CA 1
ATOM 3227 C C . MET B 1 90 ? 13.633 15.531 9.289 1 93 90 MET B C 1
ATOM 3229 O O . MET B 1 90 ? 12.422 15.711 9.164 1 93 90 MET B O 1
ATOM 3233 N N . GLU B 1 91 ? 14.344 14.789 8.523 1 92.62 91 GLU B N 1
ATOM 3234 C CA . GLU B 1 91 ? 13.766 14.156 7.34 1 92.62 91 GLU B CA 1
ATOM 3235 C C . GLU B 1 91 ? 12.742 13.094 7.727 1 92.62 91 GLU B C 1
ATOM 3237 O O . GLU B 1 91 ? 11.812 12.805 6.965 1 92.62 91 GLU B O 1
ATOM 3242 N N . GLN B 1 92 ? 12.867 12.555 8.93 1 90 92 GLN B N 1
ATOM 3243 C CA . GLN B 1 92 ? 11.984 11.492 9.375 1 90 92 GLN B CA 1
ATOM 3244 C C . GLN B 1 92 ? 10.57 12.016 9.609 1 90 92 GLN B C 1
ATOM 3246 O O . GLN B 1 92 ? 9.602 11.242 9.594 1 90 92 GLN B O 1
ATOM 3251 N N . SER B 1 93 ? 10.453 13.305 9.82 1 91.06 93 SER B N 1
ATOM 3252 C CA . SER B 1 93 ? 9.141 13.883 10.086 1 91.06 93 SER B CA 1
ATOM 3253 C C . SER B 1 93 ? 8.5 14.414 8.812 1 91.06 93 SER B C 1
ATOM 3255 O O . SER B 1 93 ? 7.418 15.008 8.859 1 91.06 93 SER B O 1
ATOM 3257 N N . LEU B 1 94 ? 9.164 14.219 7.715 1 94 94 LEU B N 1
ATOM 3258 C CA . LEU B 1 94 ? 8.664 14.688 6.43 1 94 94 LEU B CA 1
ATOM 3259 C C . LEU B 1 94 ? 8.258 13.516 5.543 1 94 94 LEU B C 1
ATOM 3261 O O . LEU B 1 94 ? 8.844 12.438 5.637 1 94 94 LEU B O 1
ATOM 3265 N N . PRO B 1 95 ? 7.234 13.734 4.754 1 92.38 95 PRO B N 1
ATOM 3266 C CA . PRO B 1 95 ? 6.824 12.664 3.842 1 92.38 95 PRO B CA 1
ATOM 3267 C C . PRO B 1 95 ? 7.883 12.352 2.787 1 92.38 95 PRO B C 1
ATOM 3269 O O . PRO B 1 95 ? 8.578 13.258 2.312 1 92.38 95 PRO B O 1
ATOM 3272 N N . LYS B 1 96 ? 8.016 11.086 2.496 1 92.94 96 LYS B N 1
ATOM 3273 C CA . LYS B 1 96 ? 8.938 10.609 1.473 1 92.94 96 LYS B CA 1
ATOM 3274 C C . LYS B 1 96 ? 8.188 9.992 0.298 1 92.94 96 LYS B C 1
ATOM 3276 O O . LYS B 1 96 ? 7.109 9.414 0.478 1 92.94 96 LYS B O 1
ATOM 3281 N N . GLN B 1 97 ? 8.766 10.078 -0.799 1 91.38 97 GLN B N 1
ATOM 3282 C CA . GLN B 1 97 ? 8.156 9.5 -1.989 1 91.38 97 GLN B CA 1
ATOM 3283 C C . GLN B 1 97 ? 8.414 7.996 -2.068 1 91.38 97 GLN B C 1
ATOM 3285 O O . GLN B 1 97 ? 9.477 7.523 -1.652 1 91.38 97 GLN B O 1
ATOM 3290 N N . ASN B 1 98 ? 7.449 7.293 -2.643 1 93.69 98 ASN B N 1
ATOM 3291 C CA . ASN B 1 98 ? 7.594 5.855 -2.838 1 93.69 98 ASN B CA 1
ATOM 3292 C C . ASN B 1 98 ? 8.641 5.535 -3.902 1 93.69 98 ASN B C 1
ATOM 3294 O O . ASN B 1 98 ? 8.812 6.297 -4.855 1 93.69 98 ASN B O 1
ATOM 3298 N N . GLY B 1 99 ? 9.383 4.43 -3.727 1 93.06 99 GLY B N 1
ATOM 3299 C CA . GLY B 1 99 ? 10.211 3.914 -4.805 1 93.06 99 GLY B CA 1
ATOM 3300 C C . GLY B 1 99 ? 9.406 3.363 -5.965 1 93.06 99 GLY B C 1
ATOM 3301 O O . GLY B 1 99 ? 8.18 3.258 -5.883 1 93.06 99 GLY B O 1
ATOM 3302 N N . THR B 1 100 ? 10.094 3.035 -6.973 1 93.81 100 THR B N 1
ATOM 3303 C CA . THR B 1 100 ? 9.453 2.559 -8.195 1 93.81 100 THR B CA 1
ATOM 3304 C C . THR B 1 100 ? 8.633 1.3 -7.918 1 93.81 100 THR B C 1
ATOM 3306 O O . THR B 1 100 ? 7.496 1.176 -8.383 1 93.81 100 THR B O 1
ATOM 3309 N N . TYR B 1 101 ? 9.211 0.363 -7.168 1 95.75 101 TYR B N 1
ATOM 3310 C CA . TYR B 1 101 ? 8.539 -0.895 -6.852 1 95.75 101 TYR B CA 1
ATOM 3311 C C . TYR B 1 101 ? 7.188 -0.646 -6.195 1 95.75 101 TYR B C 1
ATOM 3313 O O . TYR B 1 101 ? 6.168 -1.17 -6.645 1 95.75 101 TYR B O 1
ATOM 3321 N N . LEU B 1 102 ? 7.098 0.233 -5.199 1 96.25 102 LEU B N 1
ATOM 3322 C CA . LEU B 1 102 ? 5.867 0.537 -4.48 1 96.25 102 LEU B CA 1
ATOM 3323 C C . LEU B 1 102 ? 4.91 1.34 -5.355 1 96.25 102 LEU B C 1
ATOM 3325 O O . LEU B 1 102 ? 3.695 1.136 -5.301 1 96.25 102 LEU B O 1
ATOM 3329 N N . LYS B 1 103 ? 5.473 2.168 -6.172 1 96.06 103 LYS B N 1
ATOM 3330 C CA . LYS B 1 103 ? 4.637 2.988 -7.043 1 96.06 103 LYS B CA 1
ATOM 3331 C C . LYS B 1 103 ? 3.859 2.125 -8.031 1 96.06 103 LYS B C 1
ATOM 3333 O O . LYS B 1 103 ? 2.705 2.42 -8.352 1 96.06 103 LYS B O 1
ATOM 3338 N N . ILE B 1 104 ? 4.52 1.169 -8.445 1 94.06 104 ILE B N 1
ATOM 3339 C CA . ILE B 1 104 ? 3.873 0.289 -9.414 1 94.06 104 ILE B CA 1
ATOM 3340 C C . ILE B 1 104 ? 2.738 -0.479 -8.734 1 94.06 104 ILE B C 1
ATOM 3342 O O . ILE B 1 104 ? 1.659 -0.639 -9.312 1 94.06 104 ILE B O 1
ATOM 3346 N N . ILE B 1 105 ? 2.922 -0.901 -7.551 1 95.94 105 ILE B N 1
ATOM 3347 C CA . ILE B 1 105 ? 1.969 -1.769 -6.867 1 95.94 105 ILE B CA 1
ATOM 3348 C C . ILE B 1 105 ? 0.854 -0.927 -6.25 1 95.94 105 ILE B C 1
ATOM 3350 O O . ILE B 1 105 ? -0.323 -1.286 -6.332 1 95.94 105 ILE B O 1
ATOM 3354 N N . LEU B 1 106 ? 1.216 0.276 -5.68 1 96.69 106 LEU B N 1
ATOM 3355 C CA . LEU B 1 106 ? 0.252 1.027 -4.883 1 96.69 106 LEU B CA 1
ATOM 3356 C C . LEU B 1 106 ? -0.186 2.293 -5.613 1 96.69 106 LEU B C 1
ATOM 3358 O O . LEU B 1 106 ? -1.166 2.932 -5.223 1 96.69 106 LEU B O 1
ATOM 3362 N N . GLY B 1 107 ? 0.557 2.676 -6.609 1 94.44 107 GLY B N 1
ATOM 3363 C CA . GLY B 1 107 ? 0.33 3.996 -7.176 1 94.44 107 GLY B CA 1
ATOM 3364 C C . GLY B 1 107 ? 0.977 5.109 -6.375 1 94.44 107 GLY B C 1
ATOM 3365 O O . GLY B 1 107 ? 1.87 4.859 -5.562 1 94.44 107 GLY B O 1
ATOM 3366 N N . ASN B 1 108 ? 0.49 6.32 -6.648 1 91.94 108 ASN B N 1
ATOM 3367 C CA . ASN B 1 108 ? 1.077 7.492 -6 1 91.94 108 ASN B CA 1
ATOM 3368 C C . ASN B 1 108 ? 0.381 7.812 -4.684 1 91.94 108 ASN B C 1
ATOM 3370 O O . ASN B 1 108 ? -0.088 8.938 -4.48 1 91.94 108 ASN B O 1
ATOM 3374 N N . VAL B 1 109 ? 0.263 6.887 -3.85 1 94.31 109 VAL B N 1
ATOM 3375 C CA . VAL B 1 109 ? -0.269 7.105 -2.51 1 94.31 109 VAL B CA 1
ATOM 3376 C C . VAL B 1 109 ? 0.879 7.215 -1.509 1 94.31 109 VAL B C 1
ATOM 3378 O O . VAL B 1 109 ? 1.882 6.508 -1.625 1 94.31 109 VAL B O 1
ATOM 3381 N N . ASN B 1 110 ? 0.725 8.109 -0.622 1 92.75 110 ASN B N 1
ATOM 3382 C CA . ASN B 1 110 ? 1.776 8.32 0.367 1 92.75 110 ASN B CA 1
ATOM 3383 C C . ASN B 1 110 ? 1.694 7.301 1.499 1 92.75 110 ASN B C 1
ATOM 3385 O O . ASN B 1 110 ? 0.651 7.164 2.141 1 92.75 110 ASN B O 1
ATOM 3389 N N . VAL B 1 111 ? 2.816 6.629 1.725 1 95.5 111 VAL B N 1
ATOM 3390 C CA . VAL B 1 111 ? 2.816 5.613 2.77 1 95.5 111 VAL B CA 1
ATOM 3391 C C . VAL B 1 111 ? 3.764 6.027 3.895 1 95.5 111 VAL B C 1
ATOM 3393 O O . VAL B 1 111 ? 4.223 5.184 4.672 1 95.5 111 VAL B O 1
ATOM 3396 N N . SER B 1 112 ? 4.055 7.328 4.012 1 95.06 112 SER B N 1
ATOM 3397 C CA . SER B 1 112 ? 4.934 7.836 5.062 1 95.06 112 SER B CA 1
ATOM 3398 C C . SER B 1 112 ? 4.23 7.844 6.414 1 95.06 112 SER B C 1
ATOM 3400 O O . SER B 1 112 ? 3.064 8.227 6.512 1 95.06 112 SER B O 1
ATOM 3402 N N . ILE B 1 113 ? 4.934 7.418 7.375 1 93.69 113 ILE B N 1
ATOM 3403 C CA . ILE B 1 113 ? 4.504 7.477 8.766 1 93.69 113 ILE B CA 1
ATOM 3404 C C . ILE B 1 113 ? 5.273 8.57 9.5 1 93.69 113 ILE B C 1
ATOM 3406 O O . ILE B 1 113 ? 6.48 8.445 9.727 1 93.69 113 ILE B O 1
ATOM 3410 N N . LEU B 1 114 ? 4.586 9.602 9.898 1 90.94 114 LEU B N 1
ATOM 3411 C CA . LEU B 1 114 ? 5.262 10.812 10.352 1 90.94 114 LEU B CA 1
ATOM 3412 C C . LEU B 1 114 ? 5.527 10.758 11.852 1 90.94 114 LEU B C 1
ATOM 3414 O O . LEU B 1 114 ? 6.375 11.492 12.367 1 90.94 114 LEU B O 1
ATOM 3418 N N . ASN B 1 115 ? 4.801 9.906 12.539 1 88.5 115 ASN B N 1
ATOM 3419 C CA . ASN B 1 115 ? 4.984 9.766 13.977 1 88.5 115 ASN B CA 1
ATOM 3420 C C . ASN B 1 115 ? 5.902 8.594 14.312 1 88.5 115 ASN B C 1
ATOM 3422 O O . ASN B 1 115 ? 5.723 7.488 13.797 1 88.5 115 ASN B O 1
ATOM 3426 N N . LYS B 1 116 ? 6.867 8.867 15.18 1 87.38 116 LYS B N 1
ATOM 3427 C CA . LYS B 1 116 ? 7.852 7.859 15.555 1 87.38 116 LYS B CA 1
ATOM 3428 C C . LYS B 1 116 ? 7.184 6.648 16.203 1 87.38 116 LYS B C 1
ATOM 3430 O O . LYS B 1 116 ? 7.559 5.508 15.922 1 87.38 116 LYS B O 1
ATOM 3435 N N . ASN B 1 117 ? 6.262 6.871 17.047 1 89.62 117 ASN B N 1
ATOM 3436 C CA . ASN B 1 117 ? 5.559 5.781 17.703 1 89.62 117 ASN B CA 1
ATOM 3437 C C . ASN B 1 117 ? 4.82 4.898 16.703 1 89.62 117 ASN B C 1
ATOM 3439 O O . ASN B 1 117 ? 4.801 3.674 16.844 1 89.62 117 ASN B O 1
ATOM 3443 N N . ASP B 1 118 ? 4.289 5.52 15.719 1 92.69 118 ASP B N 1
ATOM 3444 C CA . ASP B 1 118 ? 3.574 4.754 14.703 1 92.69 118 ASP B CA 1
ATOM 3445 C C . ASP B 1 118 ? 4.539 3.947 13.844 1 92.69 118 ASP B C 1
ATOM 3447 O O . ASP B 1 118 ? 4.195 2.869 13.359 1 92.69 118 ASP B O 1
ATOM 3451 N N . LYS B 1 119 ? 5.707 4.445 13.641 1 93.44 119 LYS B N 1
ATOM 3452 C CA . LYS B 1 119 ? 6.73 3.689 12.922 1 93.44 119 LYS B CA 1
ATOM 3453 C C . LYS B 1 119 ? 7.094 2.408 13.664 1 93.44 119 LYS B C 1
ATOM 3455 O O . LYS B 1 119 ? 7.207 1.342 13.055 1 93.44 119 LYS B O 1
ATOM 3460 N N . PHE B 1 120 ? 7.23 2.527 14.969 1 92.38 120 PHE B N 1
ATOM 3461 C CA . PHE B 1 120 ? 7.559 1.368 15.789 1 92.38 120 PHE B CA 1
ATOM 3462 C C . PHE B 1 120 ? 6.41 0.363 15.789 1 92.38 120 PHE B C 1
ATOM 3464 O O . PHE B 1 120 ? 6.641 -0.846 15.727 1 92.38 120 PHE B O 1
ATOM 3471 N N . LYS B 1 121 ? 5.246 0.878 15.867 1 94.69 121 LYS B N 1
ATOM 3472 C CA . LYS B 1 121 ? 4.078 0.002 15.828 1 94.69 121 LYS B CA 1
ATOM 3473 C C . LYS B 1 121 ? 4.004 -0.753 14.508 1 94.69 121 LYS B C 1
ATOM 3475 O O . LYS B 1 121 ? 3.664 -1.938 14.477 1 94.69 121 LYS B O 1
ATOM 3480 N N . TYR B 1 122 ? 4.305 -0.051 13.453 1 96.12 122 TYR B N 1
ATOM 3481 C CA . TYR B 1 122 ? 4.289 -0.684 12.133 1 96.12 122 TYR B CA 1
ATOM 3482 C C . TYR B 1 122 ? 5.316 -1.807 12.062 1 96.12 122 TYR B C 1
ATOM 3484 O O . TYR B 1 122 ? 5.035 -2.881 11.523 1 96.12 122 TYR B O 1
ATOM 3492 N N . LYS B 1 123 ? 6.512 -1.571 12.539 1 94 123 LYS B N 1
ATOM 3493 C CA . LYS B 1 123 ? 7.559 -2.59 12.562 1 94 123 LYS B CA 1
ATOM 3494 C C . LYS B 1 123 ? 7.137 -3.791 13.406 1 94 123 LYS B C 1
ATOM 3496 O O . LYS B 1 123 ? 7.383 -4.938 13.023 1 94 123 LYS B O 1
ATOM 3501 N N . ASP B 1 124 ? 6.488 -3.539 14.492 1 94.06 124 ASP B N 1
ATOM 3502 C CA . ASP B 1 124 ? 5.996 -4.609 15.359 1 94.06 124 ASP B CA 1
ATOM 3503 C C . ASP B 1 124 ? 4.945 -5.453 14.641 1 94.06 124 ASP B C 1
ATOM 3505 O O . ASP B 1 124 ? 4.949 -6.68 14.742 1 94.06 124 ASP B O 1
ATOM 3509 N N . GLU B 1 125 ? 4.09 -4.82 13.953 1 94.88 125 GLU B N 1
ATOM 3510 C CA . GLU B 1 125 ? 3.076 -5.527 13.172 1 94.88 125 GLU B CA 1
ATOM 3511 C C . GLU B 1 125 ? 3.715 -6.395 12.094 1 94.88 125 GLU B C 1
ATOM 3513 O O . GLU B 1 125 ? 3.24 -7.5 11.82 1 94.88 125 GLU B O 1
ATOM 3518 N N . TYR B 1 126 ? 4.699 -5.863 11.5 1 94.94 126 TYR B N 1
ATOM 3519 C CA . TYR B 1 126 ? 5.453 -6.598 10.492 1 94.94 126 TYR B CA 1
ATOM 3520 C C . TYR B 1 126 ? 6.035 -7.883 11.062 1 94.94 126 TYR B C 1
ATOM 3522 O O . TYR B 1 126 ? 5.934 -8.945 10.453 1 94.94 126 TYR B O 1
ATOM 3530 N N . GLU B 1 127 ? 6.613 -7.82 12.242 1 92.06 127 GLU B N 1
ATOM 3531 C CA . GLU B 1 127 ? 7.195 -8.992 12.883 1 92.06 127 GLU B CA 1
ATOM 3532 C C . GLU B 1 127 ? 6.113 -9.992 13.297 1 92.06 127 GLU B C 1
ATOM 3534 O O . GLU B 1 127 ? 6.309 -11.203 13.188 1 92.06 127 GLU B O 1
ATOM 3539 N N . LYS B 1 128 ? 5.035 -9.492 13.734 1 91.94 128 LYS B N 1
ATOM 3540 C CA . LYS B 1 128 ? 3.916 -10.359 14.078 1 91.94 128 LYS B CA 1
ATOM 3541 C C . LYS B 1 128 ? 3.379 -11.078 12.844 1 91.94 128 LYS B C 1
ATOM 3543 O O . LYS B 1 128 ? 3.029 -12.258 12.906 1 91.94 128 LYS B O 1
ATOM 3548 N N . PHE B 1 129 ? 3.279 -10.367 11.789 1 94.12 129 PHE B N 1
ATOM 3549 C CA . PHE B 1 129 ? 2.861 -10.945 10.516 1 94.12 129 PHE B CA 1
ATOM 3550 C C . PHE B 1 129 ? 3.775 -12.094 10.117 1 94.12 129 PHE B C 1
ATOM 3552 O O . PHE B 1 129 ? 3.301 -13.164 9.734 1 94.12 129 PHE B O 1
ATOM 3559 N N . LYS B 1 130 ? 5.059 -11.867 10.203 1 92.69 130 LYS B N 1
ATOM 3560 C CA . LYS B 1 130 ? 6.035 -12.906 9.891 1 92.69 130 LYS B CA 1
ATOM 3561 C C . LYS B 1 130 ? 5.832 -14.141 10.766 1 92.69 130 LYS B C 1
ATOM 3563 O O . LYS B 1 130 ? 5.887 -15.266 10.281 1 92.69 130 LYS B O 1
ATOM 3568 N N . LEU B 1 131 ? 5.582 -13.922 12.016 1 90.69 131 LEU B N 1
ATOM 3569 C CA . LEU B 1 131 ? 5.402 -15.016 12.969 1 90.69 131 LEU B CA 1
ATOM 3570 C C . LEU B 1 131 ? 4.156 -15.828 12.633 1 90.69 131 LEU B C 1
ATOM 3572 O O . LEU B 1 131 ? 4.207 -17.062 12.578 1 90.69 131 LEU B O 1
ATOM 3576 N N . ILE B 1 132 ? 3.096 -15.172 12.438 1 93.81 132 ILE B N 1
ATOM 3577 C CA . ILE B 1 132 ? 1.83 -15.836 12.141 1 93.81 132 ILE B CA 1
ATOM 3578 C C . ILE B 1 132 ? 1.978 -16.703 10.891 1 93.81 132 ILE B C 1
ATOM 3580 O O . ILE B 1 132 ? 1.55 -17.859 10.867 1 93.81 132 ILE B O 1
ATOM 3584 N N . LEU B 1 133 ? 2.57 -16.125 9.891 1 93.69 133 LEU B N 1
ATOM 3585 C CA . LEU B 1 133 ? 2.697 -16.859 8.633 1 93.69 133 LEU B CA 1
ATOM 3586 C C . LEU B 1 133 ? 3.693 -18.016 8.773 1 93.69 133 LEU B C 1
ATOM 3588 O O . LEU B 1 133 ? 3.561 -19.031 8.102 1 93.69 133 LEU B O 1
ATOM 3592 N N . SER B 1 134 ? 4.727 -17.797 9.656 1 90.38 134 SER B N 1
ATOM 3593 C CA . SER B 1 134 ? 5.645 -18.906 9.938 1 90.38 134 SER B CA 1
ATOM 3594 C C . SER B 1 134 ? 4.918 -20.078 10.578 1 90.38 134 SER B C 1
ATOM 3596 O O . SER B 1 134 ? 5.164 -21.234 10.219 1 90.38 134 SER B O 1
ATOM 3598 N N . VAL B 1 135 ? 4 -19.828 11.438 1 92.75 135 VAL B N 1
ATOM 3599 C CA . VAL B 1 135 ? 3.232 -20.875 12.102 1 92.75 135 VAL B CA 1
ATOM 3600 C C . VAL B 1 135 ? 2.318 -21.562 11.086 1 92.75 135 VAL B C 1
ATOM 3602 O O . VAL B 1 135 ? 2.25 -22.797 11.039 1 92.75 135 VAL B O 1
ATOM 3605 N N . ILE B 1 136 ? 1.666 -20.797 10.281 1 95.06 136 ILE B N 1
ATOM 3606 C CA . ILE B 1 136 ? 0.792 -21.359 9.258 1 95.06 136 ILE B CA 1
ATOM 3607 C C . ILE B 1 136 ? 1.61 -22.219 8.289 1 95.06 136 ILE B C 1
ATOM 3609 O O . ILE B 1 136 ? 1.203 -23.328 7.934 1 95.06 136 ILE B O 1
ATOM 3613 N N . GLY B 1 137 ? 2.738 -21.625 7.887 1 94 137 GLY B N 1
ATOM 3614 C CA . GLY B 1 137 ? 3.621 -22.391 7.016 1 94 137 GLY B CA 1
ATOM 3615 C C . GLY B 1 137 ? 4.102 -23.688 7.633 1 94 137 GLY B C 1
ATOM 3616 O O . GLY B 1 137 ? 4.172 -24.719 6.957 1 94 137 GLY B O 1
ATOM 3617 N N . PHE B 1 138 ? 4.395 -23.672 8.891 1 92.56 138 PHE B N 1
ATOM 3618 C CA . PHE B 1 138 ? 4.816 -24.859 9.633 1 92.56 138 PHE B CA 1
ATOM 3619 C C . PHE B 1 138 ? 3.732 -25.938 9.602 1 92.56 138 PHE B C 1
ATOM 3621 O O . PHE B 1 138 ? 4 -27.078 9.25 1 92.56 138 PHE B O 1
ATOM 3628 N N . VAL B 1 139 ? 2.555 -25.578 9.875 1 95.69 139 VAL B N 1
ATOM 3629 C CA . VAL B 1 139 ? 1.437 -26.516 9.938 1 95.69 139 VAL B CA 1
ATOM 3630 C C . VAL B 1 139 ? 1.191 -27.125 8.555 1 95.69 139 VAL B C 1
ATOM 3632 O O . VAL B 1 139 ? 1.042 -28.344 8.414 1 95.69 139 VAL B O 1
ATOM 3635 N N . LEU B 1 140 ? 1.244 -26.281 7.57 1 96.06 140 LEU B N 1
ATOM 3636 C CA . LEU B 1 140 ? 0.987 -26.766 6.219 1 96.06 140 LEU B CA 1
ATOM 3637 C C . LEU B 1 140 ? 2.109 -27.688 5.742 1 96.06 140 LEU B C 1
ATOM 3639 O O . LEU B 1 140 ? 1.858 -28.672 5.055 1 96.06 140 LEU B O 1
ATOM 3643 N N . ALA B 1 141 ? 3.312 -27.344 6.094 1 94.31 141 ALA B N 1
ATOM 3644 C CA . ALA B 1 141 ? 4.441 -28.203 5.73 1 94.31 141 ALA B CA 1
ATOM 3645 C C . ALA B 1 141 ? 4.324 -29.562 6.398 1 94.31 141 ALA B C 1
ATOM 3647 O O . ALA B 1 141 ? 4.574 -30.594 5.762 1 94.31 141 ALA B O 1
ATOM 3648 N N . VAL B 1 142 ? 3.908 -29.625 7.609 1 94.69 142 VAL B N 1
ATOM 3649 C CA . VAL B 1 142 ? 3.742 -30.875 8.344 1 94.69 142 VAL B CA 1
ATOM 3650 C C . VAL B 1 142 ? 2.605 -31.688 7.727 1 94.69 142 VAL B C 1
ATOM 3652 O O . VAL B 1 142 ? 2.74 -32.906 7.527 1 94.69 142 VAL B O 1
ATOM 3655 N N . ILE B 1 143 ? 1.497 -31.047 7.426 1 96.75 143 ILE B N 1
ATOM 3656 C CA . ILE B 1 143 ? 0.375 -31.719 6.789 1 96.75 143 ILE B CA 1
ATOM 3657 C C . ILE B 1 143 ? 0.831 -32.344 5.473 1 96.75 143 ILE B C 1
ATOM 3659 O O . ILE B 1 143 ? 0.477 -33.5 5.164 1 96.75 143 ILE B O 1
ATOM 3663 N N . ASN B 1 144 ? 1.673 -31.594 4.781 1 96.06 144 ASN B N 1
ATOM 3664 C CA . ASN B 1 144 ? 2.146 -32.062 3.488 1 96.06 144 ASN B CA 1
ATOM 3665 C C . ASN B 1 144 ? 3.123 -33.219 3.648 1 96.06 144 ASN B C 1
ATOM 3667 O O . ASN B 1 144 ? 3.342 -34 2.709 1 96.06 144 ASN B O 1
ATOM 3671 N N . LEU B 1 145 ? 3.766 -33.406 4.785 1 94 145 LEU B N 1
ATOM 3672 C CA . LEU B 1 145 ? 4.648 -34.531 5.055 1 94 145 LEU B CA 1
ATOM 3673 C C . LEU B 1 145 ? 3.846 -35.781 5.34 1 94 145 LEU B C 1
ATOM 3675 O O . LEU B 1 145 ? 4.305 -36.906 5.062 1 94 145 LEU B O 1
ATOM 3679 N N . VAL B 1 146 ? 2.619 -35.594 5.734 1 94.81 146 VAL B N 1
ATOM 3680 C CA . VAL B 1 146 ? 1.784 -36.719 6.121 1 94.81 146 VAL B CA 1
ATOM 3681 C C . VAL B 1 146 ? 0.846 -37.094 4.973 1 94.81 146 VAL B C 1
ATOM 3683 O O . VAL B 1 146 ? 0.53 -38.281 4.773 1 94.81 146 VAL B O 1
ATOM 3686 N N . VAL B 1 147 ? 0.329 -36.031 4.375 1 91.94 147 VAL B N 1
ATOM 3687 C CA . VAL B 1 147 ? -0.645 -36.25 3.305 1 91.94 147 VAL B CA 1
ATOM 3688 C C . VAL B 1 147 ? 0.001 -35.938 1.954 1 91.94 147 VAL B C 1
ATOM 3690 O O . VAL B 1 147 ? 0.771 -34.969 1.827 1 91.94 147 VAL B O 1
ATOM 3693 N N . ASN B 1 148 ? -0.225 -36.906 0.976 1 89.62 148 ASN B N 1
ATOM 3694 C CA . ASN B 1 148 ? 0.313 -36.719 -0.367 1 89.62 148 ASN B CA 1
ATOM 3695 C C . ASN B 1 148 ? -0.78 -36.344 -1.362 1 89.62 148 ASN B C 1
ATOM 3697 O O . ASN B 1 148 ? -1.176 -37.156 -2.195 1 89.62 148 ASN B O 1
ATOM 3701 N N . VAL B 1 149 ? -1.255 -35.125 -1.224 1 92.25 149 VAL B N 1
ATOM 3702 C CA . VAL B 1 149 ? -2.254 -34.562 -2.125 1 92.25 149 VAL B CA 1
ATOM 3703 C C . VAL B 1 149 ? -1.687 -33.312 -2.82 1 92.25 149 VAL B C 1
ATOM 3705 O O . VAL B 1 149 ? -1.237 -32.375 -2.16 1 92.25 149 VAL B O 1
ATOM 3708 N N . ARG B 1 150 ? -1.734 -33.375 -4.105 1 91.25 150 ARG B N 1
ATOM 3709 C CA . ARG B 1 150 ? -1.104 -32.344 -4.906 1 91.25 150 ARG B CA 1
ATOM 3710 C C . ARG B 1 150 ? -1.733 -30.969 -4.621 1 91.25 150 ARG B C 1
ATOM 3712 O O . ARG B 1 150 ? -1.034 -29.969 -4.562 1 91.25 150 ARG B O 1
ATOM 3719 N N . ALA B 1 151 ? -2.992 -30.953 -4.434 1 90.94 151 ALA B N 1
ATOM 3720 C CA . ALA B 1 151 ? -3.686 -29.688 -4.18 1 90.94 151 ALA B CA 1
ATOM 3721 C C . ALA B 1 151 ? -3.17 -29.031 -2.908 1 90.94 151 ALA B C 1
ATOM 3723 O O . ALA B 1 151 ? -3.049 -27.797 -2.846 1 90.94 151 ALA B O 1
ATOM 3724 N N . LEU B 1 152 ? -2.902 -29.781 -1.944 1 94.12 152 LEU B N 1
ATOM 3725 C CA . LEU B 1 152 ? -2.383 -29.25 -0.688 1 94.12 152 LEU B CA 1
ATOM 3726 C C . LEU B 1 152 ? -0.97 -28.703 -0.871 1 94.12 152 LEU B C 1
ATOM 3728 O O . LEU B 1 152 ? -0.614 -27.672 -0.287 1 94.12 152 LEU B O 1
ATOM 3732 N N . GLU B 1 153 ? -0.189 -29.359 -1.645 1 94.38 153 GLU B N 1
ATOM 3733 C CA . GLU B 1 153 ? 1.157 -28.891 -1.96 1 94.38 153 GLU B CA 1
ATOM 3734 C C . GLU B 1 153 ? 1.121 -27.547 -2.686 1 94.38 153 GLU B C 1
ATOM 3736 O O . GLU B 1 153 ? 1.878 -26.641 -2.35 1 94.38 153 GLU B O 1
ATOM 3741 N N . LEU B 1 154 ? 0.218 -27.516 -3.627 1 94.69 154 LEU B N 1
ATOM 3742 C CA . LEU B 1 154 ? 0.097 -26.281 -4.414 1 94.69 154 LEU B CA 1
ATOM 3743 C C . LEU B 1 154 ? -0.403 -25.141 -3.553 1 94.69 154 LEU B C 1
ATOM 3745 O O . LEU B 1 154 ? 0.045 -24 -3.711 1 94.69 154 LEU B O 1
ATOM 3749 N N . ALA B 1 155 ? -1.277 -25.438 -2.641 1 94.62 155 ALA B N 1
ATOM 3750 C CA . ALA B 1 155 ? -1.761 -24.406 -1.719 1 94.62 155 ALA B CA 1
ATOM 3751 C C . ALA B 1 155 ? -0.621 -23.844 -0.873 1 94.62 155 ALA B C 1
ATOM 3753 O O . ALA B 1 155 ? -0.551 -22.641 -0.635 1 94.62 155 ALA B O 1
ATOM 3754 N N . PHE B 1 156 ? 0.199 -24.734 -0.458 1 95.75 156 PHE B N 1
ATOM 3755 C CA . PHE B 1 156 ? 1.346 -24.312 0.339 1 95.75 156 PHE B CA 1
ATOM 3756 C C . PHE B 1 156 ? 2.293 -23.453 -0.487 1 95.75 156 PHE B C 1
ATOM 3758 O O . PHE B 1 156 ? 2.748 -22.406 -0.025 1 95.75 156 PHE B O 1
ATOM 3765 N N . MET B 1 157 ? 2.594 -23.859 -1.68 1 94.88 157 MET B N 1
ATOM 3766 C CA . MET B 1 157 ? 3.502 -23.109 -2.533 1 94.88 157 MET B CA 1
ATOM 3767 C C . MET B 1 157 ? 2.9 -21.75 -2.898 1 94.88 157 MET B C 1
ATOM 3769 O O . MET B 1 157 ? 3.615 -20.75 -2.988 1 94.88 157 MET B O 1
ATOM 3773 N N . PHE B 1 158 ? 1.597 -21.766 -3.127 1 95.25 158 PHE B N 1
ATOM 3774 C CA . PHE B 1 158 ? 0.926 -20.5 -3.387 1 95.25 158 PHE B CA 1
ATOM 3775 C C . PHE B 1 158 ? 1.04 -19.578 -2.186 1 95.25 158 PHE B C 1
ATOM 3777 O O . PHE B 1 158 ? 1.259 -18.375 -2.344 1 95.25 158 PHE B O 1
ATOM 3784 N N . LEU B 1 159 ? 0.856 -20.109 -1.021 1 95.56 159 LEU B N 1
ATOM 3785 C CA . LEU B 1 159 ? 1.019 -19.328 0.202 1 95.56 159 LEU B CA 1
ATOM 3786 C C . LEU B 1 159 ? 2.426 -18.75 0.295 1 95.56 159 LEU B C 1
ATOM 3788 O O . LEU B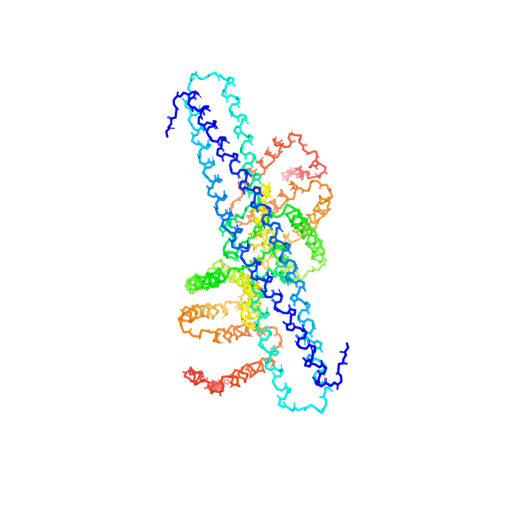 1 159 ? 2.604 -17.594 0.705 1 95.56 159 LEU B O 1
ATOM 3792 N N . LEU B 1 160 ? 3.41 -19.516 -0.079 1 95.19 160 LEU B N 1
ATOM 3793 C CA . LEU B 1 160 ? 4.789 -19.047 -0.03 1 95.19 160 LEU B CA 1
ATOM 3794 C C . LEU B 1 160 ? 5 -17.875 -0.978 1 95.19 160 LEU B C 1
ATOM 3796 O O . LEU B 1 160 ? 5.633 -16.891 -0.613 1 95.19 160 LEU B O 1
ATOM 3800 N N . VAL B 1 161 ? 4.449 -17.984 -2.164 1 95.81 161 VAL B N 1
ATOM 3801 C CA . VAL B 1 161 ? 4.555 -16.875 -3.115 1 95.81 161 VAL B CA 1
ATOM 3802 C C . VAL B 1 161 ? 3.895 -15.633 -2.535 1 95.81 161 VAL B C 1
ATOM 3804 O O . VAL B 1 161 ? 4.484 -14.547 -2.545 1 95.81 161 VAL B O 1
ATOM 3807 N N . TRP B 1 162 ? 2.688 -15.812 -2.053 1 96 162 TRP B N 1
ATOM 3808 C CA . TRP B 1 162 ? 1.938 -14.695 -1.498 1 96 162 TRP B CA 1
ATOM 3809 C C . TRP B 1 162 ? 2.672 -14.086 -0.309 1 96 162 TRP B C 1
ATOM 3811 O O . TRP B 1 162 ? 2.717 -12.859 -0.161 1 96 162 TRP B O 1
ATOM 3821 N N . TYR B 1 163 ? 3.207 -14.938 0.519 1 96 163 TYR B N 1
ATOM 3822 C CA . TYR B 1 163 ? 3.928 -14.5 1.709 1 96 163 TYR B CA 1
ATOM 3823 C C . TYR B 1 163 ? 5.117 -13.625 1.334 1 96 163 TYR B C 1
ATOM 3825 O O . TYR B 1 163 ? 5.258 -12.516 1.846 1 96 163 TYR B O 1
ATOM 3833 N N . TYR B 1 164 ? 5.914 -14.031 0.44 1 95.69 164 TYR B N 1
ATOM 3834 C CA . TYR B 1 164 ? 7.121 -13.289 0.099 1 95.69 164 TYR B CA 1
ATOM 3835 C C . TYR B 1 164 ? 6.781 -12.016 -0.659 1 95.69 164 TYR B C 1
ATOM 3837 O O . TYR B 1 164 ? 7.465 -10.992 -0.513 1 95.69 164 TYR B O 1
ATOM 3845 N N . CYS B 1 165 ? 5.742 -12.062 -1.461 1 95.94 165 CYS B N 1
ATOM 3846 C CA . CYS B 1 165 ? 5.293 -10.828 -2.096 1 95.94 165 CYS B CA 1
ATOM 3847 C C . CYS B 1 165 ? 4.879 -9.797 -1.051 1 95.94 165 CYS B C 1
ATOM 3849 O O . CYS B 1 165 ? 5.281 -8.633 -1.127 1 95.94 165 CYS B O 1
ATOM 3851 N N . THR B 1 166 ? 4.113 -10.234 -0.074 1 96.88 166 THR B N 1
ATOM 3852 C CA . THR B 1 166 ? 3.654 -9.328 0.975 1 96.88 166 THR B CA 1
ATOM 3853 C C . THR B 1 166 ? 4.828 -8.828 1.812 1 96.88 166 THR B C 1
ATOM 3855 O O . THR B 1 166 ? 4.887 -7.652 2.17 1 96.88 166 THR B O 1
ATOM 3858 N N . LEU B 1 167 ? 5.754 -9.711 2.023 1 96.31 167 LEU B N 1
ATOM 3859 C CA . LEU B 1 167 ? 6.941 -9.344 2.791 1 96.31 167 LEU B CA 1
ATOM 3860 C C . LEU B 1 167 ? 7.727 -8.25 2.082 1 96.31 167 LEU B C 1
ATOM 3862 O O . LEU B 1 167 ? 8.117 -7.254 2.703 1 96.31 167 LEU B O 1
ATOM 3866 N N . THR B 1 168 ? 7.945 -8.367 0.832 1 96.62 168 THR B N 1
ATOM 3867 C CA . THR B 1 168 ? 8.742 -7.398 0.09 1 96.62 168 THR B CA 1
ATOM 3868 C C . THR B 1 168 ? 8.016 -6.055 0.013 1 96.62 168 THR B C 1
ATOM 3870 O O . THR B 1 168 ? 8.656 -5 0.023 1 96.62 168 THR B O 1
ATOM 3873 N N . ILE B 1 169 ? 6.691 -6.086 -0.003 1 97.44 169 ILE B N 1
ATOM 3874 C CA . ILE B 1 169 ? 5.918 -4.848 0.005 1 97.44 169 ILE B CA 1
ATOM 3875 C C . ILE B 1 169 ? 6.086 -4.145 1.35 1 97.44 169 ILE B C 1
ATOM 3877 O O . ILE B 1 169 ? 6.426 -2.959 1.398 1 97.44 169 ILE B O 1
ATOM 3881 N N . ARG B 1 170 ? 5.883 -4.867 2.42 1 97.12 170 ARG B N 1
ATOM 3882 C CA . ARG B 1 170 ? 5.973 -4.277 3.752 1 97.12 170 ARG B CA 1
ATOM 3883 C C . ARG B 1 170 ? 7.395 -3.811 4.051 1 97.12 170 ARG B C 1
ATOM 3885 O O . ARG B 1 170 ? 7.59 -2.785 4.707 1 97.12 170 ARG B O 1
ATOM 3892 N N . GLU B 1 171 ? 8.367 -4.547 3.531 1 96.69 171 GLU B N 1
ATOM 3893 C CA . GLU B 1 171 ? 9.758 -4.137 3.703 1 96.69 171 GLU B CA 1
ATOM 3894 C C . GLU B 1 171 ? 10.055 -2.844 2.945 1 96.69 171 GLU B C 1
ATOM 3896 O O . GLU B 1 171 ? 10.836 -2.01 3.41 1 96.69 171 GLU B O 1
ATOM 3901 N N . SER B 1 172 ? 9.453 -2.727 1.809 1 97.06 172 SER B N 1
ATOM 3902 C CA . SER B 1 172 ? 9.633 -1.499 1.04 1 97.06 172 SER B CA 1
ATOM 3903 C C . SER B 1 172 ? 9 -0.305 1.747 1 97.06 172 SER B C 1
ATOM 3905 O O . SER B 1 172 ? 9.539 0.806 1.7 1 97.06 172 SER B O 1
ATOM 3907 N N . ILE B 1 173 ? 7.902 -0.535 2.443 1 97.31 173 ILE B N 1
ATOM 3908 C CA . ILE B 1 173 ? 7.27 0.52 3.23 1 97.31 173 ILE B CA 1
ATOM 3909 C C . ILE B 1 173 ? 8.156 0.872 4.422 1 97.31 173 ILE B C 1
ATOM 3911 O O . ILE B 1 173 ? 8.328 2.049 4.746 1 97.31 173 ILE B O 1
ATOM 3915 N N . LEU B 1 174 ? 8.695 -0.151 5.047 1 96.44 174 LEU B N 1
ATOM 3916 C CA . LEU B 1 174 ? 9.602 0.079 6.164 1 96.44 174 LEU B CA 1
ATOM 3917 C C . LEU B 1 174 ? 10.805 0.914 5.727 1 96.44 174 LEU B C 1
ATOM 3919 O O . LEU B 1 174 ? 11.203 1.847 6.426 1 96.44 174 LEU B O 1
ATOM 3923 N N . LYS B 1 175 ? 11.258 0.631 4.555 1 95.38 175 LYS B N 1
ATOM 3924 C CA . LYS B 1 175 ? 12.422 1.351 4.039 1 95.38 175 LYS B CA 1
ATOM 3925 C C . LYS B 1 175 ? 12.086 2.818 3.783 1 95.38 175 LYS B C 1
ATOM 3927 O O . LYS B 1 175 ? 12.875 3.705 4.117 1 95.38 175 LYS B O 1
ATOM 3932 N N . VAL B 1 176 ? 10.953 3.057 3.211 1 94.56 176 VAL B N 1
ATOM 3933 C CA . VAL B 1 176 ? 10.5 4.422 2.969 1 94.56 176 VAL B CA 1
ATOM 3934 C C . VAL B 1 176 ? 10.398 5.176 4.293 1 94.56 176 VAL B C 1
ATOM 3936 O O . VAL B 1 176 ? 10.641 6.383 4.348 1 94.56 176 VAL B O 1
ATOM 3939 N N . ASN B 1 177 ? 10.125 4.504 5.367 1 94.56 177 ASN B N 1
ATOM 3940 C CA . ASN B 1 177 ? 9.898 5.137 6.664 1 94.56 177 ASN B CA 1
ATOM 3941 C C . ASN B 1 177 ? 11.141 5.059 7.547 1 94.56 177 ASN B C 1
ATOM 3943 O O . ASN B 1 177 ? 11.047 5.133 8.773 1 94.56 177 ASN B O 1
ATOM 3947 N N . GLY B 1 178 ? 12.336 4.773 6.934 1 90.5 178 GLY B N 1
ATOM 3948 C CA . GLY B 1 178 ? 13.609 5 7.605 1 90.5 178 GLY B CA 1
ATOM 3949 C C . GLY B 1 178 ? 14.188 3.746 8.234 1 90.5 178 GLY B C 1
ATOM 3950 O O . GLY B 1 178 ? 15.172 3.812 8.969 1 90.5 178 GLY B O 1
ATOM 3951 N N . SER B 1 179 ? 13.508 2.662 8 1 91.75 179 SER B N 1
ATOM 3952 C CA . SER B 1 179 ? 14.062 1.422 8.531 1 91.75 179 SER B CA 1
ATOM 3953 C C . SER B 1 179 ? 15.469 1.169 7.992 1 91.75 179 SER B C 1
ATOM 3955 O O . SER B 1 179 ? 15.758 1.467 6.832 1 91.75 179 SER B O 1
ATOM 3957 N N . ARG B 1 180 ? 16.266 0.613 8.812 1 89.62 180 ARG B N 1
ATOM 3958 C CA . ARG B 1 180 ? 17.641 0.333 8.43 1 89.62 180 ARG B CA 1
ATOM 3959 C C . ARG B 1 180 ? 17.797 -1.107 7.957 1 89.62 180 ARG B C 1
ATOM 3961 O O . ARG B 1 180 ? 18.875 -1.691 8.078 1 89.62 180 ARG B O 1
ATOM 3968 N N . ILE B 1 181 ? 16.75 -1.702 7.461 1 90.44 181 ILE B N 1
ATOM 3969 C CA . ILE B 1 181 ? 16.812 -3.057 6.922 1 90.44 181 ILE B CA 1
ATOM 3970 C C . ILE B 1 181 ? 17.875 -3.139 5.84 1 90.44 181 ILE B C 1
ATOM 3972 O O . ILE B 1 181 ? 17.953 -2.283 4.957 1 90.44 181 ILE B O 1
ATOM 3976 N N . LYS B 1 182 ? 18.703 -4.109 5.895 1 87.81 182 LYS B N 1
ATOM 3977 C CA . LYS B 1 182 ? 19.844 -4.238 4.996 1 87.81 182 LYS B CA 1
ATOM 3978 C C . LYS B 1 182 ? 19.391 -4.629 3.588 1 87.81 182 LYS B C 1
ATOM 3980 O O . LYS B 1 182 ? 18.422 -5.367 3.424 1 87.81 182 LYS B O 1
ATOM 3985 N N . GLY B 1 183 ? 20.141 -4.203 2.623 1 88.38 183 GLY B N 1
ATOM 3986 C CA . GLY B 1 183 ? 19.812 -4.469 1.231 1 88.38 183 GLY B CA 1
ATOM 3987 C C . GLY B 1 183 ? 19.812 -5.949 0.893 1 88.38 183 GLY B C 1
ATOM 3988 O O . GLY B 1 183 ? 18.953 -6.418 0.141 1 88.38 183 GLY B O 1
ATOM 3989 N N . TRP B 1 184 ? 20.766 -6.645 1.479 1 88.19 184 TRP B N 1
ATOM 3990 C CA . TRP B 1 184 ? 20.859 -8.07 1.171 1 88.19 184 TRP B CA 1
ATOM 3991 C C . TRP B 1 184 ? 19.641 -8.82 1.701 1 88.19 184 TRP B C 1
ATOM 3993 O O . TRP B 1 184 ? 19.188 -9.789 1.092 1 88.19 184 TRP B O 1
ATOM 4003 N N . TRP B 1 185 ? 19.109 -8.398 2.801 1 90.69 185 TRP B N 1
ATOM 4004 C CA . TRP B 1 185 ? 17.922 -9.016 3.383 1 90.69 185 TRP B CA 1
ATOM 4005 C C . TRP B 1 185 ? 16.703 -8.828 2.471 1 90.69 185 TRP B C 1
ATOM 4007 O O . TRP B 1 185 ? 15.984 -9.789 2.195 1 90.69 185 TRP B O 1
ATOM 4017 N N . ARG B 1 186 ? 16.562 -7.668 1.982 1 93.19 186 ARG B N 1
ATOM 4018 C CA . ARG B 1 186 ? 15.469 -7.379 1.056 1 93.19 186 ARG B CA 1
ATOM 4019 C C . ARG B 1 186 ? 15.641 -8.148 -0.248 1 93.19 186 ARG B C 1
ATOM 4021 O O . ARG B 1 186 ? 14.68 -8.711 -0.776 1 93.19 186 ARG B O 1
ATOM 4028 N N . LEU B 1 187 ? 16.812 -8.172 -0.729 1 92.5 187 LEU B N 1
ATOM 4029 C CA . LEU B 1 187 ? 17.094 -8.891 -1.965 1 92.5 187 LEU B CA 1
ATOM 4030 C C . LEU B 1 187 ? 16.781 -10.375 -1.816 1 92.5 187 LEU B C 1
ATOM 4032 O O . LEU B 1 187 ? 16.219 -10.984 -2.725 1 92.5 187 LEU B O 1
ATOM 4036 N N . HIS B 1 188 ? 17.156 -10.867 -0.657 1 89.88 188 HIS B N 1
ATOM 4037 C CA . HIS B 1 188 ? 16.875 -12.273 -0.384 1 89.88 188 HIS B CA 1
ATOM 4038 C C . HIS B 1 188 ? 15.375 -12.562 -0.492 1 89.88 188 HIS B C 1
ATOM 4040 O O . HIS B 1 188 ? 14.977 -13.594 -1.045 1 89.88 188 HIS B O 1
ATOM 4046 N N . HIS B 1 189 ? 14.602 -11.742 0.009 1 93.81 189 HIS B N 1
ATOM 4047 C CA . HIS B 1 189 ? 13.164 -11.961 -0.028 1 93.81 189 HIS B CA 1
ATOM 4048 C C . HIS B 1 189 ? 12.617 -11.797 -1.443 1 93.81 189 HIS B C 1
ATOM 4050 O O . HIS B 1 189 ? 11.68 -12.5 -1.838 1 93.81 189 HIS B O 1
ATOM 4056 N N . PHE B 1 190 ? 13.227 -10.953 -2.219 1 94.19 190 PHE B N 1
ATOM 4057 C CA . PHE B 1 190 ? 12.844 -10.836 -3.621 1 94.19 190 PHE B CA 1
ATOM 4058 C C . PHE B 1 190 ? 13.188 -12.109 -4.379 1 94.19 190 PHE B C 1
ATOM 4060 O O . PHE B 1 190 ? 12.375 -12.609 -5.164 1 94.19 190 PHE B O 1
ATOM 4067 N N . ILE B 1 191 ? 14.305 -12.609 -4.117 1 92.88 191 ILE B N 1
ATOM 4068 C CA . ILE B 1 191 ? 14.734 -13.844 -4.758 1 92.88 191 ILE B CA 1
ATOM 4069 C C . ILE B 1 191 ? 13.844 -15 -4.312 1 92.88 191 ILE B C 1
ATOM 4071 O O . ILE B 1 191 ? 13.438 -15.828 -5.129 1 92.88 191 ILE B O 1
ATOM 4075 N N . SER B 1 192 ? 13.539 -14.992 -3.012 1 92.12 192 SER B N 1
ATOM 4076 C CA . SER B 1 192 ? 12.656 -16.031 -2.479 1 92.12 192 SER B CA 1
ATOM 4077 C C . SER B 1 192 ? 11.289 -15.984 -3.145 1 92.12 192 SER B C 1
ATOM 4079 O O . SER B 1 192 ? 10.656 -17.016 -3.346 1 92.12 192 SER B O 1
ATOM 4081 N N . THR B 1 193 ? 10.828 -14.812 -3.477 1 94.06 193 THR B N 1
ATOM 4082 C CA . THR B 1 193 ? 9.555 -14.672 -4.18 1 94.06 193 THR B CA 1
ATOM 4083 C C . THR B 1 193 ? 9.609 -15.375 -5.535 1 94.06 193 THR B C 1
ATOM 4085 O O . THR B 1 193 ? 8.727 -16.172 -5.863 1 94.06 193 THR B O 1
ATOM 4088 N N . VAL B 1 194 ? 10.656 -15.164 -6.285 1 91.81 194 VAL B N 1
ATOM 4089 C CA . VAL B 1 194 ? 10.828 -15.75 -7.609 1 91.81 194 VAL B CA 1
ATOM 4090 C C . VAL B 1 194 ? 10.93 -17.266 -7.488 1 91.81 194 VAL B C 1
ATOM 4092 O O . VAL B 1 194 ? 10.281 -18 -8.234 1 91.81 194 VAL B O 1
ATOM 4095 N N . LEU B 1 195 ? 11.711 -17.703 -6.52 1 91.62 195 LEU B N 1
ATOM 4096 C CA . LEU B 1 195 ? 11.906 -19.125 -6.312 1 91.62 195 LEU B CA 1
ATOM 4097 C C . LEU B 1 195 ? 10.594 -19.812 -5.934 1 91.62 195 LEU B C 1
ATOM 4099 O O . LEU B 1 195 ? 10.305 -20.922 -6.398 1 91.62 195 LEU B O 1
ATOM 4103 N N . ALA B 1 196 ? 9.875 -19.156 -5.098 1 94.06 196 ALA B N 1
ATOM 4104 C CA . ALA B 1 196 ? 8.57 -19.688 -4.738 1 94.06 196 ALA B CA 1
ATOM 4105 C C . ALA B 1 196 ? 7.672 -19.812 -5.969 1 94.06 196 ALA B C 1
ATOM 4107 O O . ALA B 1 196 ? 6.938 -20.797 -6.109 1 94.06 196 ALA B O 1
ATOM 4108 N N . GLY B 1 197 ? 7.746 -18.812 -6.828 1 92.94 197 GLY B N 1
ATOM 4109 C CA . GLY B 1 197 ? 7.004 -18.875 -8.078 1 92.94 197 GLY B CA 1
ATOM 4110 C C . GLY B 1 197 ? 7.418 -20.047 -8.953 1 92.94 197 GLY B C 1
ATOM 4111 O O . GLY B 1 197 ? 6.566 -20.734 -9.516 1 92.94 197 GLY B O 1
ATOM 4112 N N . VAL B 1 198 ? 8.672 -20.281 -9.023 1 91.25 198 VAL B N 1
ATOM 4113 C CA . VAL B 1 198 ? 9.203 -21.391 -9.82 1 91.25 198 VAL B CA 1
ATOM 4114 C C . VAL B 1 198 ? 8.742 -22.719 -9.227 1 91.25 198 VAL B C 1
ATOM 4116 O O . VAL B 1 198 ? 8.344 -23.625 -9.961 1 91.25 198 VAL B O 1
ATOM 4119 N N . LEU B 1 199 ? 8.781 -22.781 -7.898 1 91.31 199 LEU B N 1
ATOM 4120 C CA . LEU B 1 199 ? 8.328 -24 -7.238 1 91.31 199 LEU B CA 1
ATOM 4121 C C . LEU B 1 199 ? 6.84 -24.234 -7.5 1 91.31 199 LEU B C 1
ATOM 4123 O O . LEU B 1 199 ? 6.406 -25.375 -7.672 1 91.31 199 LEU B O 1
ATOM 4127 N N . LEU B 1 200 ? 6.121 -23.172 -7.539 1 93.69 200 LEU B N 1
ATOM 4128 C CA . LEU B 1 200 ? 4.676 -23.25 -7.73 1 93.69 200 LEU B CA 1
ATOM 4129 C C . LEU B 1 200 ? 4.348 -23.844 -9.102 1 93.69 200 LEU B C 1
ATOM 4131 O O . LEU B 1 200 ? 3.41 -24.625 -9.234 1 93.69 200 LEU B O 1
ATOM 4135 N N . ILE B 1 201 ? 5.125 -23.531 -10.07 1 91.88 201 ILE B N 1
ATOM 4136 C CA . ILE B 1 201 ? 4.785 -23.969 -11.422 1 91.88 201 ILE B CA 1
ATOM 4137 C C . ILE B 1 201 ? 5.547 -25.234 -11.766 1 91.88 201 ILE B C 1
ATOM 4139 O O . ILE B 1 201 ? 5.488 -25.719 -12.898 1 91.88 201 ILE B O 1
ATOM 4143 N N . TRP B 1 202 ? 6.293 -25.828 -10.844 1 89.5 202 TRP B N 1
ATOM 4144 C CA . TRP B 1 202 ? 6.984 -27.094 -11.039 1 89.5 202 TRP B CA 1
ATOM 4145 C C . TRP B 1 202 ? 5.996 -28.219 -11.336 1 89.5 202 TRP B C 1
ATOM 4147 O O . TRP B 1 202 ? 5.062 -28.453 -10.57 1 89.5 202 TRP B O 1
ATOM 4157 N N . PRO B 1 203 ? 6.164 -28.891 -12.453 1 86.25 203 PRO B N 1
ATOM 4158 C CA . PRO B 1 203 ? 5.203 -29.938 -12.82 1 86.25 203 PRO B CA 1
ATOM 4159 C C . PRO B 1 203 ? 5.242 -31.141 -11.875 1 86.25 203 PRO B C 1
ATOM 4161 O O . PRO B 1 203 ? 6.211 -31.312 -11.133 1 86.25 203 PRO B O 1
ATOM 4164 N N . ASN B 1 204 ? 4.039 -31.844 -11.93 1 84.94 204 ASN B N 1
ATOM 4165 C CA . ASN B 1 204 ? 3.963 -33.094 -11.195 1 84.94 204 ASN B CA 1
ATOM 4166 C C . ASN B 1 204 ? 4.828 -34.188 -11.828 1 84.94 204 ASN B C 1
ATOM 4168 O O . ASN B 1 204 ? 4.34 -34.969 -12.633 1 84.94 204 ASN B O 1
ATOM 4172 N N . SER B 1 205 ? 6.031 -34.219 -11.516 1 84.19 205 SER B N 1
ATOM 4173 C CA . SER B 1 205 ? 7.008 -35.125 -12.125 1 84.19 205 SER B CA 1
ATOM 4174 C C . SER B 1 205 ? 7.742 -35.938 -11.07 1 84.19 205 SER B C 1
ATOM 4176 O O . SER B 1 205 ? 7.543 -35.719 -9.867 1 84.19 205 SER B O 1
ATOM 4178 N N . GLU B 1 206 ? 8.477 -36.844 -11.648 1 83.38 206 GLU B N 1
ATOM 4179 C CA . GLU B 1 206 ? 9.281 -37.656 -10.75 1 83.38 206 GLU B CA 1
ATOM 4180 C C . GLU B 1 206 ? 10.312 -36.812 -10.008 1 83.38 206 GLU B C 1
ATOM 4182 O O . GLU B 1 206 ? 10.578 -37.062 -8.828 1 83.38 206 GLU B O 1
ATOM 4187 N N . ALA B 1 207 ? 10.805 -35.875 -10.656 1 82.56 207 ALA B N 1
ATOM 4188 C CA . ALA B 1 207 ? 11.797 -34.969 -10.047 1 82.56 207 ALA B CA 1
ATOM 4189 C C . ALA B 1 207 ? 11.211 -34.25 -8.844 1 82.56 207 ALA B C 1
ATOM 4191 O O . ALA B 1 207 ? 11.875 -34.094 -7.816 1 82.56 207 ALA B O 1
ATOM 4192 N N . TRP B 1 208 ? 10 -33.812 -8.938 1 87.25 208 TRP B N 1
ATOM 4193 C CA . TRP B 1 208 ? 9.336 -33.125 -7.84 1 87.25 208 TRP B CA 1
ATOM 4194 C C . TRP B 1 208 ? 9.203 -34.031 -6.621 1 87.25 208 TRP B C 1
ATOM 4196 O O . TRP B 1 208 ? 9.516 -33.625 -5.5 1 87.25 208 TRP B O 1
ATOM 4206 N N . TYR B 1 209 ? 8.836 -35.219 -6.859 1 85.5 209 TYR B N 1
ATOM 4207 C CA . TYR B 1 209 ? 8.555 -36.094 -5.734 1 85.5 209 TYR B CA 1
ATOM 4208 C C . TYR B 1 209 ? 9.844 -36.562 -5.066 1 85.5 209 TYR B C 1
ATOM 4210 O O . TYR B 1 209 ? 9.836 -36.938 -3.896 1 85.5 209 TYR B O 1
ATOM 4218 N N . GLU B 1 210 ? 10.922 -36.469 -5.848 1 84.75 210 GLU B N 1
ATOM 4219 C CA . GLU B 1 210 ? 12.219 -36.719 -5.215 1 84.75 210 GLU B CA 1
ATOM 4220 C C . GLU B 1 210 ? 12.617 -35.531 -4.32 1 84.75 210 GLU B C 1
ATOM 4222 O O . GLU B 1 210 ? 13.258 -35.719 -3.285 1 84.75 210 GLU B O 1
ATOM 4227 N N . PHE B 1 211 ? 12.172 -34.406 -4.664 1 87.25 211 PHE B N 1
ATOM 4228 C CA . PHE B 1 211 ? 12.555 -33.156 -3.998 1 87.25 211 PHE B CA 1
ATOM 4229 C C . PHE B 1 211 ? 11.555 -32.812 -2.902 1 87.25 211 PHE B C 1
ATOM 4231 O O . PHE B 1 211 ? 11.922 -32.219 -1.891 1 87.25 211 PHE B O 1
ATOM 4238 N N . ARG B 1 212 ? 10.422 -33.25 -2.975 1 89.5 212 ARG B N 1
ATOM 4239 C CA . ARG B 1 212 ? 9.258 -32.812 -2.209 1 89.5 212 ARG B CA 1
ATOM 4240 C C . ARG B 1 212 ? 9.484 -33 -0.712 1 89.5 212 ARG B C 1
ATOM 4242 O O . ARG B 1 212 ? 9.25 -32.062 0.074 1 89.5 212 ARG B O 1
ATOM 4249 N N . THR B 1 213 ? 9.883 -34.156 -0.368 1 88.25 213 THR B N 1
ATOM 4250 C CA . THR B 1 213 ? 10.039 -34.469 1.049 1 88.25 213 THR B CA 1
ATOM 4251 C C . THR B 1 213 ? 11.102 -33.562 1.688 1 88.25 213 THR B C 1
ATOM 4253 O O . THR B 1 213 ? 10.898 -33.031 2.777 1 88.25 213 THR B O 1
ATOM 4256 N N . GLN B 1 214 ? 12.18 -33.438 0.971 1 85.56 214 GLN B N 1
ATOM 4257 C CA . GLN B 1 214 ? 13.25 -32.562 1.466 1 85.56 214 GLN B CA 1
ATOM 4258 C C . GLN B 1 214 ? 12.766 -31.125 1.591 1 85.56 214 GLN B C 1
ATOM 4260 O O . GLN B 1 214 ? 13.086 -30.438 2.564 1 85.56 214 GLN B O 1
ATOM 4265 N N . PHE B 1 215 ? 12.062 -30.688 0.652 1 90.25 215 PHE B N 1
ATOM 4266 C CA . PHE B 1 215 ? 11.539 -29.328 0.637 1 90.25 215 PHE B CA 1
ATOM 4267 C C . PHE B 1 215 ? 10.609 -29.094 1.817 1 90.25 215 PHE B C 1
ATOM 4269 O O . PHE B 1 215 ? 10.703 -28.062 2.494 1 90.25 215 PHE B O 1
ATOM 4276 N N . MET B 1 216 ? 9.766 -30.047 2.141 1 90.06 216 MET B N 1
ATOM 4277 C CA . MET B 1 216 ? 8.828 -29.906 3.248 1 90.06 216 MET B CA 1
ATOM 4278 C C . MET B 1 216 ? 9.562 -29.875 4.586 1 90.06 216 MET B C 1
ATOM 4280 O O . MET B 1 216 ? 9.25 -29.047 5.453 1 90.06 216 MET B O 1
ATOM 4284 N N . TRP B 1 217 ? 10.531 -30.734 4.695 1 87.19 217 TRP B N 1
ATOM 4285 C CA . TRP B 1 217 ? 11.312 -30.75 5.93 1 87.19 217 TRP B CA 1
ATOM 4286 C C . TRP B 1 217 ? 12.078 -29.438 6.102 1 87.19 217 TRP B C 1
ATOM 4288 O O . TRP B 1 217 ? 12.219 -28.938 7.219 1 87.19 217 TRP B O 1
ATOM 4298 N N . PHE B 1 218 ? 12.57 -28.969 5.004 1 86.44 218 PHE B N 1
ATOM 4299 C CA . PHE B 1 218 ? 13.266 -27.688 5.027 1 86.44 218 PHE B CA 1
ATOM 4300 C C . PHE B 1 218 ? 12.352 -26.578 5.539 1 86.44 218 PHE B C 1
ATOM 4302 O O . PHE B 1 218 ? 12.758 -25.766 6.367 1 86.44 218 PHE B O 1
ATOM 4309 N N . ASN B 1 219 ? 11.148 -26.531 5.086 1 90 219 ASN B N 1
ATOM 4310 C CA . ASN B 1 219 ? 10.203 -25.5 5.5 1 90 219 ASN B CA 1
ATOM 4311 C C . ASN B 1 219 ? 9.789 -25.672 6.961 1 90 219 ASN B C 1
ATOM 4313 O O . ASN B 1 219 ? 9.562 -24.688 7.66 1 90 219 ASN B O 1
ATOM 4317 N N . VAL B 1 220 ? 9.734 -26.891 7.406 1 88.06 220 VAL B N 1
ATOM 4318 C CA . VAL B 1 220 ? 9.484 -27.125 8.82 1 88.06 220 VAL B CA 1
ATOM 4319 C C . VAL B 1 220 ? 10.633 -26.562 9.656 1 88.06 220 VAL B C 1
ATOM 4321 O O . VAL B 1 220 ? 10.406 -25.875 10.656 1 88.06 220 VAL B O 1
ATOM 4324 N N . TYR B 1 221 ? 11.789 -26.766 9.148 1 82.12 221 TYR B N 1
ATOM 4325 C CA . TYR B 1 221 ? 12.977 -26.312 9.852 1 82.12 221 TYR B CA 1
ATOM 4326 C C . TYR B 1 221 ? 13.023 -24.781 9.898 1 82.12 221 TYR B C 1
ATOM 4328 O O . TYR B 1 221 ? 13.242 -24.203 10.961 1 82.12 221 TYR B O 1
ATOM 4336 N N . ILE B 1 222 ? 12.812 -24.109 8.781 1 83.56 222 ILE B N 1
ATOM 4337 C CA . ILE B 1 222 ? 12.898 -22.656 8.688 1 83.56 222 ILE B CA 1
ATOM 4338 C C . ILE B 1 222 ? 11.812 -22.016 9.547 1 83.56 222 ILE B C 1
ATOM 4340 O O . ILE B 1 222 ? 12.047 -20.984 10.195 1 83.56 222 ILE B O 1
ATOM 4344 N N . SER B 1 223 ? 10.648 -22.578 9.547 1 83.75 223 SER B N 1
ATOM 4345 C CA . SER B 1 223 ? 9.562 -22.062 10.367 1 83.75 223 SER B CA 1
ATOM 4346 C C . SER B 1 223 ? 9.914 -22.125 11.852 1 83.75 223 SER B C 1
ATOM 4348 O O . SER B 1 223 ? 9.578 -21.203 12.617 1 83.75 223 SER B O 1
ATOM 4350 N N . ASN B 1 224 ? 10.57 -23.047 12.234 1 76.31 224 ASN B N 1
ATOM 4351 C CA . ASN B 1 224 ? 10.961 -23.219 13.633 1 76.31 224 ASN B CA 1
ATOM 4352 C C . ASN B 1 224 ? 12.07 -22.234 14.023 1 76.31 224 ASN B C 1
ATOM 4354 O O . ASN B 1 224 ? 12.07 -21.703 15.125 1 76.31 224 ASN B O 1
ATOM 4358 N N . THR B 1 225 ? 12.977 -22.062 13.055 1 68.75 225 THR B N 1
ATOM 4359 C CA . THR B 1 225 ? 14.055 -21.125 13.328 1 68.75 225 THR B CA 1
ATOM 4360 C C . THR B 1 225 ? 13.516 -19.703 13.469 1 68.75 225 THR B C 1
ATOM 4362 O O . THR B 1 225 ? 13.992 -18.938 14.312 1 68.75 225 THR B O 1
ATOM 4365 N N . LYS B 1 226 ? 12.578 -19.422 12.641 1 67.94 226 LYS B N 1
ATOM 4366 C CA . LYS B 1 226 ? 11.953 -18.109 12.75 1 67.94 226 LYS B CA 1
ATOM 4367 C C . LYS B 1 226 ? 11.227 -17.953 14.078 1 67.94 226 LYS B C 1
ATOM 4369 O O . LYS B 1 226 ? 11.258 -16.875 14.688 1 67.94 226 LYS B O 1
ATOM 4374 N N . LEU B 1 227 ? 10.656 -19.031 14.477 1 59.22 227 LEU B N 1
ATOM 4375 C CA . LEU B 1 227 ? 9.953 -19.031 15.758 1 59.22 227 LEU B CA 1
ATOM 4376 C C . LEU B 1 227 ? 10.938 -18.859 16.922 1 59.22 227 LEU B C 1
ATOM 4378 O O . LEU B 1 227 ? 10.648 -18.156 17.891 1 59.22 227 LEU B O 1
ATOM 4382 N N . GLN B 1 228 ? 12.078 -19.578 16.656 1 47.84 228 GLN B N 1
ATOM 4383 C CA . GLN B 1 228 ? 13.102 -19.469 17.688 1 47.84 228 GLN B CA 1
ATOM 4384 C C . GLN B 1 228 ? 13.789 -18.109 17.625 1 47.84 228 GLN B C 1
ATOM 4386 O O . GLN B 1 228 ? 14.102 -17.516 18.672 1 47.84 228 GLN B O 1
ATOM 4391 N N . LEU B 1 229 ? 14.18 -17.859 16.328 1 44.34 229 LEU B N 1
ATOM 4392 C CA . LEU B 1 229 ? 14.836 -16.562 16.172 1 44.34 229 LEU B CA 1
ATOM 4393 C C . LEU B 1 229 ? 13.953 -15.438 16.703 1 44.34 229 LEU B C 1
ATOM 4395 O O . LEU B 1 229 ? 14.461 -14.414 17.188 1 44.34 229 LEU B O 1
ATOM 4399 N N . PHE B 1 230 ? 12.688 -15.438 16.188 1 44.53 230 PHE B N 1
ATOM 4400 C CA . PHE B 1 230 ? 11.883 -14.492 16.953 1 44.53 230 PHE B CA 1
ATOM 4401 C C . PHE B 1 230 ? 12.203 -14.578 18.438 1 44.53 230 PHE B C 1
ATOM 4403 O O . PHE B 1 230 ? 12.102 -13.594 19.172 1 44.53 230 PHE B O 1
ATOM 4410 N N . LEU B 1 231 ? 12.625 -15.789 18.875 1 35.53 231 LEU B N 1
ATOM 4411 C CA . LEU B 1 231 ? 13.312 -15.812 20.156 1 35.53 231 LEU B CA 1
ATOM 4412 C C . LEU B 1 231 ? 14.766 -15.375 20.016 1 35.53 231 LEU B C 1
ATOM 4414 O O . LEU B 1 231 ? 15.242 -14.523 20.766 1 35.53 231 LEU B O 1
ATOM 4418 N N . ILE B 1 232 ? 15.867 -16.312 19.469 1 31.17 232 ILE B N 1
ATOM 4419 C CA . ILE B 1 232 ? 17.266 -15.93 19.297 1 31.17 232 ILE B CA 1
ATOM 4420 C C . ILE B 1 232 ? 17.453 -15.281 17.922 1 31.17 232 ILE B C 1
ATOM 4422 O O . ILE B 1 232 ? 16.656 -15.477 17.016 1 31.17 232 ILE B O 1
ATOM 4426 N N . PHE B 1 233 ? 18.656 -14.578 17.5 1 31.8 233 PHE B N 1
ATOM 4427 C CA . PHE B 1 233 ? 19.141 -13.867 16.312 1 31.8 233 PHE B CA 1
ATOM 4428 C C . PHE B 1 233 ? 19.047 -14.75 15.078 1 31.8 233 PHE B C 1
ATOM 4430 O O . PHE B 1 233 ? 19.797 -15.727 14.953 1 31.8 233 PHE B O 1
ATOM 4437 N N . SER B 1 234 ? 17.969 -15.125 14.391 1 32.06 234 SER B N 1
ATOM 4438 C CA . SER B 1 234 ? 17.375 -16.031 13.414 1 32.06 234 SER B CA 1
ATOM 4439 C C . SER B 1 234 ? 17.984 -15.859 12.031 1 32.06 234 SER B C 1
ATOM 4441 O O . SER B 1 234 ? 17.609 -16.547 11.086 1 32.06 234 SER B O 1
ATOM 4443 N N . LEU B 1 235 ? 18.641 -14.812 11.578 1 34.84 235 LEU B N 1
ATOM 4444 C CA . LEU B 1 235 ? 18.703 -14.32 10.211 1 34.84 235 LEU B CA 1
ATOM 4445 C C . LEU B 1 235 ? 19.578 -15.227 9.344 1 34.84 235 LEU B C 1
ATOM 4447 O O . LEU B 1 235 ? 19.219 -15.547 8.211 1 34.84 235 LEU B O 1
ATOM 4451 N N . PHE B 1 236 ? 20.781 -15.578 9.75 1 34.78 236 PHE B N 1
ATOM 4452 C CA . PHE B 1 236 ? 21.812 -16.047 8.828 1 34.78 236 PHE B CA 1
ATOM 4453 C C . PHE B 1 236 ? 21.516 -17.453 8.344 1 34.78 236 PHE B C 1
ATOM 4455 O O . PHE B 1 236 ? 21.766 -17.797 7.184 1 34.78 236 PHE B O 1
ATOM 4462 N N . THR B 1 237 ? 20.984 -18.297 9.164 1 33.56 237 THR B N 1
ATOM 4463 C CA . THR B 1 237 ? 20.875 -19.703 8.82 1 33.56 237 THR B CA 1
ATOM 4464 C C . THR B 1 237 ? 19.781 -19.938 7.789 1 33.56 237 THR B C 1
ATOM 4466 O O . THR B 1 237 ? 19.891 -20.812 6.938 1 33.56 237 THR B O 1
ATOM 4469 N N . ALA B 1 238 ? 18.844 -19.156 7.832 1 37.16 238 ALA B N 1
ATOM 4470 C CA . ALA B 1 238 ? 17.719 -19.422 6.945 1 37.16 238 ALA B CA 1
ATOM 4471 C C . ALA B 1 238 ? 18.094 -19.172 5.488 1 37.16 238 ALA B C 1
ATOM 4473 O O . ALA B 1 238 ? 17.656 -19.891 4.594 1 37.16 238 ALA B O 1
ATOM 4474 N N . VAL B 1 239 ? 19 -18.234 5.293 1 38.5 239 VAL B N 1
ATOM 4475 C CA . VAL B 1 239 ? 19.344 -17.844 3.932 1 38.5 239 VAL B CA 1
ATOM 4476 C C . VAL B 1 239 ? 20.172 -18.953 3.268 1 38.5 239 VAL B C 1
ATOM 4478 O O . VAL B 1 239 ? 19.938 -19.281 2.105 1 38.5 239 VAL B O 1
ATOM 4481 N N . THR B 1 240 ? 21.016 -19.531 3.99 1 37.53 240 THR B N 1
ATOM 4482 C CA . THR B 1 240 ? 21.922 -20.5 3.395 1 37.53 240 THR B CA 1
ATOM 4483 C C . THR B 1 240 ? 21.172 -21.781 3.02 1 37.53 240 THR B C 1
ATOM 4485 O O . THR B 1 240 ? 21.438 -22.391 1.982 1 37.53 240 THR B O 1
ATOM 4488 N N . VAL B 1 241 ? 20.281 -22.047 3.848 1 39.03 241 VAL B N 1
ATOM 4489 C CA . VAL B 1 241 ? 19.578 -23.297 3.598 1 39.03 241 VAL B CA 1
ATOM 4490 C C . VAL B 1 241 ? 18.641 -23.141 2.412 1 39.03 241 VAL B C 1
ATOM 4492 O O . VAL B 1 241 ? 18.547 -24.016 1.559 1 39.03 241 VAL B O 1
ATOM 4495 N N . GLN B 1 242 ? 18.062 -22.047 2.33 1 37 242 GLN B N 1
ATOM 4496 C CA . GLN B 1 242 ? 17.125 -21.828 1.227 1 37 242 GLN B CA 1
ATOM 4497 C C . GLN B 1 242 ? 17.859 -21.844 -0.116 1 37 242 GLN B C 1
ATOM 4499 O O . GLN B 1 242 ? 17.391 -22.469 -1.074 1 37 242 GLN B O 1
ATOM 4504 N N . PHE B 1 243 ? 18.953 -21.219 -0.149 1 39.41 243 PHE B N 1
ATOM 4505 C CA . PHE B 1 243 ? 19.703 -21.203 -1.399 1 39.41 243 PHE B CA 1
ATOM 4506 C C . PHE B 1 243 ? 20.25 -22.578 -1.732 1 39.41 243 PHE B C 1
ATOM 4508 O O . PHE B 1 243 ? 20.312 -22.969 -2.902 1 39.41 243 PHE B O 1
ATOM 4515 N N . SER B 1 244 ? 20.609 -23.297 -0.735 1 35.78 244 SER B N 1
ATOM 4516 C CA . SER B 1 244 ? 21.156 -24.625 -1.006 1 35.78 244 SER B CA 1
ATOM 4517 C C . SER B 1 244 ? 20.078 -25.547 -1.581 1 35.78 244 SER B C 1
ATOM 4519 O O . SER B 1 244 ? 20.359 -26.375 -2.443 1 35.78 244 SER B O 1
ATOM 4521 N N . VAL B 1 245 ? 18.984 -25.391 -1.046 1 37.19 245 VAL B N 1
ATOM 4522 C CA . VAL B 1 245 ? 17.906 -26.234 -1.552 1 37.19 245 VAL B CA 1
ATOM 4523 C C . VAL B 1 245 ? 17.547 -25.812 -2.977 1 37.19 245 VAL B C 1
ATOM 4525 O O . VAL B 1 245 ? 17.328 -26.672 -3.842 1 37.19 245 VAL B O 1
ATOM 4528 N N . ILE B 1 246 ? 17.547 -24.547 -3.131 1 36.84 246 ILE B N 1
ATOM 4529 C CA . ILE B 1 246 ? 17.266 -24.078 -4.484 1 36.84 246 ILE B CA 1
ATOM 4530 C C . ILE B 1 246 ? 18.359 -24.562 -5.438 1 36.84 246 ILE B C 1
ATOM 4532 O O . ILE B 1 246 ? 18.078 -24.969 -6.566 1 36.84 246 ILE B O 1
ATOM 4536 N N . LEU B 1 247 ? 19.531 -24.547 -4.973 1 35.25 247 LEU B N 1
ATOM 4537 C CA . LEU B 1 247 ? 20.641 -24.984 -5.816 1 35.25 247 LEU B CA 1
ATOM 4538 C C . LEU B 1 247 ? 20.531 -26.469 -6.148 1 35.25 247 LEU B C 1
ATOM 4540 O O . LEU B 1 247 ? 20.969 -26.891 -7.215 1 35.25 247 LEU B O 1
ATOM 4544 N N . LYS B 1 248 ? 20.094 -27.219 -5.246 1 34.62 248 LYS B N 1
ATOM 4545 C CA . LYS B 1 248 ? 19.969 -28.625 -5.582 1 34.62 248 LYS B CA 1
ATOM 4546 C C . LYS B 1 248 ? 18.891 -28.844 -6.645 1 34.62 248 LYS B C 1
ATOM 4548 O O . LYS B 1 248 ? 18.922 -29.844 -7.375 1 34.62 248 LYS B O 1
ATOM 4553 N N . VAL B 1 249 ? 17.953 -28.062 -6.551 1 32.59 249 VAL B N 1
ATOM 4554 C CA . VAL B 1 249 ? 16.906 -28.234 -7.555 1 32.59 249 VAL B CA 1
ATOM 4555 C C . VAL B 1 249 ? 17.406 -27.719 -8.906 1 32.59 249 VAL B C 1
ATOM 4557 O O . VAL B 1 249 ? 16.875 -28.094 -9.953 1 32.59 249 VAL B O 1
ATOM 4560 N N . ILE B 1 250 ? 18.391 -26.844 -8.859 1 31.59 250 ILE B N 1
ATOM 4561 C CA . ILE B 1 250 ? 18.906 -26.328 -10.125 1 31.59 250 ILE B CA 1
ATOM 4562 C C . ILE B 1 250 ? 19.734 -27.406 -10.828 1 31.59 250 ILE B C 1
ATOM 4564 O O . ILE B 1 250 ? 20.234 -27.203 -11.93 1 31.59 250 ILE B O 1
ATOM 4568 N N . PRO B 1 251 ? 20.125 -28.562 -10.211 1 29.02 251 PRO B N 1
ATOM 4569 C CA . PRO B 1 251 ? 20.938 -29.406 -11.086 1 29.02 251 PRO B CA 1
ATOM 4570 C C . PRO B 1 251 ? 20.344 -29.531 -12.492 1 29.02 251 PRO B C 1
ATOM 4572 O O . PRO B 1 251 ? 21.078 -29.828 -13.445 1 29.02 251 PRO B O 1
ATOM 4575 N N . CYS B 1 252 ? 19.062 -29.812 -12.633 1 30.12 252 CYS B N 1
ATOM 4576 C CA . CYS B 1 252 ? 18.688 -30.328 -13.945 1 30.12 252 CYS B CA 1
ATOM 4577 C C . CYS B 1 252 ? 18.969 -29.297 -15.031 1 30.12 252 CYS B C 1
ATOM 4579 O O . CYS B 1 252 ? 18.734 -29.562 -16.219 1 30.12 252 CYS B O 1
ATOM 4581 N N . ILE B 1 253 ? 19.047 -27.922 -14.773 1 28.58 253 ILE B N 1
ATOM 4582 C CA . ILE B 1 253 ? 19.656 -27.25 -15.914 1 28.58 253 ILE B CA 1
ATOM 4583 C C . ILE B 1 253 ? 21.172 -27.438 -15.867 1 28.58 253 ILE B C 1
ATOM 4585 O O . ILE B 1 253 ? 21.75 -27.672 -14.797 1 28.58 253 ILE B O 1
ATOM 4589 N N . GLY B 1 254 ? 22.062 -27.688 -16.906 1 25.94 254 GLY B N 1
ATOM 4590 C CA . GLY B 1 254 ? 23.484 -27.891 -17.188 1 25.94 254 GLY B CA 1
ATOM 4591 C C . GLY B 1 254 ? 24.391 -27.125 -16.25 1 25.94 254 GLY B C 1
ATOM 4592 O O . GLY B 1 254 ? 25.609 -27.094 -16.438 1 25.94 254 GLY B O 1
ATOM 4593 N N . PHE B 1 255 ? 24.062 -26.109 -15.445 1 28.25 255 PHE B N 1
ATOM 4594 C CA . PHE B 1 255 ? 25.078 -25.328 -14.742 1 28.25 255 PHE B CA 1
ATOM 4595 C C . PHE B 1 255 ? 25.625 -26.094 -13.547 1 28.25 255 PHE B C 1
ATOM 4597 O O . PHE B 1 255 ? 25.047 -26.062 -12.453 1 28.25 255 PHE B O 1
ATOM 4604 N N . CYS B 1 256 ? 26.219 -27.312 -13.578 1 27.81 256 CYS B N 1
ATOM 4605 C CA . CYS B 1 256 ? 26.859 -28.188 -12.609 1 27.81 256 CYS B CA 1
ATOM 4606 C C . CYS B 1 256 ? 27.922 -27.438 -11.812 1 27.81 256 CYS B C 1
ATOM 4608 O O . CYS B 1 256 ? 28 -27.578 -10.586 1 27.81 256 CYS B O 1
ATOM 4610 N N . GLU B 1 257 ? 29.141 -26.922 -12.453 1 30.62 257 GLU B N 1
ATOM 4611 C CA . GLU B 1 257 ? 30.438 -26.625 -11.852 1 30.62 257 GLU B CA 1
ATOM 4612 C C . GLU B 1 257 ? 30.344 -25.406 -10.93 1 30.62 257 GLU B C 1
ATOM 4614 O O . GLU B 1 257 ? 31.109 -25.297 -9.969 1 30.62 257 GLU B O 1
ATOM 4619 N N . SER B 1 258 ? 29.625 -24.406 -11.234 1 28.8 258 SER B N 1
ATOM 4620 C CA . SER B 1 258 ? 29.781 -23.109 -10.578 1 28.8 258 SER B CA 1
ATOM 4621 C C . SER B 1 258 ? 29.188 -23.141 -9.172 1 28.8 258 SER B C 1
ATOM 4623 O O . SER B 1 258 ? 29.281 -22.141 -8.445 1 28.8 258 SER B O 1
ATOM 4625 N N . PHE B 1 259 ? 28.578 -24.188 -8.781 1 32.16 259 PHE B N 1
ATOM 4626 C CA . PHE B 1 259 ? 27.906 -24.188 -7.484 1 32.16 259 PHE B CA 1
ATOM 4627 C C . PHE B 1 259 ? 28.906 -24.344 -6.355 1 32.16 259 PHE B C 1
ATOM 4629 O O . PHE B 1 259 ? 28.719 -23.812 -5.258 1 32.16 259 PHE B O 1
ATOM 4636 N N . THR B 1 260 ? 29.969 -25.062 -6.586 1 32 260 THR B N 1
ATOM 4637 C CA . THR B 1 260 ? 30.953 -25.203 -5.527 1 32 260 THR B CA 1
ATOM 4638 C C . THR B 1 260 ? 31.531 -23.844 -5.137 1 32 260 THR B C 1
ATOM 4640 O O . THR B 1 260 ? 31.812 -23.609 -3.961 1 32 260 THR B O 1
ATOM 4643 N N . TYR B 1 261 ? 31.594 -23.031 -6.137 1 32.09 261 TYR B N 1
ATOM 4644 C CA . TYR B 1 261 ? 32.219 -21.734 -5.863 1 32.09 261 TYR B CA 1
ATOM 4645 C C . TYR B 1 261 ? 31.312 -20.859 -5.027 1 32.09 261 TYR B C 1
ATOM 4647 O O . TYR B 1 261 ? 31.766 -20.203 -4.082 1 32.09 261 TYR B O 1
ATOM 4655 N N . ILE B 1 262 ? 30.109 -20.984 -5.297 1 33.97 262 ILE B N 1
ATOM 4656 C CA . ILE B 1 262 ? 29.219 -20.094 -4.566 1 33.97 262 ILE B CA 1
ATOM 4657 C C . ILE B 1 262 ? 29.109 -20.547 -3.115 1 33.97 262 ILE B C 1
ATOM 4659 O O . ILE B 1 262 ? 29.109 -19.719 -2.197 1 33.97 262 ILE B O 1
ATOM 4663 N N . GLN B 1 263 ? 29.156 -21.875 -2.873 1 32.59 263 GLN B N 1
ATOM 4664 C CA . GLN B 1 263 ? 29.203 -22.375 -1.506 1 32.59 263 GLN B CA 1
ATOM 4665 C C . GLN B 1 263 ? 30.453 -21.875 -0.774 1 32.59 263 GLN B C 1
ATOM 4667 O O . GLN B 1 263 ? 30.375 -21.453 0.382 1 32.59 263 GLN B O 1
ATOM 4672 N N . ASP B 1 264 ? 31.516 -21.922 -1.501 1 37.84 264 ASP B N 1
ATOM 4673 C CA . ASP B 1 264 ? 32.75 -21.469 -0.877 1 37.84 264 ASP B CA 1
ATOM 4674 C C . ASP B 1 264 ? 32.719 -19.969 -0.59 1 37.84 264 ASP B C 1
ATOM 4676 O O . ASP B 1 264 ? 33.188 -19.531 0.457 1 37.84 264 ASP B O 1
ATOM 4680 N N . CYS B 1 265 ? 32.062 -19.312 -1.451 1 34.97 265 CYS B N 1
ATOM 4681 C CA . CYS B 1 265 ? 32 -17.875 -1.257 1 34.97 265 CYS B CA 1
ATOM 4682 C C . CYS B 1 265 ? 31.141 -17.5 -0.066 1 34.97 265 CYS B C 1
ATOM 4684 O O . CYS B 1 265 ? 31.5 -16.641 0.741 1 34.97 265 CYS B O 1
ATOM 4686 N N . ILE B 1 266 ? 30.094 -18.156 0.015 1 38.34 266 ILE B N 1
ATOM 4687 C CA . ILE B 1 266 ? 29.188 -17.844 1.119 1 38.34 266 ILE B CA 1
ATOM 4688 C C . ILE B 1 266 ? 29.828 -18.266 2.441 1 38.34 266 ILE B C 1
ATOM 4690 O O . ILE B 1 266 ? 29.797 -17.516 3.418 1 38.34 266 ILE B O 1
ATOM 4694 N N . ILE B 1 267 ? 30.422 -19.453 2.396 1 38.75 267 ILE B N 1
ATOM 4695 C CA . ILE B 1 267 ? 31.125 -19.906 3.59 1 38.75 267 ILE B CA 1
ATOM 4696 C C . ILE B 1 267 ? 32.25 -18.953 3.922 1 38.75 267 ILE B C 1
ATOM 4698 O O . ILE B 1 267 ? 32.469 -18.594 5.086 1 38.75 267 ILE B O 1
ATOM 4702 N N . ASN B 1 268 ? 32.938 -18.609 2.826 1 38.12 268 ASN B N 1
ATOM 4703 C CA . ASN B 1 268 ? 34.062 -17.703 3.074 1 38.12 268 ASN B CA 1
ATOM 4704 C C . ASN B 1 268 ? 33.594 -16.344 3.57 1 38.12 268 ASN B C 1
ATOM 4706 O O . ASN B 1 268 ? 34.188 -15.758 4.473 1 38.12 268 ASN B O 1
ATOM 4710 N N . TYR B 1 269 ? 32.562 -15.906 2.918 1 34.62 269 TYR B N 1
ATOM 4711 C CA . TYR B 1 269 ? 32.094 -14.586 3.33 1 34.62 269 TYR B CA 1
ATOM 4712 C C . TYR B 1 269 ? 31.516 -14.625 4.742 1 34.62 269 TYR B C 1
ATOM 4714 O O . TYR B 1 269 ? 31.766 -13.727 5.547 1 34.62 269 TYR B O 1
ATOM 4722 N N . THR B 1 270 ? 30.766 -15.633 5.023 1 37 270 THR B N 1
ATOM 4723 C CA . THR B 1 270 ? 30.25 -15.766 6.379 1 37 270 THR B CA 1
ATOM 4724 C C . THR B 1 270 ? 31.375 -15.977 7.375 1 37 270 THR B C 1
ATOM 4726 O O . THR B 1 270 ? 31.312 -15.492 8.508 1 37 270 THR B O 1
ATOM 4729 N N . SER B 1 271 ? 32.312 -16.766 7.008 1 36.53 271 SER B N 1
ATOM 4730 C CA . SER B 1 271 ? 33.469 -16.922 7.875 1 36.53 271 SER B CA 1
ATOM 4731 C C . SER B 1 271 ? 34.188 -15.602 8.102 1 36.53 271 SER B C 1
ATOM 4733 O O . SER B 1 271 ? 34.688 -15.336 9.195 1 36.53 271 SER B O 1
ATOM 4735 N N . LYS B 1 272 ? 34.406 -14.883 7.055 1 39.91 272 LYS B N 1
ATOM 4736 C CA . LYS B 1 272 ? 35.094 -13.602 7.238 1 39.91 272 LYS B CA 1
ATOM 4737 C C . LYS B 1 272 ? 34.25 -12.664 8.125 1 39.91 272 LYS B C 1
ATOM 4739 O O . LYS B 1 272 ? 34.812 -11.898 8.906 1 39.91 272 LYS B O 1
ATOM 4744 N N . MET B 1 273 ? 33.031 -12.609 7.789 1 32.59 273 MET B N 1
ATOM 4745 C CA . MET B 1 273 ? 32.188 -11.695 8.57 1 32.59 273 MET B CA 1
ATOM 4746 C C . MET B 1 273 ? 32.062 -12.164 10.016 1 32.59 273 MET B C 1
ATOM 4748 O O . MET B 1 273 ? 32.031 -11.352 10.938 1 32.59 273 MET B O 1
ATOM 4752 N N . PHE B 1 274 ? 31.578 -13.375 10.227 1 39.34 274 PHE B N 1
ATOM 4753 C CA . PHE B 1 274 ? 31.359 -13.789 11.602 1 39.34 274 PHE B CA 1
ATOM 4754 C C . PHE B 1 274 ? 32.656 -14.344 12.219 1 39.34 274 PHE B C 1
ATOM 4756 O O . PHE B 1 274 ? 32.656 -14.773 13.375 1 39.34 274 PHE B O 1
ATOM 4763 N N . GLY B 1 275 ? 33.812 -13.82 11.914 1 34.12 275 GLY B N 1
ATOM 4764 C CA . GLY B 1 275 ? 35.125 -14.211 12.422 1 34.12 275 GLY B CA 1
ATOM 4765 C C . GLY B 1 275 ? 35.25 -15.703 12.664 1 34.12 275 GLY B C 1
ATOM 4766 O O . GLY B 1 275 ? 36.281 -16.297 12.422 1 34.12 275 GLY B O 1
ATOM 4767 N N . LYS B 1 276 ? 34.562 -16.266 13.961 1 34.25 276 LYS B N 1
ATOM 4768 C CA . LYS B 1 276 ? 34.812 -17.641 14.414 1 34.25 276 LYS B CA 1
ATOM 4769 C C . LYS B 1 276 ? 34.062 -18.641 13.57 1 34.25 276 LYS B C 1
ATOM 4771 O O . LYS B 1 276 ? 32.969 -18.344 13.062 1 34.25 276 LYS B O 1
ATOM 4776 N N . LYS B 1 277 ? 34.625 -19.656 12.938 1 33.47 277 LYS B N 1
ATOM 4777 C CA . LYS B 1 277 ? 34.062 -20.812 12.242 1 33.47 277 LYS B CA 1
ATOM 4778 C C . LYS B 1 277 ? 32.844 -21.344 12.977 1 33.47 277 LYS B C 1
ATOM 4780 O O . LYS B 1 277 ? 32.938 -21.75 14.141 1 33.47 277 LYS B O 1
ATOM 4785 N N . PRO B 1 278 ? 31.578 -20.797 12.859 1 30.08 278 PRO B N 1
ATOM 4786 C CA . PRO B 1 278 ? 30.531 -21.328 13.727 1 30.08 278 PRO B CA 1
ATOM 4787 C C . PRO B 1 278 ? 30.5 -22.844 13.758 1 30.08 278 PRO B C 1
ATOM 4789 O O . PRO B 1 278 ? 30.641 -23.5 12.711 1 30.08 278 PRO B O 1
ATOM 4792 N N . LEU B 1 279 ? 30.938 -23.578 14.812 1 29.28 279 LEU B N 1
ATOM 4793 C CA . LEU B 1 279 ? 31.062 -24.984 15.18 1 29.28 279 LEU B CA 1
ATOM 4794 C C . LEU B 1 279 ? 29.797 -25.75 14.82 1 29.28 279 LEU B C 1
ATOM 4796 O O . LEU B 1 279 ? 29.781 -26.984 14.922 1 29.28 279 LEU B O 1
ATOM 4800 N N . PHE B 1 280 ? 28.672 -25.016 14.578 1 28.28 280 PHE B N 1
ATOM 4801 C CA . PHE B 1 280 ? 27.469 -25.828 14.562 1 28.28 280 PHE B CA 1
ATOM 4802 C C . PHE B 1 280 ? 27.438 -26.703 13.312 1 28.28 280 PHE B C 1
ATOM 4804 O O . PHE B 1 280 ? 26.672 -27.672 13.25 1 28.28 280 PHE B O 1
ATOM 4811 N N . MET B 1 281 ? 28.078 -26.328 12.234 1 27.47 281 MET B N 1
ATOM 4812 C CA . MET B 1 281 ? 27.984 -27.25 11.109 1 27.47 281 MET B CA 1
ATOM 4813 C C . MET B 1 281 ? 28.625 -28.594 11.453 1 27.47 281 MET B C 1
ATOM 4815 O O . MET B 1 281 ? 28.375 -29.594 10.773 1 27.47 281 MET B O 1
ATOM 4819 N N . SER B 1 282 ? 29.609 -28.531 12.281 1 27.58 282 SER B N 1
ATOM 4820 C CA . SER B 1 282 ? 30.25 -29.812 12.555 1 27.58 282 SER B CA 1
ATOM 4821 C C . SER B 1 282 ? 29.281 -30.812 13.18 1 27.58 282 SER B C 1
ATOM 4823 O O . SER B 1 282 ? 29.438 -32.031 13.031 1 27.58 282 SER B O 1
ATOM 4825 N N . GLU B 1 283 ? 28.375 -30.328 13.961 1 28.97 283 GLU B N 1
ATOM 4826 C CA . GLU B 1 283 ? 27.641 -31.375 14.648 1 28.97 283 GLU B CA 1
ATOM 4827 C C . GLU B 1 283 ? 26.641 -32.062 13.711 1 28.97 283 GLU B C 1
ATOM 4829 O O . GLU B 1 283 ? 26.062 -33.094 14.055 1 28.97 283 GLU B O 1
ATOM 4834 N N . LEU B 1 284 ? 26.188 -31.297 12.578 1 25.27 284 LEU B N 1
ATOM 4835 C CA . LEU B 1 284 ? 25.406 -32.156 11.695 1 25.27 284 LEU B CA 1
ATOM 4836 C C . LEU B 1 284 ? 26.312 -33.094 10.914 1 25.27 284 LEU B C 1
ATOM 4838 O O . LEU B 1 284 ? 27.406 -32.719 10.492 1 25.27 284 LEU B O 1
ATOM 4842 N N . GLY B 1 285 ? 26.562 -34.406 11.18 1 24.5 285 GLY B N 1
ATOM 4843 C CA . GLY B 1 285 ? 27.25 -35.594 10.734 1 24.5 285 GLY B CA 1
ATOM 4844 C C . GLY B 1 285 ? 27.391 -35.688 9.227 1 24.5 285 GLY B C 1
ATOM 4845 O O . GLY B 1 285 ? 27.547 -36.781 8.672 1 24.5 285 GLY B O 1
ATOM 4846 N N . TYR B 1 286 ? 27.188 -34.656 8.469 1 24.78 286 TYR B N 1
ATOM 4847 C CA . TYR B 1 286 ? 27.406 -34.969 7.066 1 24.78 286 TYR B CA 1
ATOM 4848 C C . TYR B 1 286 ? 28.844 -35.438 6.84 1 24.78 286 TYR B C 1
ATOM 4850 O O . TYR B 1 286 ? 29.797 -34.688 7.109 1 24.78 286 TYR B O 1
ATOM 4858 N N . ASN B 1 287 ? 29.141 -36.844 7.027 1 23.39 287 ASN B N 1
ATOM 4859 C CA . ASN B 1 287 ? 30.344 -37.594 6.637 1 23.39 287 ASN B CA 1
ATOM 4860 C C . ASN B 1 287 ? 30.672 -37.375 5.156 1 23.39 287 ASN B C 1
ATOM 4862 O O . ASN B 1 287 ? 29.828 -37.688 4.297 1 23.39 287 ASN B O 1
ATOM 4866 N N . THR B 1 288 ? 31.312 -36.625 4.652 1 24.19 288 THR B N 1
ATOM 4867 C CA . THR B 1 288 ? 31.906 -36.594 3.316 1 24.19 288 THR B CA 1
ATOM 4868 C C . THR B 1 288 ? 32.656 -37.906 3.031 1 24.19 288 THR B C 1
ATOM 4870 O O . THR B 1 288 ? 33.219 -38.062 1.955 1 24.19 288 THR B O 1
ATOM 4873 N N . ASP B 1 289 ? 32.906 -38.969 4.043 1 24.72 289 ASP B N 1
ATOM 4874 C CA . ASP B 1 289 ? 33.719 -40.125 3.641 1 24.72 289 ASP B CA 1
ATOM 4875 C C . ASP B 1 289 ? 32.906 -41.062 2.75 1 24.72 289 ASP B C 1
ATOM 4877 O O . ASP B 1 289 ? 33.406 -42.125 2.361 1 24.72 289 ASP B O 1
ATOM 4881 N N . CYS B 1 290 ? 31.75 -41.375 2.455 1 22.88 290 CYS B N 1
ATOM 4882 C CA . CYS B 1 290 ? 31.234 -42.719 2.578 1 22.88 290 CYS B CA 1
ATOM 4883 C C . CYS B 1 290 ? 32 -43.688 1.694 1 22.88 290 CYS B C 1
ATOM 4885 O O . CYS B 1 290 ? 31.75 -43.781 0.496 1 22.88 290 CYS B O 1
ATOM 4887 N N . ASN B 1 291 ? 33.281 -43.875 1.613 1 20.5 291 ASN B N 1
ATOM 4888 C CA . ASN B 1 291 ? 34.094 -45 1.205 1 20.5 291 ASN B CA 1
ATOM 4889 C C . ASN B 1 291 ? 33.438 -46.344 1.57 1 20.5 291 ASN B C 1
ATOM 4891 O O . ASN B 1 291 ? 33.344 -46.656 2.75 1 20.5 291 ASN B O 1
ATOM 4895 N N . TYR B 1 292 ? 32.281 -46.938 0.885 1 19.09 292 TYR B N 1
ATOM 4896 C CA . TYR B 1 292 ? 32.156 -48.125 0.069 1 19.09 292 TYR B CA 1
ATOM 4897 C C . TYR B 1 292 ? 33.5 -48.469 -0.567 1 19.09 292 TYR B C 1
ATOM 4899 O O . TYR B 1 292 ? 34.25 -47.594 -0.98 1 19.09 292 TYR B O 1
ATOM 4907 N N . SER B 1 293 ? 34.188 -49.656 -0.042 1 22.25 293 SER B N 1
ATOM 4908 C CA . SER B 1 293 ? 35.312 -50.375 -0.607 1 22.25 293 SER B CA 1
ATOM 4909 C C . SER B 1 293 ? 35.219 -50.469 -2.125 1 22.25 293 SER B C 1
ATOM 4911 O O . SER B 1 293 ? 34.219 -50.938 -2.656 1 22.25 293 SER B O 1
ATOM 4913 N N . ILE B 1 294 ? 35.562 -49.594 -2.84 1 19.47 294 ILE B N 1
ATOM 4914 C CA . ILE B 1 294 ? 36.094 -49.875 -4.164 1 19.47 294 ILE B CA 1
ATOM 4915 C C . ILE B 1 294 ? 37.156 -51 -4.055 1 19.47 294 ILE B C 1
ATOM 4917 O O . ILE B 1 294 ? 38.344 -50.719 -3.807 1 19.47 294 ILE B O 1
ATOM 4921 N N . LYS B 1 295 ? 36.875 -52 -2.961 1 22.41 295 LYS B N 1
ATOM 4922 C CA . LYS B 1 295 ? 37.594 -53.219 -3.305 1 22.41 295 LYS B CA 1
ATOM 4923 C C . LYS B 1 295 ? 37.375 -53.625 -4.762 1 22.41 295 LYS B C 1
ATOM 4925 O O . LYS B 1 295 ? 36.312 -53.312 -5.324 1 22.41 295 LYS B O 1
ATOM 4930 N N . SER B 1 296 ? 38.438 -54 -5.402 1 19.38 296 SER B N 1
ATOM 4931 C CA . SER B 1 296 ? 38.781 -54.625 -6.68 1 19.38 296 SER B CA 1
ATOM 4932 C C . SER B 1 296 ? 37.781 -55.688 -7.074 1 19.38 296 SER B C 1
ATOM 4934 O O . SER B 1 296 ? 37.406 -56.531 -6.262 1 19.38 296 SER B O 1
ATOM 4936 N N . MET B 1 297 ? 36.531 -55.281 -7.414 1 17.06 297 MET B N 1
ATOM 4937 C CA . MET B 1 297 ? 36.156 -56.469 -8.156 1 17.06 297 MET B CA 1
ATOM 4938 C C . MET B 1 297 ? 37.375 -57.125 -8.82 1 17.06 297 MET B C 1
ATOM 4940 O O . MET B 1 297 ? 38.188 -56.406 -9.43 1 17.06 297 MET B O 1
ATOM 4944 N N . PRO B 1 298 ? 37.844 -58.25 -8.094 1 20.2 298 PRO B N 1
ATOM 4945 C CA . PRO B 1 298 ? 38.875 -59.188 -8.586 1 20.2 298 PRO B CA 1
ATOM 4946 C C . PRO B 1 298 ? 38.906 -59.25 -10.117 1 20.2 298 PRO B C 1
ATOM 4948 O O . PRO B 1 298 ? 37.906 -59.094 -10.773 1 20.2 298 PRO B O 1
ATOM 4951 N N . LEU B 1 299 ? 40.188 -59.062 -10.391 1 16.66 299 LEU B N 1
ATOM 4952 C CA . LEU B 1 299 ? 40.75 -60.188 -11.117 1 16.66 299 LEU B CA 1
ATOM 4953 C C . LEU B 1 299 ? 40.875 -61.406 -10.211 1 16.66 299 LEU B C 1
ATOM 4955 O O . LEU B 1 299 ? 41.312 -61.312 -9.07 1 16.66 299 LEU B O 1
#

Foldseek 3Di:
DDDDDPVVVVVVVVVVVVVVVVVVVVVVVVVVVVVVVVVVLVVLVVVLVVVVVVLVVVVVVLVVDDDDDPVVSVVVVVVSVVVVVVSVVVCLQHWFFADPVLCVVPNGDTLRDNDPVVLVVLVVVLLVLVLVLLVVLLVLLVVVLVDPDVVSVLVSLVSQLVSLVVNLNSVSSNVSNPDPDDPVQSVLSVVSNVLSVVLNVDDPDPLCVVLVNVVSVLSNVLSVLSVCVVVPVSPPVNSVVVVVSSVVSPVPPPPPPCVVVVVCVSQVVCCVVVVDNPCVVVPPPPPPPPPPPPPDPDD/DDDDDPVVVVVVVVVVVVVVVVVVVVVVVVVVVVVVVVVVLVVLVVVLVVVVVVLVVVVVVLVPDDDDDPVVSVVVVVVSVVVVVVSVVVCLQHWFFADPVLCVVPNGDTLRDNDPVVLVVLVVVLLVLVLVLLVVLLVLLVVVLVDPDVVSVLVSLVSQLVSLVVNLNSVSSNVSNPDPDDPVQSVLSVVSNVLSVVLNPDDPDPLCVVLVNVVSVLSNVLSVLSVCVVVPVSPLVNSVSVVVSSVVSPVVPPPPPCVVVVVCVSQVVCCVVVVDNPCVVVVPPPPPDPPPPPPPPDD

Organism: Ladona fulva (NCBI:txid123851)

Nearest PDB structures (foldseek):
  7n7p-assembly1_B  TM=8.233E-01  e=3.250E-16  Homo sapiens
  7n0l-assembly1_B  TM=7.943E-01  e=6.721E-16  Mus musculus
  7n0k-assembly1_A  TM=7.733E-01  e=1.190E-15  Mus musculus
  7cxr-assembly1_B  TM=8.489E-01  e=1.594E-14  Anaplasma marginale
  7f3t-assembly1_A  TM=7.546E-01  e=6.820E-14  Homo sapiens

Sequence (598 aa):
MEYSDVDTCEKDWADLGVEFKALEALNKEYIAKLEEVGELQAKCLKDLNHQRYRLSVIKRSLKRVRNADPERVENLEKEFMRRKAQLYEMEQSLPKQNGTYLKIILGNVNVSILNKNDKFKYKDEYEKFKLILSVIGFVLAVINLVVNVRALELAFMFLLVWYYCTLTIRESILKVNGSRIKGWWRLHHFISTVLAGVLLIWPNSEAWYEFRTQFMWFNVYISNTKLQLFLIFSLFTAVTVQFSVILKVIPCIGFCESFTYIQDCIINYTSKMFGKKPLFMSELGYNTDCNYSIKSMPLMEYSDVDTCEKDWADLGVEFKALEALNKEYIAKLEEVGELQAKCLKDLNHQRYRLSVIKRSLKRVRNADPERVENLEKEFMRRKAQLYEMEQSLPKQNGTYLKIILGNVNVSILNKNDKFKYKDEYEKFKLILSVIGFVLAVINLVVNVRALELAFMFLLVWYYCTLTIRESILKVNGSRIKGWWRLHHFISTVLAGVLLIWPNSEAWYEFRTQFMWFNVYISNTKLQLFLIFSLFTAVTVQFSVILKVIPCIGFCESFTYIQDCIINYTSKMFGKKPLFMSELGYNTDCNYSIKSMPL

Secondary structure (DSSP, 8-state):
----SHHHHHHHHHHHHHHHHHHHHHHHHHHHHHHHHHHHHHHHHHHHHHHHHHHHHHHHHHHH-SS--HHHHHHHHHHHHHHHHHHHHHHTTS--PPPHHHHHHH-S------SHHHHHHHHHHHHHHHHHHHHHHHHHHHHHHH---HHHHHHHHHHHHHHHHHHHHHHHHHHHTT----HHHHHHHHHHHHHHHHHHT--SSHHHHHHHHHHHHHHHHHHHHHHHHTTS--HHHHHHHHHHHHHHHGGGSS--THHHHHHHHHHHHHHHHH-S--THHHHS---------------/----SHHHHHHHHHHHHHHHHHHHHHHHHHHHHHHHHHHHHHHHHHHHHHHHHHHHHHHHHHHH-SS--HHHHHHHHHHHHHHHHHHHHHHTTS--PPPHHHHHHH-S------SHHHHHHHHHHHHHHHHHHHHHHHHHHHHHHH---HHHHHHHHHHHHHHHHHHHHHHHHHHHTT----HHHHHHHHHHHHHHHHHHT--SSHHHHHHHHHHHHHHHHHHHHHHHHTTS--HHHHHHHHHHHHHHHGGGSS--THHHHHHHHHHHHHHHHS-S--THHHHS---S-----------

Solvent-accessible surface area (backbone atoms only — not comparable to full-atom values): 33104 Å² total; per-residue (Å²): 128,78,43,79,44,62,67,59,45,52,49,51,49,53,54,50,47,55,53,44,54,52,48,52,51,50,48,51,52,42,53,52,47,47,52,49,45,52,52,43,48,52,52,49,52,54,52,50,52,50,53,53,52,52,51,52,49,46,53,55,17,56,71,64,34,82,88,57,58,66,67,60,52,52,53,51,51,52,51,48,52,52,49,50,52,51,51,51,57,57,49,52,60,45,83,49,78,71,53,70,73,50,31,70,50,59,38,90,54,58,62,52,52,61,46,70,69,56,46,52,50,44,53,50,49,52,54,49,50,54,49,54,50,27,51,52,48,27,53,50,26,52,49,53,73,75,42,95,48,68,67,60,51,48,51,48,30,47,48,46,26,53,48,28,50,35,46,50,51,39,49,50,45,39,46,63,58,67,47,81,73,53,67,68,61,54,50,49,37,53,50,48,24,53,52,27,46,53,59,43,55,52,60,98,44,73,67,44,65,70,44,43,62,58,53,30,51,48,44,36,50,48,25,48,39,47,59,39,20,76,64,51,98,44,68,71,64,52,56,56,52,52,51,49,53,53,52,62,65,44,56,82,52,89,73,68,75,66,51,61,53,51,53,48,46,49,51,47,49,48,35,63,69,58,64,62,76,75,68,69,67,67,72,58,70,80,66,79,72,73,69,73,72,81,64,76,72,78,134,127,78,42,79,44,63,66,59,47,52,50,51,49,53,54,50,47,56,54,45,54,52,48,51,52,49,49,51,51,42,53,52,48,47,52,49,44,52,54,44,50,53,52,50,52,52,51,50,52,50,52,52,52,51,50,52,49,46,53,55,16,56,72,64,35,82,87,56,57,66,65,60,52,52,52,52,51,52,51,50,52,51,50,52,51,52,51,51,58,55,50,52,60,45,82,49,79,71,52,70,75,51,32,71,51,60,39,89,55,59,64,52,53,59,45,69,69,57,45,53,50,44,53,51,49,52,52,49,51,52,51,54,52,27,52,53,48,28,53,51,26,52,49,50,73,75,43,93,48,68,68,60,51,47,51,48,30,49,48,47,26,53,47,29,50,36,47,48,49,39,49,51,46,38,44,64,57,66,47,82,75,54,69,68,61,54,50,48,37,53,52,49,23,52,50,27,46,53,58,42,55,52,61,98,44,72,68,43,65,69,43,44,63,58,52,31,51,49,46,36,51,47,25,48,40,47,59,39,20,76,65,50,98,44,68,71,65,51,55,56,52,52,49,50,54,50,50,61,66,42,50,84,52,87,74,65,78,67,54,62,53,52,53,48,44,50,50,48,48,48,33,65,69,59,64,62,72,74,66,66,66,67,72,56,70,82,69,88,60,86,76,72,78,82,60,71,77,71,129

InterPro domains:
  IPR012926 TMEM120A/B [PF07851] (11-225)
  IPR012926 TMEM120A/B [PTHR21433] (6-226)

Radius of gyration: 32.16 Å; Cα contacts (8 Å, |Δi|>4): 431; chains: 2; bounding box: 97×91×66 Å